Protein AF-0000000080282871 (afdb_homodimer)

Secondary structure (DSSP, 8-state):
-EEEEE---BSTT-SHHHHHHHHHHHHHTT-SEEEE---SS--HHHHHHSPSPB--HHHHHHHHHHH-SSSEEEEEEEEGGGS-HHHHHHHHHHHHHHTTS-EEEEEE----HHHHHHTT--GGGHHHHHHHHHHHHHHHHT-HHHH------EEEE-SSHHHHHHHHHH-SEEE-BS--HHHHHHHHHHHHHHHHHHT-PPPEE--EEE-EE-SS---STTPPTTEE-HHHHHHHHHHHHHTTBSEEEEE---S-GGGGG-HHHHHHHHHHHHHHHTTTHHHHHHHH-/-EEEEE---BSTT-SHHHHHHHHHHHHHTT-SEEEE---SS--HHHHHHSPSPB--HHHHHHHHHHH-SSSEEEEEEEEGGGS-HHHHHHHHHHHHHHTTS-EEEEEE----HHHHHHTT--GGGHHHHHHHHHHHHHHHHT-HHHH------EEEE-SSHHHHHHHHHH-SEEE-BS--HHHHHHHHHHHHHHHHHHT-PPPEE--EEE-EE-SS---STTPPTTEE-HHHHHHHHHHHHHTTBSEEEEE---S-GGGGG-HHHHHHHHHHHHHHHTTTHHHHHHHH-

Foldseek 3Di:
DAEAAEDEQAFDLHDPVLLLVVLCLCVVLQHAEYEYEADDDCDPVNCQQGNDPGDHQLVSLLVSLVVDQGHAYEYPAAQQQLDQLVVVLQSLLVSCVSSVNRYAHEYELDDDCVRCVVSVHHSVCSLVSNLVSLVVSVVVVVPCVPRVSPDHFYEQEDDDPSSLLSCQVRGLEHEYEFAAPVSVLVVQVVSVVSNVVVVGDRHAYEYEHEQAADPAADDDPRDTANHGHLVSNVVSVVVVVVSGHPYYYYYHDPRDSVCSSPCVVVSVSVSSNSVVVVRPVVVVVVVVD/DAEAAEDEQAFDLHDPVLLLVVLCLCVVLQHAEYEYEADDDCDPVNCQQGNDPGDHQLVSLLVSLVVDQGHAYEYPAAQQQLDQLVVVLQSLLVSCVSSVNRYEHEYELDDDCVRCVVSVHHSVCSLVSNLVSLVVSVVVVVPCVPRVSPDHFYEQEDDDPSSLLSCQVRGLEHEYEFAAPVSVLVVQVVSVVSNVVVVGDRHAYEYEHEQAADPAADDDPRDTANHGHLVSNVVSVVSVVVSGHPYYYYYHDPRDSVCSSPCVVVSVSVSSNSVVVVRPVVVVVVVVD

Radius of gyration: 25.3 Å; Cα contacts (8 Å, |Δi|>4): 1212; chains: 2; bounding box: 53×74×52 Å

Structure (mmCIF, N/CA/C/O backbone):
data_AF-0000000080282871-model_v1
#
loop_
_entity.id
_entity.type
_entity.pdbx_description
1 polymer 'LLM class F420-dependent oxidoreductase'
#
loop_
_atom_site.group_PDB
_atom_site.id
_atom_site.type_symbol
_atom_site.label_atom_id
_atom_site.label_alt_id
_atom_site.label_comp_id
_atom_site.label_asym_id
_atom_site.label_entity_id
_atom_site.label_seq_id
_atom_site.pdbx_PDB_ins_code
_atom_site.Cartn_x
_atom_site.Cartn_y
_atom_site.Cartn_z
_atom_site.occupancy
_atom_site.B_iso_or_equiv
_atom_site.auth_seq_id
_atom_site.auth_comp_id
_atom_site.auth_asym_id
_atom_site.auth_atom_id
_atom_site.pdbx_PDB_model_num
ATOM 1 N N . MET A 1 1 ? -7.574 -29.641 2.078 1 96.69 1 MET A N 1
ATOM 2 C CA . MET A 1 1 ? -6.777 -28.844 1.156 1 96.69 1 MET A CA 1
ATOM 3 C C . MET A 1 1 ? -7.543 -27.609 0.714 1 96.69 1 MET A C 1
ATOM 5 O O . MET A 1 1 ? -8.703 -27.688 0.318 1 96.69 1 MET A O 1
ATOM 9 N N . ARG A 1 2 ? -6.859 -26.438 0.874 1 97.69 2 ARG A N 1
ATOM 10 C CA . ARG A 1 2 ? -7.449 -25.172 0.455 1 97.69 2 ARG A CA 1
ATOM 11 C C . ARG A 1 2 ? -7.184 -24.906 -1.022 1 97.69 2 ARG A C 1
ATOM 13 O O . ARG A 1 2 ? -6.227 -25.438 -1.592 1 97.69 2 ARG A O 1
ATOM 20 N N . ILE A 1 3 ? -8.039 -24.125 -1.635 1 98.69 3 ILE A N 1
ATOM 21 C CA . ILE A 1 3 ? -7.855 -23.75 -3.033 1 98.69 3 ILE A CA 1
ATOM 22 C C . ILE A 1 3 ? -7.859 -22.234 -3.168 1 98.69 3 ILE A C 1
ATOM 24 O O . ILE A 1 3 ? -8.789 -21.562 -2.701 1 98.69 3 ILE A O 1
ATOM 28 N N . GLY A 1 4 ? -6.859 -21.688 -3.713 1 98.75 4 GLY A N 1
ATOM 29 C CA . GLY A 1 4 ? -6.742 -20.266 -3.973 1 98.75 4 GLY A CA 1
ATOM 30 C C . GLY A 1 4 ? -6.746 -19.922 -5.453 1 98.75 4 GLY A C 1
ATOM 31 O O . GLY A 1 4 ? -6.754 -20.812 -6.301 1 98.75 4 GLY A O 1
ATOM 32 N N . VAL A 1 5 ? -6.781 -18.672 -5.762 1 98.88 5 VAL A N 1
ATOM 33 C CA . VAL A 1 5 ? -6.844 -18.203 -7.145 1 98.88 5 VAL A CA 1
ATOM 34 C C . VAL A 1 5 ? -5.836 -17.078 -7.355 1 98.88 5 VAL A C 1
ATOM 36 O O . VAL A 1 5 ? -5.766 -16.141 -6.555 1 98.88 5 VAL A O 1
ATOM 39 N N . ASN A 1 6 ? -5.012 -17.203 -8.367 1 98.81 6 ASN A N 1
ATOM 40 C CA . ASN A 1 6 ? -4.246 -16.062 -8.875 1 98.81 6 ASN A CA 1
ATOM 41 C C . ASN A 1 6 ? -5.113 -15.148 -9.727 1 98.81 6 ASN A C 1
ATOM 43 O O . ASN A 1 6 ? -5.602 -15.547 -10.781 1 98.81 6 ASN A O 1
ATOM 47 N N . VAL A 1 7 ? -5.301 -13.977 -9.297 1 98.69 7 VAL A N 1
ATOM 48 C CA . VAL A 1 7 ? -6.109 -12.977 -9.992 1 98.69 7 VAL A CA 1
ATOM 49 C C . VAL A 1 7 ? -5.207 -12.07 -10.82 1 98.69 7 VAL A C 1
ATOM 51 O O . VAL A 1 7 ? -4.246 -11.492 -10.305 1 98.69 7 VAL A O 1
ATOM 54 N N . PRO A 1 8 ? -5.512 -11.984 -12.102 1 98.19 8 PRO A N 1
ATOM 55 C CA . PRO A 1 8 ? -4.715 -11.039 -12.898 1 98.19 8 PRO A CA 1
ATOM 56 C C . PRO A 1 8 ? -4.887 -9.594 -12.445 1 98.19 8 PRO A C 1
ATOM 58 O O . PRO A 1 8 ? -5.984 -9.039 -12.547 1 98.19 8 PRO A O 1
ATOM 61 N N . ASN A 1 9 ? -3.863 -9.016 -11.945 1 98.62 9 ASN A N 1
ATOM 62 C CA . ASN A 1 9 ? -3.861 -7.609 -11.562 1 98.62 9 ASN A CA 1
ATOM 63 C C . ASN A 1 9 ? -3.109 -6.758 -12.586 1 98.62 9 ASN A C 1
ATOM 65 O O . ASN A 1 9 ? -2.457 -5.777 -12.219 1 98.62 9 ASN A O 1
ATOM 69 N N . PHE A 1 10 ? -3.146 -7.176 -13.828 1 98.31 10 PHE A N 1
ATOM 70 C CA . PHE A 1 10 ? -2.469 -6.527 -14.945 1 98.31 10 PHE A CA 1
ATOM 71 C C . PHE A 1 10 ? -3.242 -6.742 -16.234 1 98.31 10 PHE A C 1
ATOM 73 O O . PHE A 1 10 ? -4.184 -7.531 -16.281 1 98.31 10 PHE A O 1
ATOM 80 N N . GLY A 1 11 ? -2.816 -5.98 -17.266 1 97.38 11 GLY A N 1
ATOM 81 C CA . GLY A 1 11 ? -3.338 -6.215 -18.609 1 97.38 11 GLY A CA 1
ATOM 82 C C . GLY A 1 11 ? -4.418 -5.227 -19 1 97.38 11 GLY A C 1
ATOM 83 O O . GLY A 1 11 ? -4.996 -4.551 -18.156 1 97.38 11 GLY A O 1
ATOM 84 N N . PRO A 1 12 ? -4.742 -5.164 -20.281 1 96.12 12 PRO A N 1
ATOM 85 C CA . PRO A 1 12 ? -5.594 -4.109 -20.828 1 96.12 12 PRO A CA 1
ATOM 86 C C . PRO A 1 12 ? -7.008 -4.137 -20.266 1 96.12 12 PRO A C 1
ATOM 88 O O . PRO A 1 12 ? -7.703 -3.115 -20.281 1 96.12 12 PRO A O 1
ATOM 91 N N . GLY A 1 13 ? -7.469 -5.266 -19.766 1 96.69 13 GLY A N 1
ATOM 92 C CA . GLY A 1 13 ? -8.82 -5.359 -19.234 1 96.69 13 GLY A CA 1
ATOM 93 C C . GLY A 1 13 ? -8.891 -5.098 -17.734 1 96.69 13 GLY A C 1
ATOM 94 O O . GLY A 1 13 ? -9.977 -5.141 -17.141 1 96.69 13 GLY A O 1
ATOM 95 N N . THR A 1 14 ? -7.777 -4.777 -17.141 1 97.94 14 THR A N 1
ATOM 96 C CA . THR A 1 14 ? -7.723 -4.672 -15.695 1 97.94 14 THR A CA 1
ATOM 97 C C . THR A 1 14 ? -8 -3.242 -15.242 1 97.94 14 THR A C 1
ATOM 99 O O . THR A 1 14 ? -7.398 -2.295 -15.758 1 97.94 14 THR A O 1
ATOM 102 N N . ASP A 1 15 ? -8.891 -3.016 -14.406 1 97.75 15 ASP A N 1
ATOM 103 C CA . ASP A 1 15 ? -9.258 -1.772 -13.727 1 97.75 15 ASP A CA 1
ATOM 104 C C . ASP A 1 15 ? -9.906 -2.051 -12.375 1 97.75 15 ASP A C 1
ATOM 106 O O . ASP A 1 15 ? -10.102 -3.209 -12 1 97.75 15 ASP A O 1
ATOM 110 N N . PRO A 1 16 ? -10.164 -1.094 -11.594 1 98.12 16 PRO A N 1
ATOM 111 C CA . PRO A 1 16 ? -10.742 -1.334 -10.273 1 98.12 16 PRO A CA 1
ATOM 112 C C . PRO A 1 16 ? -12.047 -2.131 -10.344 1 98.12 16 PRO A C 1
ATOM 114 O O . PRO A 1 16 ? -12.297 -2.98 -9.484 1 98.12 16 PRO A O 1
ATOM 117 N N . GLY A 1 17 ? -12.875 -1.846 -11.289 1 98.12 17 GLY A N 1
ATOM 118 C CA . GLY A 1 17 ? -14.109 -2.6 -11.445 1 98.12 17 GLY A CA 1
ATOM 119 C C . GLY A 1 17 ? -13.875 -4.082 -11.68 1 98.12 17 GLY A C 1
ATOM 120 O O . GLY A 1 17 ? -14.516 -4.922 -11.039 1 98.12 17 GLY A O 1
ATOM 121 N N . THR A 1 18 ? -12.992 -4.402 -12.602 1 98.31 18 THR A N 1
ATOM 122 C CA . THR A 1 18 ? -12.672 -5.793 -12.898 1 98.31 18 THR A CA 1
ATOM 123 C C . THR A 1 18 ? -12.047 -6.473 -11.68 1 98.31 18 THR A C 1
ATOM 125 O O . THR A 1 18 ? -12.359 -7.629 -11.375 1 98.31 18 THR A O 1
ATOM 128 N N . LEU A 1 19 ? -11.172 -5.797 -10.969 1 98.69 19 LEU A N 1
ATOM 129 C CA . LEU A 1 19 ? -10.547 -6.348 -9.773 1 98.69 19 LEU A CA 1
ATOM 130 C C . LEU A 1 19 ? -11.594 -6.637 -8.703 1 98.69 19 LEU A C 1
ATOM 132 O O . LEU A 1 19 ? -11.547 -7.68 -8.047 1 98.69 19 LEU A O 1
ATOM 136 N N . ARG A 1 20 ? -12.516 -5.734 -8.516 1 98.06 20 ARG A N 1
ATOM 137 C CA . ARG A 1 20 ? -13.617 -5.965 -7.582 1 98.06 20 ARG A CA 1
ATOM 138 C C . ARG A 1 20 ? -14.445 -7.168 -8.008 1 98.06 20 ARG A C 1
ATOM 140 O O . ARG A 1 20 ? -14.875 -7.969 -7.172 1 98.06 20 ARG A O 1
ATOM 147 N N . GLY A 1 21 ? -14.734 -7.234 -9.289 1 98.31 21 GLY A N 1
ATOM 148 C CA . GLY A 1 21 ? -15.453 -8.391 -9.812 1 98.31 21 GLY A CA 1
ATOM 149 C C . GLY A 1 21 ? -14.766 -9.703 -9.516 1 98.31 21 GLY A C 1
ATOM 150 O O . GLY A 1 21 ? -15.422 -10.68 -9.125 1 98.31 21 GLY A O 1
ATOM 151 N N . TRP A 1 22 ? -13.469 -9.719 -9.68 1 98.69 22 TRP A N 1
ATOM 152 C CA . TRP A 1 22 ? -12.688 -10.906 -9.336 1 98.69 22 TRP A CA 1
ATOM 153 C C . TRP A 1 22 ? -12.859 -11.258 -7.863 1 98.69 22 TRP A C 1
ATOM 155 O O . TRP A 1 22 ? -13.125 -12.414 -7.52 1 98.69 22 TRP A O 1
ATOM 165 N N . ALA A 1 23 ? -12.695 -10.266 -7.008 1 98.62 23 ALA A N 1
ATOM 166 C CA . ALA A 1 23 ? -12.789 -10.508 -5.57 1 98.62 23 ALA A CA 1
ATOM 167 C C . ALA A 1 23 ? -14.156 -11.062 -5.195 1 98.62 23 ALA A C 1
ATOM 169 O O . ALA A 1 23 ? -14.258 -12.039 -4.441 1 98.62 23 ALA A O 1
ATOM 170 N N . THR A 1 24 ? -15.211 -10.43 -5.707 1 97.75 24 THR A N 1
ATOM 171 C CA . THR A 1 24 ? -16.578 -10.867 -5.441 1 97.75 24 THR A CA 1
ATOM 172 C C . THR A 1 24 ? -16.797 -12.297 -5.922 1 97.75 24 THR A C 1
ATOM 174 O O . THR A 1 24 ? -17.359 -13.117 -5.203 1 97.75 24 THR A O 1
ATOM 177 N N . THR A 1 25 ? -16.297 -12.578 -7.109 1 98.19 25 THR A N 1
ATOM 178 C CA . THR A 1 25 ? -16.5 -13.891 -7.719 1 98.19 25 THR A CA 1
ATOM 179 C C . THR A 1 25 ? -15.734 -14.961 -6.945 1 98.19 25 THR A C 1
ATOM 181 O O . THR A 1 25 ? -16.312 -15.977 -6.555 1 98.19 25 THR A O 1
ATOM 184 N N . VAL A 1 26 ? -14.477 -14.719 -6.66 1 98.44 26 VAL A N 1
ATOM 185 C CA . VAL A 1 26 ? -13.609 -15.711 -6.027 1 98.44 26 VAL A CA 1
ATOM 186 C C . VAL A 1 26 ? -14.094 -15.984 -4.602 1 98.44 26 VAL A C 1
ATOM 188 O O . VAL A 1 26 ? -14.234 -17.141 -4.199 1 98.44 26 VAL A O 1
ATOM 191 N N . GLU A 1 27 ? -14.359 -14.953 -3.84 1 98 27 GLU A N 1
ATOM 192 C CA . GLU A 1 27 ? -14.883 -15.148 -2.49 1 98 27 GLU A CA 1
ATOM 193 C C . GLU A 1 27 ? -16.266 -15.789 -2.525 1 98 27 GLU A C 1
ATOM 195 O O . GLU A 1 27 ? -16.562 -16.688 -1.737 1 98 27 GLU A O 1
ATOM 200 N N . GLY A 1 28 ? -17.094 -15.328 -3.441 1 97.06 28 GLY A N 1
ATOM 201 C CA . GLY A 1 28 ? -18.469 -15.828 -3.543 1 97.06 28 GLY A CA 1
ATOM 202 C C . GLY A 1 28 ? -18.531 -17.297 -3.9 1 97.06 28 GLY A C 1
ATOM 203 O O . GLY A 1 28 ? -19.438 -18 -3.453 1 97.06 28 GLY A O 1
ATOM 204 N N . LEU A 1 29 ? -17.609 -17.766 -4.723 1 97.56 29 LEU A N 1
ATOM 205 C CA . LEU A 1 29 ? -17.578 -19.172 -5.148 1 97.56 29 LEU A CA 1
ATOM 206 C C . LEU A 1 29 ? -17.047 -20.062 -4.035 1 97.56 29 LEU A C 1
ATOM 208 O O . LEU A 1 29 ? -17.109 -21.297 -4.137 1 97.56 29 LEU A O 1
ATOM 212 N N . GLY A 1 30 ? -16.453 -19.438 -2.992 1 97.19 30 GLY A N 1
ATOM 213 C CA . GLY A 1 30 ? -16.031 -20.188 -1.826 1 97.19 30 GLY A CA 1
ATOM 214 C C . GLY A 1 30 ? -14.555 -20.516 -1.828 1 97.19 30 GLY A C 1
ATOM 215 O O . GLY A 1 30 ? -14.094 -21.328 -1.034 1 97.19 30 GLY A O 1
ATOM 216 N N . TYR A 1 31 ? -13.789 -19.938 -2.707 1 98.44 31 TYR A N 1
ATOM 217 C CA . TYR A 1 31 ? -12.344 -20.125 -2.697 1 98.44 31 TYR A CA 1
ATOM 218 C C . TYR A 1 31 ? -11.727 -19.578 -1.421 1 98.44 31 TYR A C 1
ATOM 220 O O . TYR A 1 31 ? -12.297 -18.688 -0.785 1 98.44 31 TYR A O 1
ATOM 228 N N . ASP A 1 32 ? -10.555 -20.047 -1.087 1 98.38 32 ASP A N 1
ATOM 229 C CA . ASP A 1 32 ? -9.969 -19.781 0.222 1 98.38 32 ASP A CA 1
ATOM 230 C C . ASP A 1 32 ? -9 -18.594 0.155 1 98.38 32 ASP A C 1
ATOM 232 O O . ASP A 1 32 ? -8.773 -17.922 1.156 1 98.38 32 ASP A O 1
ATOM 236 N N . LEU A 1 33 ? -8.375 -18.406 -1.035 1 98.75 33 LEU A N 1
ATOM 237 C CA . LEU A 1 33 ? -7.355 -17.375 -1.182 1 98.75 33 LEU A CA 1
ATOM 238 C C . LEU A 1 33 ? -7.516 -16.625 -2.506 1 98.75 33 LEU A C 1
ATOM 240 O O . LEU A 1 33 ? -7.832 -17.25 -3.529 1 98.75 33 LEU A O 1
ATOM 244 N N . LEU A 1 34 ? -7.344 -15.367 -2.51 1 98.94 34 LEU A N 1
ATOM 245 C CA . LEU A 1 34 ? -7.145 -14.5 -3.666 1 98.94 34 LEU A CA 1
ATOM 246 C C . LEU A 1 34 ? -5.746 -13.891 -3.658 1 98.94 34 LEU A C 1
ATOM 248 O O . LEU A 1 34 ? -5.379 -13.172 -2.725 1 98.94 34 LEU A O 1
ATOM 252 N N . MET A 1 35 ? -4.98 -14.18 -4.668 1 98.94 35 MET A N 1
ATOM 253 C CA . MET A 1 35 ? -3.578 -13.766 -4.676 1 98.94 35 MET A CA 1
ATOM 254 C C . MET A 1 35 ? -3.252 -12.984 -5.945 1 98.94 35 MET A C 1
ATOM 256 O O . MET A 1 35 ? -3.895 -13.18 -6.98 1 98.94 35 MET A O 1
ATOM 260 N N . VAL A 1 36 ? -2.279 -12.07 -5.852 1 98.88 36 VAL A N 1
ATOM 261 C CA . VAL A 1 36 ? -1.904 -11.242 -6.988 1 98.88 36 VAL A CA 1
ATOM 262 C C . VAL A 1 36 ? -0.386 -11.234 -7.152 1 98.88 36 VAL A C 1
ATOM 264 O O . VAL A 1 36 ? 0.339 -11.703 -6.27 1 98.88 36 VAL A O 1
ATOM 267 N N . SER A 1 37 ? 0.085 -10.734 -8.289 1 98.44 37 SER A N 1
ATOM 268 C CA . SER A 1 37 ? 1.496 -10.719 -8.664 1 98.44 37 SER A CA 1
ATOM 269 C C . SER A 1 37 ? 2.131 -9.367 -8.383 1 98.44 37 SER A C 1
ATOM 271 O O . SER A 1 37 ? 1.439 -8.414 -8.008 1 98.44 37 SER A O 1
ATOM 273 N N . ASP A 1 38 ? 3.48 -9.328 -8.578 1 98.75 38 ASP A N 1
ATOM 274 C CA . ASP A 1 38 ? 4.207 -8.102 -8.266 1 98.75 38 ASP A CA 1
ATOM 275 C C . ASP A 1 38 ? 5.113 -7.691 -9.43 1 98.75 38 ASP A C 1
ATOM 277 O O . ASP A 1 38 ? 5.98 -8.461 -9.844 1 98.75 38 ASP A O 1
ATOM 281 N N . HIS A 1 39 ? 4.914 -6.555 -9.906 1 98.62 39 HIS A N 1
ATOM 282 C CA . HIS A 1 39 ? 5.828 -5.754 -10.703 1 98.62 39 HIS A CA 1
ATOM 283 C C . HIS A 1 39 ? 5.68 -4.266 -10.398 1 98.62 39 HIS A C 1
ATOM 285 O O . HIS A 1 39 ? 4.566 -3.781 -10.188 1 98.62 39 HIS A O 1
ATOM 291 N N . VAL A 1 40 ? 6.809 -3.562 -10.398 1 98.62 40 VAL A N 1
ATOM 292 C CA . VAL A 1 40 ? 6.82 -2.139 -10.07 1 98.62 40 VAL A CA 1
ATOM 293 C C . VAL A 1 40 ? 7 -1.319 -11.352 1 98.62 40 VAL A C 1
ATOM 295 O O . VAL A 1 40 ? 6.242 -0.378 -11.602 1 98.62 40 VAL A O 1
ATOM 298 N N . ALA A 1 41 ? 7.996 -1.662 -12.117 1 98.5 41 ALA A N 1
ATOM 299 C CA . ALA A 1 41 ? 8.281 -1.025 -13.398 1 98.5 41 ALA A CA 1
ATOM 300 C C . ALA A 1 41 ? 8 -1.976 -14.555 1 98.5 41 ALA A C 1
ATOM 302 O O . ALA A 1 41 ? 8.594 -3.051 -14.648 1 98.5 41 ALA A O 1
ATOM 303 N N . ILE A 1 42 ? 7.125 -1.614 -15.43 1 98.25 42 ILE A N 1
ATOM 304 C CA . ILE A 1 42 ? 6.754 -2.475 -16.547 1 98.25 42 ILE A CA 1
ATOM 305 C C . ILE A 1 42 ? 7.699 -2.232 -17.719 1 98.25 42 ILE A C 1
ATOM 307 O O . ILE A 1 42 ? 7.312 -1.62 -18.719 1 98.25 42 ILE A O 1
ATOM 311 N N . THR A 1 43 ? 8.867 -2.723 -17.594 1 98.19 43 THR A N 1
ATOM 312 C CA . THR A 1 43 ? 9.891 -2.662 -18.625 1 98.19 43 THR A CA 1
ATOM 313 C C . THR A 1 43 ? 9.523 -3.553 -19.812 1 98.19 43 THR A C 1
ATOM 315 O O . THR A 1 43 ? 8.602 -4.363 -19.719 1 98.19 43 THR A O 1
ATOM 318 N N . PRO A 1 44 ? 10.219 -3.469 -20.906 1 97.12 44 PRO A N 1
ATOM 319 C CA . PRO A 1 44 ? 9.875 -4.242 -22.109 1 97.12 44 PRO A CA 1
ATOM 320 C C . PRO A 1 44 ? 9.836 -5.746 -21.844 1 97.12 44 PRO A C 1
ATOM 322 O O . PRO A 1 44 ? 8.938 -6.438 -22.328 1 97.12 44 PRO A O 1
ATOM 325 N N . ASP A 1 45 ? 10.75 -6.285 -21.094 1 96.88 45 ASP A N 1
ATOM 326 C CA . ASP A 1 45 ? 10.758 -7.711 -20.797 1 96.88 45 ASP A CA 1
ATOM 327 C C . ASP A 1 45 ? 9.547 -8.109 -19.953 1 96.88 45 ASP A C 1
ATOM 329 O O . ASP A 1 45 ? 8.961 -9.172 -20.156 1 96.88 45 ASP A O 1
ATOM 333 N N . VAL A 1 46 ? 9.148 -7.277 -19.016 1 97.38 46 VAL A N 1
ATOM 334 C CA . VAL A 1 46 ? 7.957 -7.523 -18.203 1 97.38 46 VAL A CA 1
ATOM 335 C C . VAL A 1 46 ? 6.707 -7.406 -19.078 1 97.38 46 VAL A C 1
ATOM 337 O O . VAL A 1 46 ? 5.824 -8.266 -19.016 1 97.38 46 VAL A O 1
ATOM 340 N N . ALA A 1 47 ? 6.637 -6.418 -19.922 1 96.5 47 ALA A N 1
ATOM 341 C CA . ALA A 1 47 ? 5.465 -6.098 -20.734 1 96.5 47 ALA A CA 1
ATOM 342 C C . ALA A 1 47 ? 5.137 -7.234 -21.688 1 96.5 47 ALA A C 1
ATOM 344 O O . ALA A 1 47 ? 3.979 -7.426 -22.062 1 96.5 47 ALA A O 1
ATOM 345 N N . GLU A 1 48 ? 6.16 -7.93 -22.062 1 94.88 48 GLU A N 1
ATOM 346 C CA . GLU A 1 48 ? 5.953 -9.047 -22.984 1 94.88 48 GLU A CA 1
ATOM 347 C C . GLU A 1 48 ? 5.031 -10.102 -22.359 1 94.88 48 GLU A C 1
ATOM 349 O O . GLU A 1 48 ? 4.234 -10.719 -23.078 1 94.88 48 GLU A O 1
ATOM 354 N N . GLN A 1 49 ? 5.07 -10.266 -21.094 1 91.44 49 GLN A N 1
ATOM 355 C CA . GLN A 1 49 ? 4.289 -11.297 -20.406 1 91.44 49 GLN A CA 1
ATOM 356 C C . GLN A 1 49 ? 3.141 -10.672 -19.625 1 91.44 49 GLN A C 1
ATOM 358 O O . GLN A 1 49 ? 2.041 -11.227 -19.578 1 91.44 49 GLN A O 1
ATOM 363 N N . TYR A 1 50 ? 3.412 -9.547 -19.031 1 94.75 50 TYR A N 1
ATOM 364 C CA . TYR A 1 50 ? 2.486 -8.867 -18.125 1 94.75 50 TYR A CA 1
ATOM 365 C C . TYR A 1 50 ? 2.365 -7.391 -18.484 1 94.75 50 TYR A C 1
ATOM 367 O O . TYR A 1 50 ? 2.914 -6.535 -17.781 1 94.75 50 TYR A O 1
ATOM 375 N N . PRO A 1 51 ? 1.631 -7.055 -19.469 1 95.44 51 PRO A N 1
ATOM 376 C CA . PRO A 1 51 ? 1.554 -5.66 -19.922 1 95.44 51 PRO A CA 1
ATOM 377 C C . PRO A 1 51 ? 0.767 -4.777 -18.953 1 95.44 51 PRO A C 1
ATOM 379 O O . PRO A 1 51 ? 0.004 -5.285 -18.125 1 95.44 51 PRO A O 1
ATOM 382 N N . ALA A 1 52 ? 0.903 -3.502 -19.094 1 96 52 ALA A N 1
ATOM 383 C CA . ALA A 1 52 ? 0.159 -2.484 -18.359 1 96 52 ALA A CA 1
ATOM 384 C C . ALA A 1 52 ? -1.309 -2.469 -18.781 1 96 52 ALA A C 1
ATOM 386 O O . ALA A 1 52 ? -1.651 -2.902 -19.875 1 96 52 ALA A O 1
ATOM 387 N N . PRO A 1 53 ? -2.09 -1.979 -17.953 1 97.19 53 PRO A N 1
ATOM 388 C CA . PRO A 1 53 ? -1.801 -1.471 -16.609 1 97.19 53 PRO A CA 1
ATOM 389 C C . PRO A 1 53 ? -1.469 -2.582 -15.625 1 97.19 53 PRO A C 1
ATOM 391 O O . PRO A 1 53 ? -1.906 -3.723 -15.797 1 97.19 53 PRO A O 1
ATOM 394 N N . PHE A 1 54 ? -0.647 -2.338 -14.672 1 98.56 54 PHE A N 1
ATOM 395 C CA . PHE A 1 54 ? -0.286 -3.256 -13.594 1 98.56 54 PHE A CA 1
ATOM 396 C C . PHE A 1 54 ? -0.592 -2.641 -12.234 1 98.56 54 PHE A C 1
ATOM 398 O O . PHE A 1 54 ? -0.226 -1.494 -11.969 1 98.56 54 PHE A O 1
ATOM 405 N N . TYR A 1 55 ? -1.3 -3.314 -11.383 1 98.75 55 TYR A N 1
ATOM 406 C CA . TYR A 1 55 ? -1.637 -2.844 -10.047 1 98.75 55 TYR A CA 1
ATOM 407 C C . TYR A 1 55 ? -0.734 -3.486 -9 1 98.75 55 TYR A C 1
ATOM 409 O O . TYR A 1 55 ? -0.695 -4.715 -8.875 1 98.75 55 TYR A O 1
ATOM 417 N N . GLU A 1 56 ? -0.037 -2.637 -8.25 1 98.69 56 GLU A N 1
ATOM 418 C CA . GLU A 1 56 ? 0.902 -3.047 -7.211 1 98.69 56 GLU A CA 1
ATOM 419 C C . GLU A 1 56 ? 0.193 -3.814 -6.098 1 98.69 56 GLU A C 1
ATOM 421 O O . GLU A 1 56 ? -0.922 -3.463 -5.707 1 98.69 56 GLU A O 1
ATOM 426 N N . PRO A 1 57 ? 0.823 -4.875 -5.562 1 98.88 57 PRO A N 1
ATOM 427 C CA . PRO A 1 57 ? 0.082 -5.844 -4.75 1 98.88 57 PRO A CA 1
ATOM 428 C C . PRO A 1 57 ? -0.334 -5.281 -3.393 1 98.88 57 PRO A C 1
ATOM 430 O O . PRO A 1 57 ? -1.423 -5.59 -2.9 1 98.88 57 PRO A O 1
ATOM 433 N N . PHE A 1 58 ? 0.45 -4.469 -2.68 1 98.88 58 PHE A N 1
ATOM 434 C CA . PHE A 1 58 ? 0.091 -4.035 -1.334 1 98.88 58 PHE A CA 1
ATOM 435 C C . PHE A 1 58 ? -1.08 -3.062 -1.372 1 98.88 58 PHE A C 1
ATOM 437 O O . PHE A 1 58 ? -1.996 -3.15 -0.552 1 98.88 58 PHE A O 1
ATOM 444 N N . THR A 1 59 ? -1.047 -2.111 -2.336 1 98.88 59 THR A N 1
ATOM 445 C CA . THR A 1 59 ? -2.188 -1.214 -2.475 1 98.88 59 THR A CA 1
ATOM 446 C C . THR A 1 59 ? -3.439 -1.987 -2.881 1 98.88 59 THR A C 1
ATOM 448 O O . THR A 1 59 ? -4.508 -1.804 -2.293 1 98.88 59 THR A O 1
ATOM 451 N N . THR A 1 60 ? -3.283 -2.918 -3.801 1 98.94 60 THR A N 1
ATOM 452 C CA . THR A 1 60 ? -4.406 -3.684 -4.328 1 98.94 60 THR A CA 1
ATOM 453 C C . THR A 1 60 ? -5.016 -4.566 -3.242 1 98.94 60 THR A C 1
ATOM 455 O O . THR A 1 60 ? -6.23 -4.539 -3.02 1 98.94 60 THR A O 1
ATOM 458 N N . LEU A 1 61 ? -4.164 -5.301 -2.562 1 98.94 61 LEU A N 1
ATOM 459 C CA . LEU A 1 61 ? -4.645 -6.238 -1.556 1 98.94 61 LEU A CA 1
ATOM 460 C C . LEU A 1 61 ? -5.238 -5.5 -0.363 1 98.94 61 LEU A C 1
ATOM 462 O O . LEU A 1 61 ? -6.203 -5.969 0.245 1 98.94 61 LEU A O 1
ATOM 466 N N . SER A 1 62 ? -4.652 -4.344 0.012 1 98.94 62 SER A N 1
ATOM 467 C CA . SER A 1 62 ? -5.23 -3.555 1.093 1 98.94 62 SER A CA 1
ATOM 468 C C . SER A 1 62 ? -6.621 -3.045 0.72 1 98.94 62 SER A C 1
ATOM 470 O O . SER A 1 62 ? -7.543 -3.082 1.538 1 98.94 62 SER A O 1
ATOM 472 N N . TRP A 1 63 ? -6.762 -2.559 -0.534 1 98.88 63 TRP A N 1
ATOM 473 C CA . TRP A 1 63 ? -8.062 -2.107 -1.031 1 98.88 63 TRP A CA 1
ATOM 474 C C . TRP A 1 63 ? -9.07 -3.246 -1.021 1 98.88 63 TRP A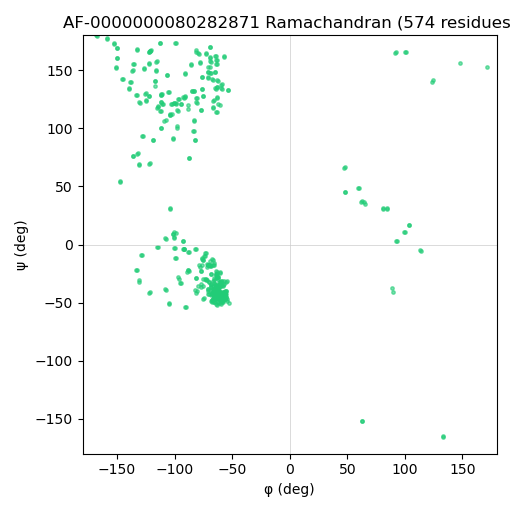 C 1
ATOM 476 O O . TRP A 1 63 ? -10.203 -3.078 -0.549 1 98.88 63 TRP A O 1
ATOM 486 N N . LEU A 1 64 ? -8.656 -4.426 -1.448 1 98.81 64 LEU A N 1
ATOM 487 C CA . LEU A 1 64 ? -9.531 -5.594 -1.477 1 98.81 64 LEU A CA 1
ATOM 488 C C . LEU A 1 64 ? -9.867 -6.051 -0.063 1 98.81 64 LEU A C 1
ATOM 490 O O . LEU A 1 64 ? -10.969 -6.555 0.184 1 98.81 64 LEU A O 1
ATOM 494 N N . ALA A 1 65 ? -8.898 -5.906 0.88 1 98.62 65 ALA A N 1
ATOM 495 C CA . ALA A 1 65 ? -9.164 -6.242 2.277 1 98.62 65 ALA A CA 1
ATOM 496 C C . ALA A 1 65 ? -10.344 -5.441 2.816 1 98.62 65 ALA A C 1
ATOM 498 O O . ALA A 1 65 ? -11.125 -5.945 3.629 1 98.62 65 ALA A O 1
ATOM 499 N N . GLY A 1 66 ? -10.484 -4.188 2.344 1 96.62 66 GLY A N 1
ATOM 500 C CA . GLY A 1 66 ? -11.594 -3.348 2.766 1 96.62 66 GLY A CA 1
ATOM 501 C C . GLY A 1 66 ? -12.93 -3.801 2.209 1 96.62 66 GLY A C 1
ATOM 502 O O . GLY A 1 66 ? -13.984 -3.475 2.764 1 96.62 66 GLY A O 1
ATOM 503 N N . GLY A 1 67 ? -12.914 -4.609 1.184 1 95.12 67 GLY A N 1
ATOM 504 C CA . GLY A 1 67 ? -14.133 -5.004 0.5 1 95.12 67 GLY A CA 1
ATOM 505 C C . GLY A 1 67 ? -14.438 -6.48 0.632 1 95.12 67 GLY A C 1
ATOM 506 O O . GLY A 1 67 ? -15.406 -6.977 0.041 1 95.12 67 GLY A O 1
ATOM 507 N N . THR A 1 68 ? -13.57 -7.238 1.301 1 96.75 68 THR A N 1
ATOM 508 C CA . THR A 1 68 ? -13.781 -8.664 1.524 1 96.75 68 THR A CA 1
ATOM 509 C C . THR A 1 68 ? -13.797 -8.984 3.016 1 96.75 68 THR A C 1
ATOM 511 O O . THR A 1 68 ? -13.414 -8.148 3.838 1 96.75 68 THR A O 1
ATOM 514 N N . THR A 1 69 ? -14.242 -10.148 3.398 1 94.19 69 THR A N 1
ATOM 515 C CA . THR A 1 69 ? -14.445 -10.414 4.82 1 94.19 69 THR A CA 1
ATOM 516 C C . THR A 1 69 ? -13.797 -11.734 5.219 1 94.19 69 THR A C 1
ATOM 518 O O . THR A 1 69 ? -13.312 -11.883 6.34 1 94.19 69 THR A O 1
ATOM 521 N N . ARG A 1 70 ? -13.727 -12.742 4.34 1 95.12 70 ARG A N 1
ATOM 522 C CA . ARG A 1 70 ? -13.359 -14.094 4.746 1 95.12 70 ARG A CA 1
ATOM 523 C C . ARG A 1 70 ? -12.125 -14.578 3.99 1 95.12 70 ARG A C 1
ATOM 525 O O . ARG A 1 70 ? -11.266 -15.25 4.562 1 95.12 70 ARG A O 1
ATOM 532 N N . ILE A 1 71 ? -12.094 -14.273 2.727 1 98.25 71 ILE A N 1
ATOM 533 C CA . ILE A 1 71 ? -11.086 -14.844 1.839 1 98.25 71 ILE A CA 1
ATOM 534 C C . ILE A 1 71 ? -9.703 -14.352 2.256 1 98.25 71 ILE A C 1
ATOM 536 O O . ILE A 1 71 ? -9.523 -13.188 2.611 1 98.25 71 ILE A O 1
ATOM 540 N N . ARG A 1 72 ? -8.773 -15.219 2.32 1 98.81 72 ARG A N 1
ATOM 541 C CA . ARG A 1 72 ? -7.391 -14.812 2.545 1 98.81 72 ARG A CA 1
ATOM 542 C C . ARG A 1 72 ? -6.836 -14.07 1.335 1 98.81 72 ARG A C 1
ATOM 544 O O . ARG A 1 72 ? -7.246 -14.32 0.201 1 98.81 72 ARG A O 1
ATOM 551 N N . LEU A 1 73 ? -5.973 -13.141 1.618 1 98.88 73 LEU A N 1
ATOM 552 C CA . LEU A 1 73 ? -5.352 -12.297 0.607 1 98.88 73 LEU A CA 1
ATOM 553 C C . LEU A 1 73 ? -3.844 -12.516 0.564 1 98.88 73 LEU A C 1
ATOM 555 O O . LEU A 1 73 ? -3.205 -12.672 1.607 1 98.88 73 LEU A O 1
ATOM 559 N N . GLY A 1 74 ? -3.262 -12.523 -0.67 1 98.88 74 GLY A N 1
ATOM 560 C CA . GLY A 1 74 ? -1.821 -12.719 -0.627 1 98.88 74 GLY A CA 1
ATOM 561 C C . GLY A 1 74 ? -1.141 -12.438 -1.953 1 98.88 74 GLY A C 1
ATOM 562 O O . GLY A 1 74 ? -1.773 -11.945 -2.891 1 98.88 74 GLY A O 1
ATOM 563 N N . THR A 1 75 ? 0.165 -12.602 -1.952 1 98.94 75 THR A N 1
ATOM 564 C CA . THR A 1 75 ? 0.99 -12.445 -3.145 1 98.94 75 THR A CA 1
ATOM 565 C C . THR A 1 75 ? 1.461 -13.805 -3.658 1 98.94 75 THR A C 1
ATOM 567 O O . THR A 1 75 ? 1.707 -14.719 -2.869 1 98.94 75 THR A O 1
ATOM 570 N N . THR A 1 76 ? 1.578 -13.953 -4.961 1 98.75 76 THR A N 1
ATOM 571 C CA . THR A 1 76 ? 2.064 -15.164 -5.617 1 98.75 76 THR A CA 1
ATOM 572 C C . THR A 1 76 ? 2.824 -14.812 -6.895 1 98.75 76 THR A C 1
ATOM 574 O O . THR A 1 76 ? 2.387 -15.156 -7.996 1 98.75 76 THR A O 1
ATOM 577 N N . VAL A 1 77 ? 3.799 -13.93 -6.66 1 98.5 77 VAL A N 1
ATOM 578 C CA . VAL A 1 77 ? 4.602 -13.68 -5.465 1 98.5 77 VAL A CA 1
ATOM 579 C C . VAL A 1 77 ? 5.02 -12.211 -5.414 1 98.5 77 VAL A C 1
ATOM 581 O O . VAL A 1 77 ? 4.961 -11.508 -6.426 1 98.5 77 VAL A O 1
ATOM 584 N N . LEU A 1 78 ? 5.391 -11.75 -4.246 1 98.88 78 LEU A N 1
ATOM 585 C CA . LEU A 1 78 ? 6.133 -10.508 -4.051 1 98.88 78 LEU A CA 1
ATOM 586 C C . LEU A 1 78 ? 7.598 -10.688 -4.441 1 98.88 78 LEU A C 1
ATOM 588 O O . LEU A 1 78 ? 8.258 -11.617 -3.979 1 98.88 78 LEU A O 1
ATOM 592 N N . ILE A 1 79 ? 8.125 -9.812 -5.293 1 98.88 79 ILE A N 1
ATOM 593 C CA . ILE A 1 79 ? 9.547 -9.836 -5.602 1 98.88 79 ILE A CA 1
ATOM 594 C C . ILE A 1 79 ? 10.32 -9.07 -4.531 1 98.88 79 ILE A C 1
ATOM 596 O O . ILE A 1 79 ? 10.328 -7.84 -4.523 1 98.88 79 ILE A O 1
ATOM 600 N N . VAL A 1 80 ? 11.008 -9.734 -3.707 1 98.88 80 VAL A N 1
ATOM 601 C CA . VAL A 1 80 ? 11.516 -9.266 -2.422 1 98.88 80 VAL A CA 1
ATOM 602 C C . VAL A 1 80 ? 12.523 -8.133 -2.641 1 98.88 80 VAL A C 1
ATOM 604 O O . VAL A 1 80 ? 12.438 -7.086 -1.998 1 98.88 80 VAL A O 1
ATOM 607 N N . PRO A 1 81 ? 13.422 -8.219 -3.678 1 98.75 81 PRO A N 1
ATOM 608 C CA . PRO A 1 81 ? 14.492 -7.223 -3.775 1 98.75 81 PRO A CA 1
ATOM 609 C C . PRO A 1 81 ? 13.984 -5.859 -4.242 1 98.75 81 PRO A C 1
ATOM 611 O O . PRO A 1 81 ? 14.727 -4.875 -4.203 1 98.75 81 PRO A O 1
ATOM 614 N N . TYR A 1 82 ? 12.703 -5.777 -4.641 1 98.81 82 TYR A N 1
ATOM 615 C CA . TYR A 1 82 ? 12.188 -4.539 -5.211 1 98.81 82 TYR A CA 1
ATOM 616 C C . TYR A 1 82 ? 11.93 -3.504 -4.125 1 98.81 82 TYR A C 1
ATOM 618 O O . TYR A 1 82 ? 11.719 -2.324 -4.418 1 98.81 82 TYR A O 1
ATOM 626 N N . ARG A 1 83 ? 11.969 -3.898 -2.889 1 98.75 83 ARG A N 1
ATOM 627 C CA . ARG A 1 83 ? 11.641 -3.027 -1.762 1 98.75 83 ARG A CA 1
ATOM 628 C C . ARG A 1 83 ? 12.641 -3.215 -0.623 1 98.75 83 ARG A C 1
ATOM 630 O O . ARG A 1 83 ? 13.195 -4.301 -0.449 1 98.75 83 ARG A O 1
ATOM 637 N N . HIS A 1 84 ? 12.867 -2.131 0.122 1 98.75 84 HIS A N 1
ATOM 638 C CA . HIS A 1 84 ? 13.617 -2.266 1.367 1 98.75 84 HIS A CA 1
ATOM 639 C C . HIS A 1 84 ? 12.93 -3.244 2.316 1 98.75 84 HIS A C 1
ATOM 641 O O . HIS A 1 84 ? 11.703 -3.234 2.445 1 98.75 84 HIS A O 1
ATOM 647 N N . PRO A 1 85 ? 13.703 -4.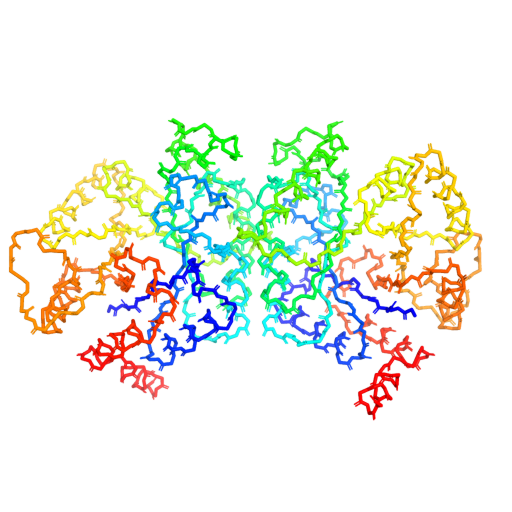133 2.996 1 98.81 85 PRO A N 1
ATOM 648 C CA . PRO A 1 85 ? 13.078 -5.168 3.82 1 98.81 85 PRO A CA 1
ATOM 649 C C . PRO A 1 85 ? 12.219 -4.59 4.945 1 98.81 85 PRO A C 1
ATOM 651 O O . PRO A 1 85 ? 11.188 -5.172 5.301 1 98.81 85 PRO A O 1
ATOM 654 N N . LEU A 1 86 ? 12.594 -3.436 5.535 1 98.88 86 LEU A N 1
ATOM 655 C CA . LEU A 1 86 ? 11.797 -2.85 6.609 1 98.88 86 LEU A CA 1
ATOM 656 C C . LEU A 1 86 ? 10.477 -2.309 6.07 1 98.88 86 LEU A C 1
ATOM 658 O O . LEU A 1 86 ? 9.469 -2.297 6.781 1 98.88 86 LEU A O 1
ATOM 662 N N . LEU A 1 87 ? 10.492 -1.837 4.82 1 98.94 87 LEU A N 1
ATOM 663 C CA . LEU A 1 87 ? 9.234 -1.445 4.188 1 98.94 87 LEU A CA 1
ATOM 664 C C . LEU A 1 87 ? 8.328 -2.656 3.98 1 98.94 87 LEU A C 1
ATOM 666 O O . LEU A 1 87 ? 7.129 -2.596 4.262 1 98.94 87 LEU A O 1
ATOM 670 N N . ILE A 1 88 ? 8.898 -3.756 3.512 1 98.94 88 ILE A N 1
ATOM 671 C CA . ILE A 1 88 ? 8.133 -4.988 3.357 1 98.94 88 ILE A CA 1
ATOM 672 C C . ILE A 1 88 ? 7.531 -5.395 4.699 1 98.94 88 ILE A C 1
ATOM 674 O O . ILE A 1 88 ? 6.336 -5.688 4.789 1 98.94 88 ILE A O 1
ATOM 678 N N . ALA A 1 89 ? 8.391 -5.371 5.73 1 98.94 89 ALA A N 1
ATOM 679 C CA . ALA A 1 89 ? 7.957 -5.793 7.059 1 98.94 89 ALA A CA 1
ATOM 680 C C . ALA A 1 89 ? 6.777 -4.957 7.547 1 98.94 89 ALA A C 1
ATOM 682 O O . ALA A 1 89 ? 5.793 -5.496 8.055 1 98.94 89 ALA A O 1
ATOM 683 N N . ARG A 1 90 ? 6.875 -3.654 7.375 1 98.88 90 ARG A N 1
ATOM 684 C CA . ARG A 1 90 ? 5.852 -2.732 7.855 1 98.88 90 ARG A CA 1
ATOM 685 C C . ARG A 1 90 ? 4.551 -2.906 7.07 1 98.88 90 ARG A C 1
ATOM 687 O O . ARG A 1 90 ? 3.484 -3.078 7.66 1 98.88 90 ARG A O 1
ATOM 694 N N . MET A 1 91 ? 4.645 -2.943 5.766 1 98.88 91 MET A N 1
ATOM 695 C CA . MET A 1 91 ? 3.465 -3.033 4.91 1 98.88 91 MET A CA 1
ATOM 696 C C . MET A 1 91 ? 2.758 -4.371 5.102 1 98.88 91 MET A C 1
ATOM 698 O O . MET A 1 91 ? 1.529 -4.422 5.184 1 98.88 91 MET A O 1
ATOM 702 N N . ALA A 1 92 ? 3.523 -5.434 5.164 1 98.94 92 ALA A N 1
ATOM 703 C CA . ALA A 1 92 ? 2.928 -6.758 5.34 1 98.94 92 ALA A CA 1
ATOM 704 C C . ALA A 1 92 ? 2.248 -6.875 6.699 1 98.94 92 ALA A C 1
ATOM 706 O O . ALA A 1 92 ? 1.131 -7.387 6.801 1 98.94 92 ALA A O 1
ATOM 707 N N . ALA A 1 93 ? 2.938 -6.426 7.746 1 98.88 93 ALA A N 1
ATOM 708 C CA . ALA A 1 93 ? 2.352 -6.465 9.086 1 98.88 93 ALA A CA 1
ATOM 709 C C . ALA A 1 93 ? 1.054 -5.66 9.141 1 98.88 93 ALA A C 1
ATOM 711 O O . ALA A 1 93 ? 0.049 -6.133 9.68 1 98.88 93 ALA A O 1
ATOM 712 N N . ASN A 1 94 ? 1.098 -4.465 8.578 1 98.88 94 ASN A N 1
ATOM 713 C CA . ASN A 1 94 ? -0.086 -3.611 8.578 1 98.88 94 ASN A CA 1
ATOM 714 C C . ASN A 1 94 ? -1.223 -4.234 7.77 1 98.88 94 ASN A C 1
ATOM 716 O O . ASN A 1 94 ? -2.363 -4.281 8.234 1 98.88 94 ASN A O 1
ATOM 720 N N . LEU A 1 95 ? -0.908 -4.727 6.586 1 98.88 95 LEU A N 1
ATOM 721 C CA . LEU A 1 95 ? -1.936 -5.355 5.762 1 98.88 95 LEU A CA 1
ATOM 722 C C . LEU A 1 95 ? -2.535 -6.566 6.473 1 98.88 95 LEU A C 1
ATOM 724 O O . LEU A 1 95 ? -3.744 -6.797 6.398 1 98.88 95 LEU A O 1
ATOM 728 N N . ASN A 1 96 ? -1.681 -7.367 7.129 1 98.88 96 ASN A N 1
ATOM 729 C CA . ASN A 1 96 ? -2.203 -8.492 7.895 1 98.88 96 ASN A CA 1
ATOM 730 C C . ASN A 1 96 ? -3.197 -8.039 8.961 1 98.88 96 ASN A C 1
ATOM 732 O O . ASN A 1 96 ? -4.27 -8.625 9.109 1 98.88 96 ASN A O 1
ATOM 736 N N . GLN A 1 97 ? -2.91 -7.004 9.672 1 98.62 97 GLN A N 1
ATOM 737 C CA . GLN A 1 97 ? -3.816 -6.477 10.688 1 98.62 97 GLN A CA 1
ATOM 738 C C . GLN A 1 97 ? -5.086 -5.914 10.055 1 98.62 97 GLN A C 1
ATOM 740 O O . GLN A 1 97 ? -6.195 -6.219 10.5 1 98.62 97 GLN A O 1
ATOM 745 N N . LEU A 1 98 ? -4.91 -5.121 9 1 98.56 98 LEU A N 1
ATOM 746 C CA . LEU A 1 98 ? -6.035 -4.453 8.359 1 98.56 98 LEU A CA 1
ATOM 747 C C . LEU A 1 98 ? -7.004 -5.473 7.762 1 98.56 98 LEU A C 1
ATOM 749 O O . LEU A 1 98 ? -8.211 -5.223 7.688 1 98.56 98 LEU A O 1
ATOM 753 N N . SER A 1 99 ? -6.504 -6.637 7.379 1 98.38 99 SER A N 1
ATOM 754 C CA . SER A 1 99 ? -7.328 -7.668 6.758 1 98.38 99 SER A CA 1
ATOM 755 C C . SER A 1 99 ? -7.879 -8.633 7.801 1 98.38 99 SER A C 1
ATOM 757 O O . SER A 1 99 ? -8.656 -9.531 7.469 1 98.38 99 SER A O 1
ATOM 759 N N . GLY A 1 100 ? -7.488 -8.469 9.078 1 97.88 100 GLY A N 1
ATOM 760 C CA . GLY A 1 100 ? -7.941 -9.367 10.133 1 97.88 100 GLY A CA 1
ATOM 761 C C . GLY A 1 100 ? -7.156 -10.664 10.188 1 97.88 100 GLY A C 1
ATOM 762 O O . GLY A 1 100 ? -7.715 -11.719 10.492 1 97.88 100 GLY A O 1
ATOM 763 N N . GLY A 1 101 ? -5.867 -10.57 9.805 1 98.31 101 GLY A N 1
ATOM 764 C CA . GLY A 1 101 ? -5 -11.734 9.898 1 98.31 101 GLY A CA 1
ATOM 765 C C . GLY A 1 101 ? -5.109 -12.656 8.703 1 98.31 101 GLY A C 1
ATOM 766 O O . GLY A 1 101 ? -4.875 -13.859 8.82 1 98.31 101 GLY A O 1
ATOM 767 N N . ARG A 1 102 ? -5.395 -12.141 7.543 1 98.56 102 ARG A N 1
ATOM 768 C CA . ARG A 1 102 ? -5.742 -12.992 6.41 1 98.56 102 ARG A CA 1
ATOM 769 C C . ARG A 1 102 ? -4.617 -13.023 5.383 1 98.56 102 ARG A C 1
ATOM 771 O O . ARG A 1 102 ? -4.762 -13.609 4.309 1 98.56 102 ARG A O 1
ATOM 778 N N . LEU A 1 103 ? -3.443 -12.398 5.645 1 98.88 103 LEU A N 1
ATOM 779 C CA . LEU A 1 103 ? -2.41 -12.227 4.633 1 98.88 103 LEU A CA 1
ATOM 780 C C . LEU A 1 103 ? -1.547 -13.477 4.516 1 98.88 103 LEU A C 1
ATOM 782 O O . LEU A 1 103 ? -1.154 -14.062 5.527 1 98.88 103 LEU A O 1
ATOM 786 N N . VAL A 1 104 ? -1.315 -13.945 3.328 1 98.94 104 VAL A N 1
ATOM 787 C CA . VAL A 1 104 ? -0.263 -14.891 2.975 1 98.94 104 VAL A CA 1
ATOM 788 C C . VAL A 1 104 ? 0.784 -14.195 2.104 1 98.94 104 VAL A C 1
ATOM 790 O O . VAL A 1 104 ? 0.453 -13.617 1.067 1 98.94 104 VAL A O 1
ATOM 793 N N . LEU A 1 105 ? 1.985 -14.219 2.551 1 98.94 105 LEU A N 1
ATOM 794 C CA . LEU A 1 105 ? 3.035 -13.516 1.823 1 98.94 105 LEU A CA 1
ATOM 795 C C . LEU A 1 105 ? 3.867 -14.484 0.991 1 98.94 105 LEU A C 1
ATOM 797 O O . LEU A 1 105 ? 4.848 -15.047 1.482 1 98.94 105 LEU A O 1
ATOM 801 N N . GLY A 1 106 ? 3.477 -14.703 -0.272 1 98.94 106 GLY A N 1
ATOM 802 C CA . GLY A 1 106 ? 4.336 -15.391 -1.217 1 98.94 106 GLY A CA 1
ATOM 803 C C . GLY A 1 106 ? 5.461 -14.523 -1.748 1 98.94 106 GLY A C 1
ATOM 804 O O . GLY A 1 106 ? 5.234 -13.383 -2.15 1 98.94 106 GLY A O 1
ATOM 805 N N . VAL A 1 107 ? 6.652 -15.062 -1.77 1 98.94 107 VAL A N 1
ATOM 806 C CA . VAL A 1 107 ? 7.812 -14.242 -2.102 1 98.94 107 VAL A CA 1
ATOM 807 C C . VAL A 1 107 ? 8.719 -15 -3.072 1 98.94 107 VAL A C 1
ATOM 809 O O . VAL A 1 107 ? 8.68 -16.234 -3.135 1 98.94 107 VAL A O 1
ATOM 812 N N . ALA A 1 108 ? 9.492 -14.273 -3.828 1 98.69 108 ALA A N 1
ATOM 813 C CA . ALA A 1 108 ? 10.523 -14.844 -4.688 1 98.69 108 ALA A CA 1
ATOM 814 C C . ALA A 1 108 ? 11.578 -13.805 -5.043 1 98.69 108 ALA A C 1
ATOM 816 O O . ALA A 1 108 ? 11.477 -12.641 -4.652 1 98.69 108 ALA A O 1
ATOM 817 N N . SER A 1 109 ? 12.617 -14.188 -5.773 1 98.19 109 SER A N 1
ATOM 818 C CA . SER A 1 109 ? 13.766 -13.344 -6.078 1 98.19 109 SER A CA 1
ATOM 819 C C . SER A 1 109 ? 13.531 -12.516 -7.336 1 98.19 109 SER A C 1
ATOM 821 O O . SER A 1 109 ? 14.141 -11.461 -7.516 1 98.19 109 SER A O 1
ATOM 823 N N . GLY A 1 110 ? 12.656 -12.984 -8.148 1 97.31 110 GLY A N 1
ATOM 824 C CA . GLY A 1 110 ? 12.375 -12.242 -9.367 1 97.31 110 GLY A CA 1
ATOM 825 C C . GLY A 1 110 ? 13.227 -12.695 -10.539 1 97.31 110 GLY A C 1
ATOM 826 O O . GLY A 1 110 ? 14.242 -13.375 -10.359 1 97.31 110 GLY A O 1
ATOM 827 N N . TRP A 1 111 ? 12.844 -12.289 -11.828 1 96.5 111 TRP A N 1
ATOM 828 C CA . TRP A 1 111 ? 13.5 -12.789 -13.031 1 96.5 111 TRP A CA 1
ATOM 829 C C . TRP A 1 111 ? 13.82 -11.641 -13.984 1 96.5 111 TRP A C 1
ATOM 831 O O . TRP A 1 111 ? 14.641 -11.789 -14.898 1 96.5 111 TRP A O 1
ATOM 841 N N . ALA A 1 112 ? 13.117 -10.477 -13.867 1 98.19 112 ALA A N 1
ATOM 842 C CA . ALA A 1 112 ? 13.094 -9.445 -14.906 1 98.19 112 ALA A CA 1
ATOM 843 C C . ALA A 1 112 ? 14.312 -8.531 -14.789 1 98.19 112 ALA A C 1
ATOM 845 O O . ALA A 1 112 ? 14.281 -7.539 -14.062 1 98.19 112 ALA A O 1
ATOM 846 N N . ARG A 1 113 ? 15.32 -8.797 -15.57 1 98.44 113 ARG A N 1
ATOM 847 C CA . ARG A 1 113 ? 16.609 -8.102 -15.492 1 98.44 113 ARG A CA 1
ATOM 848 C C . ARG A 1 113 ? 16.438 -6.605 -15.719 1 98.44 113 ARG A C 1
ATOM 850 O O . ARG A 1 113 ? 17.016 -5.793 -15 1 98.44 113 ARG A O 1
ATOM 857 N N . GLN A 1 114 ? 15.695 -6.258 -16.734 1 98.75 114 GLN A N 1
ATOM 858 C CA . GLN A 1 114 ? 15.508 -4.844 -17.047 1 98.75 114 GLN A CA 1
ATOM 859 C C . GLN A 1 114 ? 14.773 -4.129 -15.922 1 98.75 114 GLN A C 1
ATOM 861 O O . GLN A 1 114 ? 15.031 -2.955 -15.648 1 98.75 114 GLN A O 1
ATOM 866 N N . GLU A 1 115 ? 13.844 -4.801 -15.281 1 98.75 115 GLU A N 1
ATOM 867 C CA . GLU A 1 115 ? 13.125 -4.211 -14.156 1 98.75 115 GLU A CA 1
ATOM 868 C C . GLU A 1 115 ? 14.055 -3.973 -12.969 1 98.75 115 GLU A C 1
ATOM 870 O O . GLU A 1 115 ? 13.969 -2.936 -12.312 1 98.75 115 GLU A O 1
ATOM 875 N N . PHE A 1 116 ? 14.938 -4.926 -12.703 1 98.81 116 PHE A N 1
ATOM 876 C CA . PHE A 1 116 ? 15.945 -4.742 -11.664 1 98.81 116 PHE A CA 1
ATOM 877 C C . PHE A 1 116 ? 16.781 -3.5 -11.945 1 98.81 116 PHE A C 1
ATOM 879 O O . PHE A 1 116 ? 17.047 -2.705 -11.039 1 98.81 116 PHE A O 1
ATOM 886 N N . ALA A 1 117 ? 17.172 -3.348 -13.148 1 98.81 117 ALA A N 1
ATOM 887 C CA . ALA A 1 117 ? 17.969 -2.176 -13.531 1 98.81 117 ALA A CA 1
ATOM 888 C C . ALA A 1 117 ? 17.172 -0.89 -13.312 1 98.81 117 ALA A C 1
ATOM 890 O O . ALA A 1 117 ? 17.703 0.089 -12.781 1 98.81 117 ALA A O 1
ATOM 891 N N . ALA A 1 118 ? 15.914 -0.926 -13.68 1 98.69 118 ALA A N 1
ATOM 892 C CA . ALA A 1 118 ? 15.055 0.243 -13.531 1 98.69 118 ALA A CA 1
ATOM 893 C C . ALA A 1 118 ? 14.914 0.634 -12.062 1 98.69 118 ALA A C 1
ATOM 895 O O . ALA A 1 118 ? 14.742 1.812 -11.734 1 98.69 118 ALA A O 1
ATOM 896 N N . LEU A 1 119 ? 15.031 -0.32 -11.164 1 98.69 119 LEU A N 1
ATOM 897 C CA . LEU A 1 119 ? 14.844 -0.086 -9.742 1 98.69 119 LEU A CA 1
ATOM 898 C C . LEU A 1 119 ? 16.188 0.037 -9.031 1 98.69 119 LEU A C 1
ATOM 900 O O . LEU A 1 119 ? 16.25 0.097 -7.801 1 98.69 119 LEU A O 1
ATOM 904 N N . ASP A 1 120 ? 17.203 0.045 -9.758 1 98.12 120 ASP A N 1
ATOM 905 C CA . ASP A 1 120 ? 18.562 0.229 -9.266 1 98.12 120 ASP A CA 1
ATOM 906 C C . ASP A 1 120 ? 18.969 -0.893 -8.312 1 98.12 120 ASP A C 1
ATOM 908 O O . ASP A 1 120 ? 19.578 -0.641 -7.273 1 98.12 120 ASP A O 1
ATOM 912 N N . VAL A 1 121 ? 18.531 -2.094 -8.578 1 98.44 121 VAL A N 1
ATOM 913 C CA . VAL A 1 121 ? 18.891 -3.279 -7.805 1 98.44 121 VAL A CA 1
ATOM 914 C C . VAL A 1 121 ? 19.766 -4.199 -8.648 1 98.44 121 VAL A C 1
ATOM 916 O O . VAL A 1 121 ? 19.438 -4.496 -9.805 1 98.44 121 VAL A O 1
ATOM 919 N N . PRO A 1 122 ? 20.922 -4.645 -8.148 1 98.5 122 PRO A N 1
ATOM 920 C CA . PRO A 1 122 ? 21.781 -5.551 -8.922 1 98.5 122 PRO A CA 1
ATOM 921 C C . PRO A 1 122 ? 21.141 -6.918 -9.141 1 98.5 122 PRO A C 1
ATOM 923 O O . PRO A 1 122 ? 20.969 -7.68 -8.18 1 98.5 122 PRO A O 1
ATOM 926 N N . PHE A 1 123 ? 20.906 -7.25 -10.375 1 98.5 123 PHE A N 1
ATOM 927 C CA . PHE A 1 123 ? 20.203 -8.469 -10.742 1 98.5 123 PHE A CA 1
ATOM 928 C C . PHE A 1 123 ? 20.969 -9.703 -10.297 1 98.5 123 PHE A C 1
ATOM 930 O O . PHE A 1 123 ? 20.375 -10.68 -9.828 1 98.5 123 PHE A O 1
ATOM 937 N N . GLU A 1 124 ? 22.219 -9.68 -10.352 1 98.12 124 GLU A N 1
ATOM 938 C CA . GLU A 1 124 ? 23.062 -10.836 -10.07 1 98.12 124 GLU A CA 1
ATOM 939 C C . GLU A 1 124 ? 23.078 -11.164 -8.578 1 98.12 124 GLU A C 1
ATOM 941 O O . GLU A 1 124 ? 23.484 -12.25 -8.18 1 98.12 124 GLU A O 1
ATOM 946 N N . LYS A 1 125 ? 22.656 -10.211 -7.789 1 98.25 125 LYS A N 1
ATOM 947 C CA . LYS A 1 125 ? 22.656 -10.406 -6.344 1 98.25 125 LYS A CA 1
ATOM 948 C C . LYS A 1 125 ? 21.25 -10.727 -5.832 1 98.25 125 LYS A C 1
ATOM 950 O O . LYS A 1 125 ? 21.016 -10.781 -4.625 1 98.25 125 LYS A O 1
ATOM 955 N N . ARG A 1 126 ? 20.281 -10.961 -6.695 1 97.81 126 ARG A N 1
ATOM 956 C CA . ARG A 1 126 ? 18.875 -11.023 -6.332 1 97.81 126 ARG A CA 1
ATOM 957 C C . ARG A 1 126 ? 18.625 -12.156 -5.344 1 97.81 126 ARG A C 1
ATOM 959 O O . ARG A 1 126 ? 17.812 -12.016 -4.426 1 97.81 126 ARG A O 1
ATOM 966 N N . GLY A 1 127 ? 19.297 -13.297 -5.496 1 97.69 127 GLY A N 1
ATOM 967 C CA . GLY A 1 127 ? 19.125 -14.383 -4.547 1 97.69 127 GLY A CA 1
ATOM 968 C C . GLY A 1 127 ? 19.594 -14.031 -3.146 1 97.69 127 GLY A C 1
ATOM 969 O O . GLY A 1 127 ? 18.844 -14.18 -2.184 1 97.69 127 GLY A O 1
ATOM 970 N N . ARG A 1 128 ? 20.812 -13.531 -3.01 1 97.75 128 ARG A N 1
ATOM 971 C CA . ARG A 1 128 ? 21.391 -13.148 -1.72 1 97.75 128 ARG A CA 1
ATOM 972 C C . ARG A 1 128 ? 20.562 -12.039 -1.071 1 97.75 128 ARG A C 1
ATOM 974 O O . ARG A 1 128 ? 20.312 -12.07 0.135 1 97.75 128 ARG A O 1
ATOM 981 N N . LEU A 1 129 ? 20.188 -11.078 -1.904 1 98.56 129 LEU A N 1
ATOM 982 C CA . LEU A 1 129 ? 19.344 -10 -1.401 1 98.56 129 LEU A CA 1
ATOM 983 C C . LEU A 1 129 ? 18.047 -10.547 -0.834 1 98.56 129 LEU A C 1
ATOM 985 O O . LEU A 1 129 ? 17.578 -10.086 0.213 1 98.56 129 LEU A O 1
ATOM 989 N N . THR A 1 130 ? 17.469 -11.492 -1.549 1 98.69 130 THR A N 1
ATOM 990 C CA . THR A 1 130 ? 16.219 -12.102 -1.08 1 98.69 130 THR A CA 1
ATOM 991 C C . THR A 1 130 ? 16.422 -12.758 0.281 1 98.69 130 THR A C 1
ATOM 993 O O . THR A 1 130 ? 15.625 -12.555 1.199 1 98.69 130 THR A O 1
ATOM 996 N N . ASP A 1 131 ? 17.484 -13.508 0.427 1 98.31 131 ASP A N 1
ATOM 997 C CA . ASP A 1 131 ? 17.781 -14.164 1.696 1 98.31 131 ASP A CA 1
ATOM 998 C C . ASP A 1 131 ? 17.953 -13.141 2.816 1 98.31 131 ASP A C 1
ATOM 1000 O O . ASP A 1 131 ? 17.312 -13.25 3.865 1 98.31 131 ASP A O 1
ATOM 1004 N N . ASP A 1 132 ? 18.797 -12.133 2.582 1 98.56 132 ASP A N 1
ATOM 1005 C CA . ASP A 1 132 ? 19.078 -11.102 3.576 1 98.56 132 ASP A CA 1
ATOM 1006 C C . ASP A 1 132 ? 17.812 -10.336 3.959 1 98.56 132 ASP A C 1
ATOM 1008 O O . ASP A 1 132 ? 17.594 -10.062 5.137 1 98.56 132 ASP A O 1
ATOM 1012 N N . HIS A 1 133 ? 17.047 -10.008 2.934 1 98.75 133 HIS A N 1
ATOM 1013 C CA . HIS A 1 133 ? 15.844 -9.227 3.17 1 98.75 133 HIS A CA 1
ATOM 1014 C C . HIS A 1 133 ? 14.812 -10.023 3.967 1 98.75 133 HIS A C 1
ATOM 1016 O O . HIS A 1 133 ? 14.156 -9.484 4.859 1 98.75 133 HIS A O 1
ATOM 1022 N N . LEU A 1 134 ? 14.641 -11.289 3.654 1 98.75 134 LEU A N 1
ATOM 1023 C CA . LEU A 1 134 ? 13.68 -12.109 4.387 1 98.75 134 LEU A CA 1
ATOM 1024 C C . LEU A 1 134 ? 14.117 -12.281 5.84 1 98.75 134 LEU A C 1
ATOM 1026 O O . LEU A 1 134 ? 13.281 -12.273 6.746 1 98.75 134 LEU A O 1
ATOM 1030 N N . ASP A 1 135 ? 15.43 -12.43 6.09 1 98.56 135 ASP A N 1
ATOM 1031 C CA . ASP A 1 135 ? 15.938 -12.469 7.461 1 98.56 135 ASP A CA 1
ATOM 1032 C C . ASP A 1 135 ? 15.609 -11.172 8.203 1 98.56 135 ASP A C 1
ATOM 1034 O O . ASP A 1 135 ? 15.156 -11.211 9.352 1 98.56 135 ASP A O 1
ATOM 1038 N N . ALA A 1 136 ? 15.812 -10.07 7.539 1 98.75 136 ALA A N 1
ATOM 1039 C CA . ALA A 1 136 ? 15.539 -8.766 8.133 1 98.75 136 ALA A CA 1
ATOM 1040 C C . ALA A 1 136 ? 14.055 -8.602 8.445 1 98.75 136 ALA A C 1
ATOM 1042 O O . ALA A 1 136 ? 13.688 -8.039 9.477 1 98.75 136 ALA A O 1
ATOM 1043 N N . VAL A 1 137 ? 13.203 -9.07 7.566 1 98.81 137 VAL A N 1
ATOM 1044 C CA . VAL A 1 137 ? 11.758 -9 7.762 1 98.81 137 VAL A CA 1
ATOM 1045 C C . VAL A 1 137 ? 11.359 -9.805 9 1 98.81 137 VAL A C 1
ATOM 1047 O O . VAL A 1 137 ? 10.641 -9.312 9.867 1 98.81 137 VAL A O 1
ATOM 1050 N N . ARG A 1 138 ? 11.805 -11.008 9.102 1 98.06 138 ARG A N 1
ATOM 1051 C CA . ARG A 1 138 ? 11.484 -11.859 10.242 1 98.06 138 ARG A CA 1
ATOM 1052 C C . ARG A 1 138 ? 12.016 -11.266 11.539 1 98.06 138 ARG A C 1
ATOM 1054 O O . ARG A 1 138 ? 11.352 -11.312 12.578 1 98.06 138 ARG A O 1
ATOM 1061 N N . ASP A 1 139 ? 13.266 -10.727 11.469 1 98.12 139 ASP A N 1
ATOM 1062 C CA . ASP A 1 139 ? 13.836 -10.062 12.633 1 98.12 139 ASP A CA 1
ATOM 1063 C C . ASP A 1 139 ? 12.961 -8.891 13.086 1 98.12 139 ASP A C 1
ATOM 1065 O O . ASP A 1 139 ? 12.734 -8.711 14.281 1 98.12 139 ASP A O 1
ATOM 1069 N N . ALA A 1 140 ? 12.523 -8.125 12.148 1 98.56 140 ALA A N 1
ATOM 1070 C CA . ALA A 1 140 ? 11.648 -7 12.461 1 98.56 140 ALA A CA 1
ATOM 1071 C C . ALA A 1 140 ? 10.375 -7.477 13.148 1 98.56 140 ALA A C 1
ATOM 1073 O O . ALA A 1 140 ? 9.945 -6.902 14.156 1 98.56 140 ALA A O 1
ATOM 1074 N N . TRP A 1 141 ? 9.75 -8.531 12.641 1 98.5 141 TRP A N 1
ATOM 1075 C CA . TRP A 1 141 ? 8.469 -9.031 13.125 1 98.5 141 TRP A CA 1
ATOM 1076 C C . TRP A 1 141 ? 8.609 -9.625 14.523 1 98.5 141 TRP A C 1
ATOM 1078 O O . TRP A 1 141 ? 7.609 -9.836 15.219 1 98.5 141 TRP A O 1
ATOM 1088 N N . ALA A 1 142 ? 9.789 -9.945 14.93 1 97.56 142 ALA A N 1
ATOM 1089 C CA . ALA A 1 142 ? 10.023 -10.445 16.281 1 97.56 142 ALA A CA 1
ATOM 1090 C C . ALA A 1 142 ? 9.688 -9.375 17.328 1 97.56 142 ALA A C 1
ATOM 1092 O O . ALA A 1 142 ? 9.398 -9.703 18.484 1 97.56 142 ALA A O 1
ATOM 1093 N N . ASN A 1 143 ? 9.781 -8.109 16.906 1 97 143 ASN A N 1
ATOM 1094 C CA . ASN A 1 143 ? 9.344 -7.023 17.781 1 97 143 ASN A CA 1
ATOM 1095 C C . ASN A 1 143 ? 7.836 -6.812 17.703 1 97 143 ASN A C 1
ATOM 1097 O O . ASN A 1 143 ? 7.363 -5.926 17 1 97 143 ASN A O 1
ATOM 1101 N N . ASP A 1 144 ? 7.16 -7.465 18.516 1 94.81 144 ASP A N 1
ATOM 1102 C CA . ASP A 1 144 ? 5.699 -7.488 18.469 1 94.81 144 ASP A CA 1
ATOM 1103 C C . ASP A 1 144 ? 5.117 -6.152 18.922 1 94.81 144 ASP A C 1
ATOM 1105 O O . ASP A 1 144 ? 4.035 -5.758 18.484 1 94.81 144 ASP A O 1
ATOM 1109 N N . THR A 1 145 ? 5.797 -5.5 19.781 1 93.75 145 THR A N 1
ATOM 1110 C CA . THR A 1 145 ? 5.301 -4.219 20.266 1 93.75 145 THR A CA 1
ATOM 1111 C C . THR A 1 145 ? 5.277 -3.186 19.141 1 93.75 145 THR A C 1
ATOM 1113 O O . THR A 1 145 ? 4.402 -2.32 19.109 1 93.75 145 THR A O 1
ATOM 1116 N N . ASP A 1 146 ? 6.18 -3.357 18.25 1 96.38 146 ASP A N 1
ATOM 1117 C CA . ASP A 1 146 ? 6.301 -2.402 17.141 1 96.38 146 ASP A CA 1
ATOM 1118 C C . ASP A 1 146 ? 5.441 -2.822 15.953 1 96.38 146 ASP A C 1
ATOM 1120 O O . ASP A 1 146 ? 4.543 -2.088 15.539 1 96.38 146 ASP A O 1
ATOM 1124 N N . TYR A 1 147 ? 5.621 -4.031 15.508 1 97.44 147 TYR A N 1
ATOM 1125 C CA . TYR A 1 147 ? 5.078 -4.422 14.219 1 97.44 147 TYR A CA 1
ATOM 1126 C C . TYR A 1 147 ? 3.719 -5.098 14.375 1 97.44 147 TYR A C 1
ATOM 1128 O O . TYR A 1 147 ? 2.844 -4.957 13.523 1 97.44 147 TYR A O 1
ATOM 1136 N N . ARG A 1 148 ? 3.527 -5.812 15.445 1 97.31 148 ARG A N 1
ATOM 1137 C CA . ARG A 1 148 ? 2.297 -6.566 15.664 1 97.31 148 ARG A CA 1
ATOM 1138 C C . ARG A 1 148 ? 1.928 -7.379 14.422 1 97.31 148 ARG A C 1
ATOM 1140 O O . ARG A 1 148 ? 0.777 -7.355 13.984 1 97.31 148 ARG A O 1
ATOM 1147 N N . ALA A 1 149 ? 2.889 -8.031 13.859 1 97.5 149 ALA A N 1
ATOM 1148 C CA . ALA A 1 149 ? 2.723 -8.695 12.57 1 97.5 149 ALA A CA 1
ATOM 1149 C C . ALA A 1 149 ? 1.771 -9.883 12.68 1 97.5 149 ALA A C 1
ATOM 1151 O O . ALA A 1 149 ? 1.104 -10.242 11.703 1 97.5 149 ALA A O 1
ATOM 1152 N N . GLY A 1 150 ? 1.665 -10.469 13.914 1 97.06 150 GLY A N 1
ATOM 1153 C CA . GLY A 1 150 ? 0.938 -11.727 14.016 1 97.06 150 GLY A CA 1
ATOM 1154 C C . GLY A 1 150 ? 1.576 -12.852 13.219 1 97.06 150 GLY A C 1
ATOM 1155 O O . GLY A 1 150 ? 2.801 -12.914 13.102 1 97.06 150 GLY A O 1
ATOM 1156 N N . ASP A 1 151 ? 0.737 -13.797 12.781 1 96.94 151 ASP A N 1
ATOM 1157 C CA . ASP A 1 151 ? 1.222 -14.938 12.008 1 96.94 151 ASP A CA 1
ATOM 1158 C C . ASP A 1 151 ? 1.03 -14.703 10.508 1 96.94 151 ASP A C 1
ATOM 1160 O O . ASP A 1 151 ? -0.082 -14.828 9.992 1 96.94 151 ASP A O 1
ATOM 1164 N N . ILE A 1 152 ? 2.051 -14.359 9.852 1 98.75 152 ILE A N 1
ATOM 1165 C CA . ILE A 1 152 ? 2.023 -14.188 8.406 1 98.75 152 ILE A CA 1
ATOM 1166 C C . ILE A 1 152 ? 2.803 -15.32 7.738 1 98.75 152 ILE A C 1
ATOM 1168 O O . ILE A 1 152 ? 4.035 -15.359 7.812 1 98.75 152 ILE A O 1
ATOM 1172 N N . PRO A 1 153 ? 2.105 -16.25 7.125 1 98.81 153 PRO A N 1
ATOM 1173 C CA . PRO A 1 153 ? 2.848 -17.297 6.422 1 98.81 153 PRO A CA 1
ATOM 1174 C C . PRO A 1 153 ? 3.689 -16.75 5.27 1 98.81 153 PRO A C 1
ATOM 1176 O O . PRO A 1 153 ? 3.217 -15.906 4.5 1 98.81 153 PRO A O 1
ATOM 1179 N N . ILE A 1 154 ? 4.879 -17.219 5.195 1 98.88 154 ILE A N 1
ATOM 1180 C CA . ILE A 1 154 ? 5.754 -16.922 4.066 1 98.88 154 ILE A CA 1
ATOM 1181 C C . ILE A 1 154 ? 5.84 -18.125 3.139 1 98.88 154 ILE A C 1
ATOM 1183 O O . ILE A 1 154 ? 6.344 -19.188 3.527 1 98.88 154 ILE A O 1
ATOM 1187 N N . TRP A 1 155 ? 5.285 -18 1.945 1 98.94 155 TRP A N 1
ATOM 1188 C CA . TRP A 1 155 ? 5.438 -19 0.888 1 98.94 155 TRP A CA 1
ATOM 1189 C C . TRP A 1 155 ? 6.59 -18.625 -0.042 1 98.94 155 TRP A C 1
ATOM 1191 O O . TRP A 1 155 ? 6.586 -17.562 -0.65 1 98.94 155 TRP A O 1
ATOM 1201 N N . VAL A 1 156 ? 7.547 -19.469 -0.146 1 98.88 156 VAL A N 1
ATOM 1202 C CA . VAL A 1 156 ? 8.695 -19.156 -0.991 1 98.88 156 VAL A CA 1
ATOM 1203 C C . VAL A 1 156 ? 8.531 -19.828 -2.354 1 98.88 156 VAL A C 1
ATOM 1205 O O . VAL A 1 156 ? 8.43 -21.047 -2.445 1 98.88 156 VAL A O 1
ATOM 1208 N N . GLY A 1 157 ? 8.414 -18.984 -3.336 1 98.19 157 GLY A N 1
ATOM 1209 C CA . GLY A 1 157 ? 8.305 -19.484 -4.699 1 98.19 157 GLY A CA 1
ATOM 1210 C C . GLY A 1 157 ? 9.648 -19.844 -5.312 1 98.19 157 GLY A C 1
ATOM 1211 O O . GLY A 1 157 ? 10.695 -19.453 -4.797 1 98.19 157 GLY A O 1
ATOM 1212 N N . GLY A 1 158 ? 9.5 -20.562 -6.477 1 94.69 158 GLY A N 1
ATOM 1213 C CA . GLY A 1 158 ? 10.656 -20.938 -7.27 1 94.69 158 GLY A CA 1
ATOM 1214 C C . GLY A 1 158 ? 10.766 -22.438 -7.5 1 94.69 158 GLY A C 1
ATOM 1215 O O . GLY A 1 158 ? 10.562 -23.219 -6.578 1 94.69 158 GLY A O 1
ATOM 1216 N N . ASN A 1 159 ? 11.156 -22.844 -8.695 1 96.44 159 ASN A N 1
ATOM 1217 C CA . ASN A 1 159 ? 11.273 -24.234 -9.086 1 96.44 159 ASN A CA 1
ATOM 1218 C C . ASN A 1 159 ? 12.719 -24.734 -9 1 96.44 159 ASN A C 1
ATOM 1220 O O . ASN A 1 159 ? 12.977 -25.938 -9.086 1 96.44 159 ASN A O 1
ATOM 1224 N N . SER A 1 160 ? 13.672 -23.797 -8.828 1 95.69 160 SER A N 1
ATOM 1225 C CA . SER A 1 160 ? 15.086 -24.141 -8.797 1 95.69 160 SER A CA 1
ATOM 1226 C C . SER A 1 160 ? 15.477 -24.719 -7.438 1 95.69 160 SER A C 1
ATOM 1228 O O . SER A 1 160 ? 14.773 -24.531 -6.449 1 95.69 160 SER A O 1
ATOM 1230 N N . ASP A 1 161 ? 16.609 -25.344 -7.398 1 95.25 161 ASP A N 1
ATOM 1231 C CA . ASP A 1 161 ? 17.125 -25.859 -6.133 1 95.25 161 ASP A CA 1
ATOM 1232 C C . ASP A 1 161 ? 17.406 -24.719 -5.152 1 95.25 161 ASP A C 1
ATOM 1234 O O . ASP A 1 161 ? 17.234 -24.875 -3.943 1 95.25 161 ASP A O 1
ATOM 1238 N N . ALA A 1 162 ? 17.875 -23.641 -5.695 1 95.75 162 ALA A N 1
ATOM 1239 C CA . ALA A 1 162 ? 18.094 -22.484 -4.84 1 95.75 162 ALA A CA 1
ATOM 1240 C C . ALA A 1 162 ? 16.797 -22.016 -4.195 1 95.75 162 ALA A C 1
ATOM 1242 O O . ALA A 1 162 ? 16.766 -21.672 -3.01 1 95.75 162 ALA A O 1
ATOM 1243 N N . GLY A 1 163 ? 15.711 -22.016 -4.977 1 97 163 GLY A N 1
ATOM 1244 C CA . GLY A 1 163 ? 14.406 -21.672 -4.434 1 97 163 GLY A CA 1
ATOM 1245 C C . GLY A 1 163 ? 13.93 -22.656 -3.383 1 97 163 GLY A C 1
ATOM 1246 O O . GLY A 1 163 ? 13.398 -22.266 -2.346 1 97 163 GLY A O 1
ATOM 1247 N N . ILE A 1 164 ? 14.148 -23.922 -3.637 1 98.19 164 ILE A N 1
ATOM 1248 C CA . ILE A 1 164 ? 13.75 -24.953 -2.688 1 98.19 164 ILE A CA 1
ATOM 1249 C C . ILE A 1 164 ? 14.562 -24.812 -1.401 1 98.19 164 ILE A C 1
ATOM 1251 O O . ILE A 1 164 ? 14.008 -24.891 -0.301 1 98.19 164 ILE A O 1
ATOM 1255 N N . ARG A 1 165 ? 15.883 -24.641 -1.486 1 98.19 165 ARG A N 1
ATOM 1256 C CA . ARG A 1 165 ? 16.734 -24.453 -0.312 1 98.19 165 ARG A CA 1
ATOM 1257 C C . ARG A 1 165 ? 16.266 -23.281 0.522 1 98.19 165 ARG A C 1
ATOM 1259 O O . ARG A 1 165 ? 16.234 -23.344 1.753 1 98.19 165 ARG A O 1
ATOM 1266 N N . ARG A 1 166 ? 15.891 -22.219 -0.166 1 98.25 166 ARG A N 1
ATOM 1267 C CA . ARG A 1 166 ? 15.375 -21.047 0.527 1 98.25 166 ARG A CA 1
ATOM 1268 C C . ARG A 1 166 ? 14.07 -21.359 1.25 1 98.25 166 ARG A C 1
ATOM 1270 O O . ARG A 1 166 ? 13.875 -20.938 2.395 1 98.25 166 ARG A O 1
ATOM 1277 N N . ALA A 1 167 ? 13.148 -22.031 0.554 1 98.62 167 ALA A N 1
ATOM 1278 C CA . ALA A 1 167 ? 11.875 -22.422 1.16 1 98.62 167 ALA A CA 1
ATOM 1279 C C . ALA A 1 167 ? 12.094 -23.234 2.43 1 98.62 167 ALA A C 1
ATOM 1281 O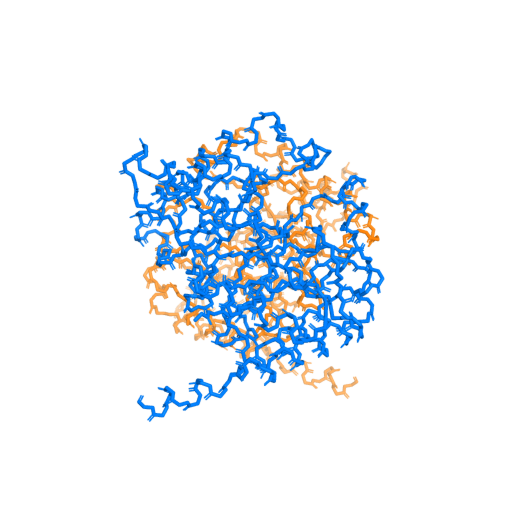 O . ALA A 1 167 ? 11.414 -23.031 3.438 1 98.62 167 ALA A O 1
ATOM 1282 N N . VAL A 1 168 ? 13.031 -24.125 2.371 1 98.5 168 VAL A N 1
ATOM 1283 C CA . VAL A 1 168 ? 13.336 -24.969 3.521 1 98.5 168 VAL A CA 1
ATOM 1284 C C . VAL A 1 168 ? 13.914 -24.109 4.648 1 98.5 168 VAL A C 1
ATOM 1286 O O . VAL A 1 168 ? 13.562 -24.297 5.816 1 98.5 168 VAL A O 1
ATOM 1289 N N . ARG A 1 169 ? 14.695 -23.172 4.301 1 97.62 169 ARG A N 1
ATOM 1290 C CA . ARG A 1 169 ? 15.422 -22.391 5.293 1 97.62 169 ARG A CA 1
ATOM 1291 C C . ARG A 1 169 ? 14.5 -21.406 5.996 1 97.62 169 ARG A C 1
ATOM 1293 O O . ARG A 1 169 ? 14.539 -21.266 7.219 1 97.62 169 ARG A O 1
ATOM 1300 N N . VAL A 1 170 ? 13.672 -20.672 5.191 1 96.06 170 VAL A N 1
ATOM 1301 C CA . VAL A 1 170 ? 13.016 -19.531 5.793 1 96.06 170 VAL A CA 1
ATOM 1302 C C . VAL A 1 170 ? 11.516 -19.594 5.523 1 96.06 170 VAL A C 1
ATOM 1304 O O . VAL A 1 170 ? 10.734 -18.828 6.113 1 96.06 170 VAL A O 1
ATOM 1307 N N . GLY A 1 171 ? 11.031 -20.469 4.703 1 97.75 171 GLY A N 1
ATOM 1308 C CA . GLY A 1 171 ? 9.633 -20.469 4.293 1 97.75 171 GLY A CA 1
ATOM 1309 C C . GLY A 1 171 ? 8.758 -21.328 5.184 1 97.75 171 GLY A C 1
ATOM 1310 O O . GLY A 1 171 ? 9.219 -22.328 5.746 1 97.75 171 GLY A O 1
ATOM 1311 N N . ASP A 1 172 ? 7.547 -20.922 5.344 1 98.5 172 ASP A N 1
ATOM 1312 C CA . ASP A 1 172 ? 6.52 -21.797 5.898 1 98.5 172 ASP A CA 1
ATOM 1313 C C . ASP A 1 172 ? 6.031 -22.797 4.855 1 98.5 172 ASP A C 1
ATOM 1315 O O . ASP A 1 172 ? 5.539 -23.875 5.203 1 98.5 172 ASP A O 1
ATOM 1319 N N . ALA A 1 173 ? 6.188 -22.484 3.623 1 98.88 173 ALA A N 1
ATOM 1320 C CA . ALA A 1 173 ? 5.781 -23.375 2.535 1 98.88 173 ALA A CA 1
ATOM 1321 C C . ALA A 1 173 ? 6.656 -23.156 1.302 1 98.88 173 ALA A C 1
ATOM 1323 O O . ALA A 1 173 ? 7.238 -22.078 1.123 1 98.88 173 ALA A O 1
ATOM 1324 N N . TRP A 1 174 ? 6.793 -24.188 0.518 1 98.88 174 TRP A N 1
ATOM 1325 C CA . TRP A 1 174 ? 7.32 -24.141 -0.842 1 98.88 174 TRP A CA 1
ATOM 1326 C C . TRP A 1 174 ? 6.195 -23.938 -1.854 1 98.88 174 TRP A C 1
ATOM 1328 O O . TRP A 1 174 ? 5.164 -24.609 -1.787 1 98.88 174 TRP A O 1
ATOM 1338 N N . HIS A 1 175 ? 6.324 -22.953 -2.721 1 98.88 175 HIS A N 1
ATOM 1339 C CA . HIS A 1 175 ? 5.27 -22.484 -3.611 1 98.88 175 HIS A CA 1
ATOM 1340 C C . HIS A 1 175 ? 5.699 -22.578 -5.07 1 98.88 175 HIS A C 1
ATOM 1342 O O . HIS A 1 175 ? 5.844 -21.547 -5.746 1 98.88 175 HIS A O 1
ATOM 1348 N N . PRO A 1 176 ? 5.836 -23.812 -5.613 1 98.62 176 PRO A N 1
ATOM 1349 C CA . PRO A 1 176 ? 6.27 -23.984 -7.004 1 98.62 176 PRO A CA 1
ATOM 1350 C C . PRO A 1 176 ? 5.219 -23.531 -8.008 1 98.62 176 PRO A C 1
ATOM 1352 O O . PRO A 1 176 ? 4.043 -23.391 -7.664 1 98.62 176 PRO A O 1
ATOM 1355 N N . LEU A 1 177 ? 5.719 -23.312 -9.219 1 97.19 177 LEU A N 1
ATOM 1356 C CA . LEU A 1 177 ? 4.875 -22.672 -10.227 1 97.19 177 LEU A CA 1
ATOM 1357 C C . LEU A 1 177 ? 4.801 -23.516 -11.492 1 97.19 177 LEU A C 1
ATOM 1359 O O . LEU A 1 177 ? 5.832 -23.906 -12.047 1 97.19 177 LEU A O 1
ATOM 1363 N N . ARG A 1 178 ? 3.59 -23.781 -12 1 95.62 178 ARG A N 1
ATOM 1364 C CA . ARG A 1 178 ? 3.244 -24.266 -13.328 1 95.62 178 ARG A CA 1
ATOM 1365 C C . ARG A 1 178 ? 4.117 -25.453 -13.711 1 95.62 178 ARG A C 1
ATOM 1367 O O . ARG A 1 178 ? 4.797 -25.422 -14.742 1 95.62 178 ARG A O 1
ATOM 1374 N N . ALA A 1 179 ? 3.973 -26.516 -13.047 1 97.31 179 ALA A N 1
ATOM 1375 C CA . ALA A 1 179 ? 4.75 -27.719 -13.297 1 97.31 179 ALA A CA 1
ATOM 1376 C C . ALA A 1 179 ? 3.838 -28.906 -13.602 1 97.31 179 ALA A C 1
ATOM 1378 O O . ALA A 1 179 ? 2.621 -28.828 -13.414 1 97.31 179 ALA A O 1
ATOM 1379 N N . THR A 1 180 ? 4.465 -29.969 -14.141 1 98.19 180 THR A N 1
ATOM 1380 C CA . THR A 1 180 ? 3.75 -31.219 -14.328 1 98.19 180 THR A CA 1
ATOM 1381 C C . THR A 1 180 ? 3.633 -31.969 -13.008 1 98.19 180 THR A C 1
ATOM 1383 O O . THR A 1 180 ? 4.418 -31.75 -12.086 1 98.19 180 THR A O 1
ATOM 1386 N N . LEU A 1 181 ? 2.631 -32.875 -12.906 1 97.81 181 LEU A N 1
ATOM 1387 C CA . LEU A 1 181 ? 2.445 -33.625 -11.68 1 97.81 181 LEU A CA 1
ATOM 1388 C C . LEU A 1 181 ? 3.646 -34.531 -11.422 1 97.81 181 LEU A C 1
ATOM 1390 O O . LEU A 1 181 ? 4.129 -34.625 -10.289 1 97.81 181 LEU A O 1
ATOM 1394 N N . PRO A 1 182 ? 4.195 -35.188 -12.477 1 97.56 182 PRO A N 1
ATOM 1395 C CA . PRO A 1 182 ? 5.391 -36 -12.227 1 97.56 182 PRO A CA 1
ATOM 1396 C C . PRO A 1 182 ? 6.57 -35.188 -11.719 1 97.56 182 PRO A C 1
ATOM 1398 O O . PRO A 1 182 ? 7.27 -35.594 -10.797 1 97.56 182 PRO A O 1
ATOM 1401 N N . TRP A 1 183 ? 6.777 -34.062 -12.273 1 97.94 183 TRP A N 1
ATOM 1402 C CA . TRP A 1 183 ? 7.863 -33.219 -11.805 1 97.94 183 TRP A CA 1
ATOM 1403 C C . TRP A 1 183 ? 7.656 -32.812 -10.352 1 97.94 183 TRP A C 1
ATOM 1405 O O . TRP A 1 183 ? 8.602 -32.812 -9.555 1 97.94 183 TRP A O 1
ATOM 1415 N N . LEU A 1 184 ? 6.426 -32.438 -10.008 1 98.44 184 LEU A N 1
ATOM 1416 C CA . LEU A 1 184 ? 6.117 -32.031 -8.633 1 98.44 184 LEU A CA 1
ATOM 1417 C C . LEU A 1 184 ? 6.391 -33.188 -7.668 1 98.44 184 LEU A C 1
ATOM 1419 O O . LEU A 1 184 ? 6.922 -32.969 -6.574 1 98.44 184 LEU A O 1
ATOM 1423 N N . THR A 1 185 ? 6.016 -34.375 -8.047 1 97.62 185 THR A N 1
ATOM 1424 C CA . THR A 1 185 ? 6.25 -35.531 -7.219 1 97.62 185 THR A CA 1
ATOM 1425 C C . THR A 1 185 ? 7.742 -35.719 -6.953 1 97.62 185 THR A C 1
ATOM 1427 O O . THR A 1 185 ? 8.156 -35.938 -5.809 1 97.62 185 THR A O 1
ATOM 1430 N N . GLU A 1 186 ? 8.469 -35.625 -7.98 1 97.69 186 GLU A N 1
ATOM 1431 C CA . GLU A 1 186 ? 9.922 -35.75 -7.855 1 97.69 186 GLU A CA 1
ATOM 1432 C C . GLU A 1 186 ? 10.5 -34.625 -7.02 1 97.69 186 GLU A C 1
ATOM 1434 O O . GLU A 1 186 ? 11.398 -34.812 -6.207 1 97.69 186 GLU A O 1
ATOM 1439 N N . ALA A 1 187 ? 10.039 -33.438 -7.281 1 98.31 187 ALA A N 1
ATOM 1440 C CA . ALA A 1 187 ? 10.539 -32.25 -6.574 1 98.31 187 ALA A CA 1
ATOM 1441 C C . ALA A 1 187 ? 10.305 -32.375 -5.07 1 98.31 187 ALA A C 1
ATOM 1443 O O . ALA A 1 187 ? 11.125 -31.922 -4.273 1 98.31 187 ALA A O 1
ATOM 1444 N N . LEU A 1 188 ? 9.219 -32.969 -4.656 1 98.38 188 LEU A N 1
ATOM 1445 C CA . LEU A 1 188 ? 8.914 -33.125 -3.238 1 98.38 188 LEU A CA 1
ATOM 1446 C C . LEU A 1 188 ? 9.938 -34.031 -2.564 1 98.38 188 LEU A C 1
ATOM 1448 O O . LEU A 1 188 ? 10.266 -33.844 -1.392 1 98.38 188 LEU A O 1
ATOM 1452 N N . THR A 1 189 ? 10.406 -35 -3.336 1 97.69 189 THR A N 1
ATOM 1453 C CA . THR A 1 189 ? 11.484 -35.844 -2.822 1 97.69 189 THR A CA 1
ATOM 1454 C C . THR A 1 189 ? 12.75 -35.031 -2.592 1 97.69 189 THR A C 1
ATOM 1456 O O . THR A 1 189 ? 13.43 -35.188 -1.576 1 97.69 189 THR A O 1
ATOM 1459 N N . ARG A 1 190 ? 13.023 -34.156 -3.52 1 97.62 190 ARG A N 1
ATOM 1460 C CA . ARG A 1 190 ? 14.18 -33.281 -3.389 1 97.62 190 ARG A CA 1
ATOM 1461 C C . ARG A 1 190 ? 14.016 -32.344 -2.201 1 97.62 190 ARG A C 1
ATOM 1463 O O . ARG A 1 190 ? 14.969 -32.062 -1.466 1 97.62 190 ARG A O 1
ATOM 1470 N N . VAL A 1 191 ? 12.828 -31.781 -2.039 1 98.62 191 VAL A N 1
ATOM 1471 C CA . VAL A 1 191 ? 12.547 -30.891 -0.907 1 98.62 191 VAL A CA 1
ATOM 1472 C C . VAL A 1 191 ? 12.852 -31.625 0.4 1 98.62 191 VAL A C 1
ATOM 1474 O O . VAL A 1 191 ? 13.508 -31.078 1.288 1 98.62 191 VAL A O 1
ATOM 1477 N N . LYS A 1 192 ? 12.383 -32.844 0.528 1 98.38 192 LYS A N 1
ATOM 1478 C CA . LYS A 1 192 ? 12.625 -33.656 1.729 1 98.38 192 LYS A CA 1
ATOM 1479 C C . LYS A 1 192 ? 14.117 -33.875 1.951 1 98.38 192 LYS A C 1
ATOM 1481 O O . LYS A 1 192 ? 14.609 -33.75 3.076 1 98.38 192 LYS A O 1
ATOM 1486 N N . ALA A 1 193 ? 14.781 -34.219 0.903 1 98.31 193 ALA A N 1
ATOM 1487 C CA . ALA A 1 193 ? 16.219 -34.438 0.997 1 98.31 193 ALA A CA 1
ATOM 1488 C C . ALA A 1 193 ? 16.953 -33.188 1.453 1 98.31 193 ALA A C 1
ATOM 1490 O O . ALA A 1 193 ? 17.844 -33.281 2.299 1 98.31 193 ALA A O 1
ATOM 1491 N N . ILE A 1 194 ? 16.609 -32.094 0.865 1 98.19 194 ILE A N 1
ATOM 1492 C CA . ILE A 1 194 ? 17.25 -30.828 1.201 1 98.19 194 ILE A CA 1
ATOM 1493 C C . ILE A 1 194 ? 16.938 -30.469 2.65 1 98.19 194 ILE A C 1
ATOM 1495 O O . ILE A 1 194 ? 17.812 -30.031 3.391 1 98.19 194 ILE A O 1
ATOM 1499 N N . ALA A 1 195 ? 15.68 -30.609 3.057 1 98.62 195 ALA A N 1
ATOM 1500 C CA . ALA A 1 195 ? 15.289 -30.344 4.438 1 98.62 195 ALA A CA 1
ATOM 1501 C C . ALA A 1 195 ? 16.094 -31.219 5.41 1 98.62 195 ALA A C 1
ATOM 1503 O O . ALA A 1 195 ? 16.609 -30.719 6.414 1 98.62 195 ALA A O 1
ATOM 1504 N N . ASP A 1 196 ? 16.219 -32.5 5.105 1 98.19 196 ASP A N 1
ATOM 1505 C CA . ASP A 1 196 ? 17 -33.406 5.926 1 98.19 196 ASP A CA 1
ATOM 1506 C C . ASP A 1 196 ? 18.453 -32.969 6.016 1 98.19 196 ASP A C 1
ATOM 1508 O O . ASP A 1 196 ? 19.047 -32.969 7.098 1 98.19 196 ASP A O 1
ATOM 1512 N N . GLY A 1 197 ? 18.969 -32.656 4.914 1 98 197 GLY A N 1
ATOM 1513 C CA . GLY A 1 197 ? 20.344 -32.188 4.863 1 98 197 GLY A CA 1
ATOM 1514 C C . GLY A 1 197 ? 20.578 -30.938 5.688 1 98 197 GLY A C 1
ATOM 1515 O O . GLY A 1 197 ? 21.672 -30.75 6.234 1 98 197 GLY A O 1
ATOM 1516 N N . GLN A 1 198 ? 19.625 -30.062 5.762 1 97.19 198 GLN A N 1
ATOM 1517 C CA . GLN A 1 198 ? 19.734 -28.812 6.512 1 97.19 198 GLN A CA 1
ATOM 1518 C C . GLN A 1 198 ? 19.297 -29.016 7.965 1 97.19 198 GLN A C 1
ATOM 1520 O O . GLN A 1 198 ? 19.406 -28.094 8.773 1 97.19 198 GLN A O 1
ATOM 1525 N N . GLY A 1 199 ? 18.812 -30.141 8.266 1 98.25 199 GLY A N 1
ATOM 1526 C CA . GLY A 1 199 ? 18.297 -30.391 9.609 1 98.25 199 GLY A CA 1
ATOM 1527 C C . GLY A 1 199 ? 17.094 -29.531 9.945 1 98.25 199 GLY A C 1
ATOM 1528 O O . GLY A 1 199 ? 16.969 -29.047 11.07 1 98.25 199 GLY A O 1
ATOM 1529 N N . ARG A 1 200 ? 16.25 -29.297 8.961 1 98.12 200 ARG A N 1
ATOM 1530 C CA . ARG A 1 200 ? 15.07 -28.469 9.117 1 98.12 200 ARG A CA 1
ATOM 1531 C C . ARG A 1 200 ? 13.805 -29.234 8.758 1 98.12 200 ARG A C 1
ATOM 1533 O O . ARG A 1 200 ? 13.867 -30.234 8.047 1 98.12 200 ARG A O 1
ATOM 1540 N N . PRO A 1 201 ? 12.68 -28.797 9.305 1 98.06 201 PRO A N 1
ATOM 1541 C CA . PRO A 1 201 ? 11.422 -29.422 8.867 1 98.06 201 PRO A CA 1
ATOM 1542 C C . PRO A 1 201 ? 11.109 -29.156 7.398 1 98.06 201 PRO A C 1
ATOM 1544 O O . PRO A 1 201 ? 11.492 -28.109 6.859 1 98.06 201 PRO A O 1
ATOM 1547 N N . VAL A 1 202 ? 10.445 -30.078 6.73 1 98.44 202 VAL A N 1
ATOM 1548 C CA . VAL A 1 202 ? 9.977 -29.891 5.363 1 98.44 202 VAL A CA 1
ATOM 1549 C C . VAL A 1 202 ? 8.891 -28.812 5.332 1 98.44 202 VAL A C 1
ATOM 1551 O O . VAL A 1 202 ? 7.93 -28.859 6.102 1 98.44 202 VAL A O 1
ATOM 1554 N N . PRO A 1 203 ? 9.062 -27.781 4.559 1 98.69 203 PRO A N 1
ATOM 1555 C CA . PRO A 1 203 ? 8 -26.781 4.457 1 98.69 203 PRO A CA 1
ATOM 1556 C C . PRO A 1 203 ? 6.711 -27.328 3.869 1 98.69 203 PRO A C 1
ATOM 1558 O O . PRO A 1 203 ? 6.723 -28.391 3.225 1 98.69 203 PRO A O 1
ATOM 1561 N N . ALA A 1 204 ? 5.641 -26.656 4.219 1 98.81 204 ALA A N 1
ATOM 1562 C CA . ALA A 1 204 ? 4.375 -27.031 3.604 1 98.81 204 ALA A CA 1
ATOM 1563 C C . ALA A 1 204 ? 4.457 -26.953 2.082 1 98.81 204 ALA A C 1
ATOM 1565 O O . ALA A 1 204 ? 5.422 -26.406 1.535 1 98.81 204 ALA A O 1
ATOM 1566 N N . PHE A 1 205 ? 3.553 -27.594 1.487 1 98.81 205 PHE A N 1
ATOM 1567 C CA . PHE A 1 205 ? 3.5 -27.688 0.034 1 98.81 205 PHE A CA 1
ATOM 1568 C C . PHE A 1 205 ? 2.289 -26.938 -0.515 1 98.81 205 PHE A C 1
ATOM 1570 O O . PHE A 1 205 ? 1.146 -27.312 -0.24 1 98.81 205 PHE A O 1
ATOM 1577 N N . THR A 1 206 ? 2.535 -25.797 -1.336 1 98.94 206 THR A N 1
ATOM 1578 C CA . THR A 1 206 ? 1.45 -24.953 -1.833 1 98.94 206 THR A CA 1
ATOM 1579 C C . THR A 1 206 ? 1.665 -24.609 -3.303 1 98.94 206 THR A C 1
ATOM 1581 O O . THR A 1 206 ? 1.995 -23.469 -3.635 1 98.94 206 THR A O 1
ATOM 1584 N N . PRO A 1 207 ? 1.414 -25.516 -4.238 1 98.88 207 PRO A N 1
ATOM 1585 C CA . PRO A 1 207 ? 1.717 -25.281 -5.652 1 98.88 207 PRO A CA 1
ATOM 1586 C C . PRO A 1 207 ? 0.71 -24.359 -6.332 1 98.88 207 PRO A C 1
ATOM 1588 O O . PRO A 1 207 ? -0.47 -24.359 -5.973 1 98.88 207 PRO A O 1
ATOM 1591 N N . ARG A 1 208 ? 1.201 -23.578 -7.215 1 98.88 208 ARG A N 1
ATOM 1592 C CA . ARG A 1 208 ? 0.371 -22.844 -8.172 1 98.88 208 ARG A CA 1
ATOM 1593 C C . ARG A 1 208 ? 0.338 -23.562 -9.516 1 98.88 208 ARG A C 1
ATOM 1595 O O . ARG A 1 208 ? 1.381 -23.766 -10.148 1 98.88 208 ARG A O 1
ATOM 1602 N N . ILE A 1 209 ? -0.818 -23.938 -9.961 1 98.75 209 ILE A N 1
ATOM 1603 C CA . ILE A 1 209 ? -0.959 -24.688 -11.203 1 98.75 209 ILE A CA 1
ATOM 1604 C C . ILE A 1 209 ? -1.84 -23.906 -12.18 1 98.75 209 ILE A C 1
ATOM 1606 O O . ILE A 1 209 ? -2.529 -22.969 -11.789 1 98.75 209 ILE A O 1
ATOM 1610 N N . LEU A 1 210 ? -1.843 -24.328 -13.43 1 98.12 210 LEU A N 1
ATOM 1611 C CA . LEU A 1 210 ? -2.701 -23.703 -14.43 1 98.12 210 LEU A CA 1
ATOM 1612 C C . LEU A 1 210 ? -4.168 -24.047 -14.172 1 98.12 210 LEU A C 1
ATOM 1614 O O . LEU A 1 210 ? -4.477 -25.031 -13.516 1 98.12 210 LEU A O 1
ATOM 1618 N N . LEU A 1 211 ? -5.016 -23.25 -14.562 1 98.69 211 LEU A N 1
ATOM 1619 C CA . LEU A 1 211 ? -6.418 -23.562 -14.797 1 98.69 211 LEU A CA 1
ATOM 1620 C C . LEU A 1 211 ? -6.789 -23.328 -16.266 1 98.69 211 LEU A C 1
ATOM 1622 O O . LEU A 1 211 ? -7.117 -22.203 -16.641 1 98.69 211 LEU A O 1
ATOM 1626 N N . ASN A 1 212 ? -6.645 -24.281 -17.031 1 97.62 212 ASN A N 1
ATOM 1627 C CA . ASN A 1 212 ? -6.965 -24.281 -18.453 1 97.62 212 ASN A CA 1
ATOM 1628 C C . ASN A 1 212 ? -7.867 -25.469 -18.812 1 97.62 212 ASN A C 1
ATOM 1630 O O . ASN A 1 212 ? -7.379 -26.547 -19.125 1 97.62 212 ASN A O 1
ATOM 1634 N N . ILE A 1 213 ? -9.148 -25.25 -18.797 1 97.94 213 ILE A N 1
ATOM 1635 C CA . ILE A 1 213 ? -10.102 -26.312 -19.094 1 97.94 213 ILE A CA 1
ATOM 1636 C C . ILE A 1 213 ? -10.234 -26.5 -20.609 1 97.94 213 ILE A C 1
ATOM 1638 O O . ILE A 1 213 ? -10.477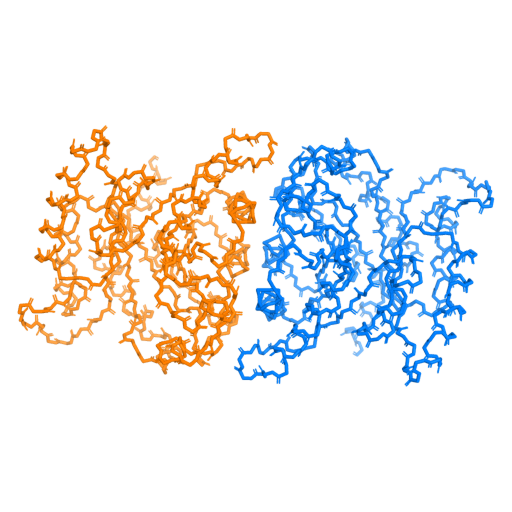 -25.531 -21.328 1 97.94 213 ILE A O 1
ATOM 1642 N N . THR A 1 214 ? -10.047 -27.688 -21.016 1 97.38 214 THR A N 1
ATOM 1643 C CA . THR A 1 214 ? -10.203 -28.016 -22.438 1 97.38 214 THR A CA 1
ATOM 1644 C C . THR A 1 214 ? -11.359 -28.984 -22.641 1 97.38 214 THR A C 1
ATOM 1646 O O . THR A 1 214 ? -11.758 -29.688 -21.703 1 97.38 214 THR A O 1
ATOM 1649 N N . ASP A 1 215 ? -11.906 -29.016 -23.844 1 97.06 215 ASP A N 1
ATOM 1650 C CA . ASP A 1 215 ? -13.023 -29.906 -24.172 1 97.06 215 ASP A CA 1
ATOM 1651 C C . ASP A 1 215 ? -12.555 -31.344 -24.297 1 97.06 215 ASP A C 1
ATOM 1653 O O . ASP A 1 215 ? -13.32 -32.281 -24.016 1 97.06 215 ASP A O 1
ATOM 1657 N N . ARG A 1 216 ? -11.359 -31.531 -24.688 1 97.75 216 ARG A N 1
ATOM 1658 C CA . ARG A 1 216 ? -10.781 -32.844 -24.875 1 97.75 216 ARG A CA 1
ATOM 1659 C C . ARG A 1 216 ? -9.617 -33.094 -23.922 1 97.75 216 ARG A C 1
ATOM 1661 O O . ARG A 1 216 ? -8.945 -32.125 -23.516 1 97.75 216 ARG A O 1
ATOM 1668 N N . PRO A 1 217 ? -9.438 -34.344 -23.578 1 97.88 217 PRO A N 1
ATOM 1669 C CA . PRO A 1 217 ? -8.312 -34.625 -22.703 1 97.88 217 PRO A CA 1
ATOM 1670 C C . PRO A 1 217 ? -6.969 -34.219 -23.297 1 97.88 217 PRO A C 1
ATOM 1672 O O . PRO A 1 217 ? -6.766 -34.344 -24.5 1 97.88 217 PRO A O 1
ATOM 1675 N N . VAL A 1 218 ? -6.184 -33.625 -22.609 1 97.5 218 VAL A N 1
ATOM 1676 C CA . VAL A 1 218 ? -4.797 -33.344 -22.969 1 97.5 218 VAL A CA 1
ATOM 1677 C C . VAL A 1 218 ? -3.902 -34.5 -22.531 1 97.5 218 VAL A C 1
ATOM 1679 O O . VAL A 1 218 ? -3.895 -34.875 -21.344 1 97.5 218 VAL A O 1
ATOM 1682 N N . THR A 1 219 ? -3.352 -35.062 -23.656 1 88.94 219 THR A N 1
ATOM 1683 C CA . THR A 1 219 ? -2.559 -36.25 -23.391 1 88.94 219 THR A CA 1
ATOM 1684 C C . THR A 1 219 ? -1.093 -36 -23.75 1 88.94 219 THR A C 1
ATOM 1686 O O . THR A 1 219 ? -0.77 -35.094 -24.5 1 88.94 219 THR A O 1
ATOM 1689 N N . GLY A 1 220 ? -0.045 -36 -23.016 1 91.69 220 GLY A N 1
ATOM 1690 C CA . GLY A 1 220 ? 1.386 -35.844 -23.219 1 91.69 220 GLY A CA 1
ATOM 1691 C C . GLY A 1 220 ? 2.166 -35.719 -21.938 1 91.69 220 GLY A C 1
ATOM 1692 O O . GLY A 1 220 ? 1.606 -35.344 -20.891 1 91.69 220 GLY A O 1
ATOM 1693 N N . PRO A 1 221 ? 3.326 -36.125 -22.109 1 92.44 221 PRO A N 1
ATOM 1694 C CA . PRO A 1 221 ? 4.152 -36.094 -20.906 1 92.44 221 PRO A CA 1
ATOM 1695 C C . PRO A 1 221 ? 4.418 -34.688 -20.391 1 92.44 221 PRO A C 1
ATOM 1697 O O . PRO A 1 221 ? 4.809 -34.531 -19.234 1 92.44 221 PRO A O 1
ATOM 1700 N N . ASP A 1 222 ? 4.16 -33.719 -21.234 1 95.62 222 ASP A N 1
ATOM 1701 C CA . ASP A 1 222 ? 4.461 -32.344 -20.844 1 95.62 222 ASP A CA 1
ATOM 1702 C C . ASP A 1 222 ? 3.207 -31.609 -20.344 1 95.62 222 ASP A C 1
ATOM 1704 O O . ASP A 1 222 ? 3.225 -30.391 -20.141 1 95.62 222 ASP A O 1
ATOM 1708 N N . ARG A 1 223 ? 2.121 -32.312 -20.141 1 97.69 223 ARG A N 1
ATOM 1709 C CA . ARG A 1 223 ? 0.895 -31.703 -19.641 1 97.69 223 ARG A CA 1
ATOM 1710 C C . ARG A 1 223 ? 1.108 -31.078 -18.266 1 97.69 223 ARG A C 1
ATOM 1712 O O . ARG A 1 223 ? 1.451 -31.766 -17.312 1 97.69 223 ARG A O 1
ATOM 1719 N N . ALA A 1 224 ? 0.875 -29.812 -18.25 1 97.75 224 ALA A N 1
ATOM 1720 C CA . ALA A 1 224 ? 0.965 -29.125 -16.953 1 97.75 224 ALA A CA 1
ATOM 1721 C C . ALA A 1 224 ? -0.199 -29.5 -16.047 1 97.75 224 ALA A C 1
ATOM 1723 O O . ALA A 1 224 ? -1.317 -29.719 -16.516 1 97.75 224 ALA A O 1
ATOM 1724 N N . ALA A 1 225 ? 0.067 -29.609 -14.75 1 98.38 225 ALA A N 1
ATOM 1725 C CA . ALA A 1 225 ? -1.038 -29.766 -13.805 1 98.38 225 ALA A CA 1
ATOM 1726 C C . ALA A 1 225 ? -2.066 -28.656 -13.984 1 98.38 225 ALA A C 1
ATOM 1728 O O . ALA A 1 225 ? -1.706 -27.484 -14.109 1 98.38 225 ALA A O 1
ATOM 1729 N N . GLY A 1 226 ? -3.361 -28.984 -14.039 1 98.5 226 GLY A N 1
ATOM 1730 C CA . GLY A 1 226 ? -4.438 -28.016 -14.156 1 98.5 226 GLY A CA 1
ATOM 1731 C C . GLY A 1 226 ? -4.836 -27.75 -15.602 1 98.5 226 GLY A C 1
ATOM 1732 O O . GLY A 1 226 ? -5.676 -26.891 -15.867 1 98.5 226 GLY A O 1
ATOM 1733 N N . GLU A 1 227 ? -4.211 -28.469 -16.578 1 98.25 227 GLU A N 1
ATOM 1734 C CA . GLU A 1 227 ? -4.59 -28.391 -17.984 1 98.25 227 GLU A CA 1
ATOM 1735 C C . GLU A 1 227 ? -5.355 -29.625 -18.422 1 98.25 227 GLU A C 1
ATOM 1737 O O . GLU A 1 227 ? -4.918 -30.75 -18.172 1 98.25 227 GLU A O 1
ATOM 1742 N N . GLY A 1 228 ? -6.469 -29.469 -19.078 1 98.31 228 GLY A N 1
ATOM 1743 C CA . GLY A 1 228 ? -7.234 -30.594 -19.594 1 98.31 228 GLY A CA 1
ATOM 1744 C C . GLY A 1 228 ? -8.719 -30.5 -19.281 1 98.31 228 GLY A C 1
ATOM 1745 O O . GLY A 1 228 ? -9.219 -29.422 -18.984 1 98.31 228 GLY A O 1
ATOM 1746 N N . THR A 1 229 ? -9.414 -31.625 -19.453 1 98.38 229 THR A N 1
ATOM 1747 C CA . THR A 1 229 ? -10.836 -31.672 -19.125 1 98.38 229 THR A CA 1
ATOM 1748 C C . THR A 1 229 ? -11.055 -31.453 -17.625 1 98.38 229 THR A C 1
ATOM 1750 O O . THR A 1 229 ? -10.109 -31.578 -16.828 1 98.38 229 THR A O 1
ATOM 1753 N N . ILE A 1 230 ? -12.266 -31.109 -17.25 1 98.38 230 ILE A N 1
ATOM 1754 C CA . ILE A 1 230 ? -12.57 -30.875 -15.844 1 98.38 230 ILE A CA 1
ATOM 1755 C C . ILE A 1 230 ? -12.281 -32.156 -15.039 1 98.38 230 ILE A C 1
ATOM 1757 O O . ILE A 1 230 ? -11.836 -32.062 -13.891 1 98.38 230 ILE A O 1
ATOM 1761 N N . GLU A 1 231 ? -12.461 -33.344 -15.609 1 98.12 231 GLU A N 1
ATOM 1762 C CA . GLU A 1 231 ? -12.148 -34.594 -14.93 1 98.12 231 GLU A CA 1
ATOM 1763 C C . GLU A 1 231 ? -10.656 -34.719 -14.648 1 98.12 231 GLU A C 1
ATOM 1765 O O . GLU A 1 231 ? -10.25 -35.125 -13.562 1 98.12 231 GLU A O 1
ATOM 1770 N N . GLN A 1 232 ? -9.906 -34.312 -15.602 1 98.44 232 GLN A N 1
ATOM 1771 C CA . GLN A 1 232 ? -8.461 -34.344 -15.43 1 98.44 232 GLN A CA 1
ATOM 1772 C C . GLN A 1 232 ? -8.008 -33.344 -14.359 1 98.44 232 GLN A C 1
ATOM 1774 O O . GLN A 1 232 ? -7.121 -33.656 -13.562 1 98.44 232 GLN A O 1
ATOM 1779 N N . ILE A 1 233 ? -8.57 -32.188 -14.383 1 98.62 233 ILE A N 1
ATOM 1780 C CA . ILE A 1 233 ? -8.18 -31.141 -13.43 1 98.62 233 ILE A CA 1
ATOM 1781 C C . ILE A 1 233 ? -8.562 -31.578 -12.016 1 98.62 233 ILE A C 1
ATOM 1783 O O . ILE A 1 233 ? -7.773 -31.438 -11.078 1 98.62 233 ILE A O 1
ATOM 1787 N N . VAL A 1 234 ? -9.727 -32.156 -11.812 1 98.12 234 VAL A N 1
ATOM 1788 C CA . VAL A 1 234 ? -10.156 -32.656 -10.516 1 98.12 234 VAL A CA 1
ATOM 1789 C C . VAL A 1 234 ? -9.227 -33.812 -10.07 1 98.12 234 VAL A C 1
ATOM 1791 O O . VAL A 1 234 ? -8.867 -33.875 -8.891 1 98.12 234 VAL A O 1
ATOM 1794 N N . ASP A 1 235 ? -8.898 -34.625 -11.008 1 98.12 235 ASP A N 1
ATOM 1795 C CA . ASP A 1 235 ? -7.941 -35.688 -10.703 1 98.12 235 ASP A CA 1
ATOM 1796 C C . ASP A 1 235 ? -6.605 -35.094 -10.25 1 98.12 235 ASP A C 1
ATOM 1798 O O . ASP A 1 235 ? -5.984 -35.625 -9.32 1 98.12 235 ASP A O 1
ATOM 1802 N N . ASP A 1 236 ? -6.098 -34.125 -10.969 1 98.56 236 ASP A N 1
ATOM 1803 C CA . ASP A 1 236 ? -4.871 -33.438 -10.562 1 98.56 236 ASP A CA 1
ATOM 1804 C C . ASP A 1 236 ? -4.973 -32.938 -9.133 1 98.56 236 ASP A C 1
ATOM 1806 O O . ASP A 1 236 ? -4.047 -33.094 -8.336 1 98.56 236 ASP A O 1
ATOM 1810 N N . LEU A 1 237 ? -6.074 -32.219 -8.797 1 98.56 237 LEU A N 1
ATOM 1811 C CA . LEU A 1 237 ? -6.285 -31.703 -7.457 1 98.56 237 LEU A CA 1
ATOM 1812 C C . LEU A 1 237 ? -6.258 -32.812 -6.418 1 98.56 237 LEU A C 1
ATOM 1814 O O . LEU A 1 237 ? -5.664 -32.656 -5.352 1 98.56 237 LEU A O 1
ATOM 1818 N N . ASP A 1 238 ? -6.887 -33.906 -6.727 1 98.31 238 ASP A N 1
ATOM 1819 C CA . ASP A 1 238 ? -6.895 -35.062 -5.82 1 98.31 238 ASP A CA 1
ATOM 1820 C C . ASP A 1 238 ? -5.48 -35.594 -5.609 1 98.31 238 ASP A C 1
ATOM 1822 O O . ASP A 1 238 ? -5.102 -35.938 -4.484 1 98.31 238 ASP A O 1
ATOM 1826 N N . ARG A 1 239 ? -4.785 -35.719 -6.648 1 98.44 239 ARG A N 1
ATOM 1827 C CA . ARG A 1 239 ? -3.41 -36.219 -6.555 1 98.44 239 ARG A CA 1
ATOM 1828 C C . ARG A 1 239 ? -2.553 -35.25 -5.73 1 98.44 239 ARG A C 1
ATOM 1830 O O . ARG A 1 239 ? -1.734 -35.688 -4.918 1 98.44 239 ARG A O 1
ATOM 1837 N N . LEU A 1 240 ? -2.695 -33.969 -5.977 1 98.75 240 LEU A N 1
ATOM 1838 C CA . LEU A 1 240 ? -1.95 -33 -5.207 1 98.75 240 LEU A CA 1
ATOM 1839 C C . LEU A 1 240 ? -2.301 -33.062 -3.725 1 98.75 240 LEU A C 1
ATOM 1841 O O . LEU A 1 240 ? -1.428 -32.938 -2.865 1 98.75 240 LEU A O 1
ATOM 1845 N N . ARG A 1 241 ? -3.559 -33.25 -3.426 1 98.31 241 ARG A N 1
ATOM 1846 C CA . ARG A 1 241 ? -3.98 -33.438 -2.045 1 98.31 241 ARG A CA 1
ATOM 1847 C C . ARG A 1 241 ? -3.258 -34.656 -1.434 1 98.31 241 ARG A C 1
ATOM 1849 O O . ARG A 1 241 ? -2.775 -34.562 -0.302 1 98.31 241 ARG A O 1
ATOM 1856 N N . HIS A 1 242 ? -3.17 -35.719 -2.162 1 97.88 242 HIS A N 1
ATOM 1857 C CA . HIS A 1 242 ? -2.514 -36.938 -1.687 1 97.88 242 HIS A CA 1
ATOM 1858 C C . HIS A 1 242 ? -1.018 -36.719 -1.494 1 97.88 242 HIS A C 1
ATOM 1860 O O . HIS A 1 242 ? -0.399 -37.344 -0.627 1 97.88 242 HIS A O 1
ATOM 1866 N N . LEU A 1 243 ? -0.494 -35.844 -2.338 1 98.31 243 LEU A N 1
ATOM 1867 C CA . LEU A 1 243 ? 0.92 -35.5 -2.221 1 98.31 243 LEU A CA 1
ATOM 1868 C C . LEU A 1 243 ? 1.164 -34.594 -1.025 1 98.31 243 LEU A C 1
ATOM 1870 O O . LEU A 1 243 ? 2.312 -34.281 -0.698 1 98.31 243 LEU A O 1
ATOM 1874 N N . GLY A 1 244 ? 0.096 -34.094 -0.413 1 98.31 244 GLY A N 1
ATOM 1875 C CA . GLY A 1 244 ? 0.237 -33.312 0.82 1 98.31 244 GLY A CA 1
ATOM 1876 C C . GLY A 1 244 ? 0.089 -31.828 0.621 1 98.31 244 GLY A C 1
ATOM 1877 O O . GLY A 1 244 ? 0.483 -31.047 1.482 1 98.31 244 GLY A O 1
ATOM 1878 N N . ALA A 1 245 ? -0.465 -31.422 -0.491 1 98.75 245 ALA A N 1
ATOM 1879 C CA . ALA A 1 245 ? -0.672 -30 -0.7 1 98.75 245 ALA A CA 1
ATOM 1880 C C . ALA A 1 245 ? -1.638 -29.422 0.335 1 98.75 245 ALA A C 1
ATOM 1882 O O . ALA A 1 245 ? -2.727 -29.969 0.541 1 98.75 245 ALA A O 1
ATOM 1883 N N . GLU A 1 246 ? -1.169 -28.391 0.997 1 98.56 246 GLU A N 1
ATOM 1884 C CA . GLU A 1 246 ? -2.043 -27.688 1.935 1 98.56 246 GLU A CA 1
ATOM 1885 C C . GLU A 1 246 ? -2.967 -26.719 1.208 1 98.56 246 GLU A C 1
ATOM 1887 O O . GLU A 1 246 ? -4.117 -26.531 1.605 1 98.56 246 GLU A O 1
ATOM 1892 N N . THR A 1 247 ? -2.41 -26.094 0.25 1 98.69 247 THR A N 1
ATOM 1893 C CA . THR A 1 247 ? -3.141 -25.156 -0.605 1 98.69 247 THR A CA 1
ATOM 1894 C C . THR A 1 247 ? -2.713 -25.312 -2.062 1 98.69 247 THR A C 1
ATOM 1896 O O . THR A 1 247 ? -1.522 -25.453 -2.354 1 98.69 247 THR A O 1
ATOM 1899 N N . VAL A 1 248 ? -3.658 -25.359 -2.939 1 98.88 248 VAL A N 1
ATOM 1900 C CA . VAL A 1 248 ? -3.385 -25.25 -4.371 1 98.88 248 VAL A CA 1
ATOM 1901 C C . VAL A 1 248 ? -3.92 -23.938 -4.914 1 98.88 248 VAL A C 1
ATOM 1903 O O . VAL A 1 248 ? -5.066 -23.562 -4.652 1 98.88 248 VAL A O 1
ATOM 1906 N N . VAL A 1 249 ? -3.082 -23.203 -5.621 1 98.94 249 VAL A N 1
ATOM 1907 C CA . VAL A 1 249 ? -3.492 -21.938 -6.23 1 98.94 249 VAL A CA 1
ATOM 1908 C C . VAL A 1 249 ? -3.73 -22.141 -7.727 1 98.94 249 VAL A C 1
ATOM 1910 O O . VAL A 1 249 ? -2.832 -22.578 -8.453 1 98.94 249 VAL A O 1
ATOM 1913 N N . LEU A 1 250 ? -4.949 -21.859 -8.156 1 98.88 250 LEU A N 1
ATOM 1914 C CA . LEU A 1 250 ? -5.305 -21.953 -9.57 1 98.88 250 LEU A CA 1
ATOM 1915 C C . LEU A 1 250 ? -4.949 -20.672 -10.312 1 98.88 250 LEU A C 1
ATOM 1917 O O . LEU A 1 250 ? -5.246 -19.578 -9.844 1 98.88 250 LEU A O 1
ATOM 1921 N N . ASP A 1 251 ? -4.309 -20.812 -11.438 1 98.62 251 ASP A N 1
ATOM 1922 C CA . ASP A 1 251 ? -3.92 -19.703 -12.297 1 98.62 251 ASP A CA 1
ATOM 1923 C C . ASP A 1 251 ? -4.707 -19.719 -13.602 1 98.62 251 ASP A C 1
ATOM 1925 O O . ASP A 1 251 ? -4.363 -20.453 -14.531 1 98.62 251 ASP A O 1
ATOM 1929 N N . PRO A 1 252 ? -5.715 -18.906 -13.703 1 97.56 252 PRO A N 1
ATOM 1930 C CA . PRO A 1 252 ? -6.562 -18.938 -14.898 1 97.56 252 PRO A CA 1
ATOM 1931 C C . PRO A 1 252 ? -5.969 -18.156 -16.062 1 97.56 252 PRO A C 1
ATOM 1933 O O . PRO A 1 252 ? -6.559 -18.109 -17.141 1 97.56 252 PRO A O 1
ATOM 1936 N N . PHE A 1 253 ? -4.844 -17.484 -15.859 1 95.56 253 PHE A N 1
ATOM 1937 C CA . PHE A 1 253 ? -4.203 -16.719 -16.922 1 95.56 253 PHE A CA 1
ATOM 1938 C C . PHE A 1 253 ? -3.373 -17.625 -17.812 1 95.56 253 PHE A C 1
ATOM 1940 O O . PHE A 1 253 ? -2.434 -18.281 -17.359 1 95.56 253 PHE A O 1
ATOM 1947 N N . SER A 1 254 ? -3.633 -17.656 -19.109 1 90.81 254 SER A N 1
ATOM 1948 C CA . SER A 1 254 ? -3.008 -18.609 -20.031 1 90.81 254 SER A CA 1
ATOM 1949 C C . SER A 1 254 ? -1.87 -17.953 -20.797 1 90.81 254 SER A C 1
ATOM 1951 O O . SER A 1 254 ? -1.242 -18.594 -21.641 1 90.81 254 SER A O 1
ATOM 1953 N N . GLY A 1 255 ? -1.664 -16.656 -20.578 1 91.81 255 GLY A N 1
ATOM 1954 C CA . GLY A 1 255 ? -0.534 -16.016 -21.234 1 91.81 255 GLY A CA 1
ATOM 1955 C C . GLY A 1 255 ? -0.947 -14.984 -22.266 1 91.81 255 GLY A C 1
ATOM 1956 O O . GLY A 1 255 ? -0.102 -14.266 -22.797 1 91.81 255 GLY A O 1
ATOM 1957 N N . ASP A 1 256 ? -2.221 -14.859 -22.516 1 93.25 256 ASP A N 1
ATOM 1958 C CA . ASP A 1 256 ? -2.725 -13.844 -23.453 1 93.25 256 ASP A CA 1
ATOM 1959 C C . ASP A 1 256 ? -3.346 -12.672 -22.688 1 93.25 256 ASP A C 1
ATOM 1961 O O . ASP A 1 256 ? -4.441 -12.797 -22.141 1 93.25 256 ASP A O 1
ATOM 1965 N N . PRO A 1 257 ? -2.709 -11.57 -22.781 1 93.12 257 PRO A N 1
ATOM 1966 C CA . PRO A 1 257 ? -3.211 -10.414 -22.031 1 93.12 257 PRO A CA 1
ATOM 1967 C C . PRO A 1 257 ? -4.629 -10.023 -22.438 1 93.12 257 PRO A C 1
ATOM 1969 O O . PRO A 1 257 ? -5.359 -9.422 -21.641 1 93.12 257 PRO A O 1
ATOM 1972 N N . GLU A 1 258 ? -5.031 -10.352 -23.609 1 94.06 258 GLU A N 1
ATOM 1973 C CA . GLU A 1 258 ? -6.367 -10 -24.078 1 94.06 258 GLU A CA 1
ATOM 1974 C C . GLU A 1 258 ? -7.445 -10.727 -23.281 1 94.06 258 GLU A C 1
ATOM 1976 O O . GLU A 1 258 ? -8.594 -10.281 -23.234 1 94.06 258 GLU A O 1
ATOM 1981 N N . GLU A 1 259 ? -7.078 -11.773 -22.578 1 94.5 259 GLU A N 1
ATOM 1982 C CA . GLU A 1 259 ? -8.008 -12.508 -21.719 1 94.5 259 GLU A CA 1
ATOM 1983 C C . GLU A 1 259 ? -8.516 -11.633 -20.578 1 94.5 259 GLU A C 1
ATOM 1985 O O . GLU A 1 259 ? -9.609 -11.867 -20.062 1 94.5 259 GLU A O 1
ATOM 1990 N N . THR A 1 260 ? -7.723 -10.633 -20.219 1 95.81 260 THR A N 1
ATOM 1991 C CA . THR A 1 260 ? -8.109 -9.773 -19.109 1 95.81 260 THR A CA 1
ATOM 1992 C C . THR A 1 260 ? -9.312 -8.914 -19.484 1 95.81 260 THR A C 1
ATOM 1994 O O . THR A 1 260 ? -9.992 -8.383 -18.594 1 95.81 260 THR A O 1
ATOM 1997 N N . ARG A 1 261 ? -9.602 -8.773 -20.781 1 96.31 261 ARG A N 1
ATOM 1998 C CA . ARG A 1 261 ? -10.758 -8.016 -21.25 1 96.31 261 ARG A CA 1
ATOM 1999 C C . ARG A 1 261 ? -12.039 -8.836 -21.094 1 96.31 261 ARG A C 1
ATOM 2001 O O . ARG A 1 261 ? -13.141 -8.281 -21.172 1 96.31 261 ARG 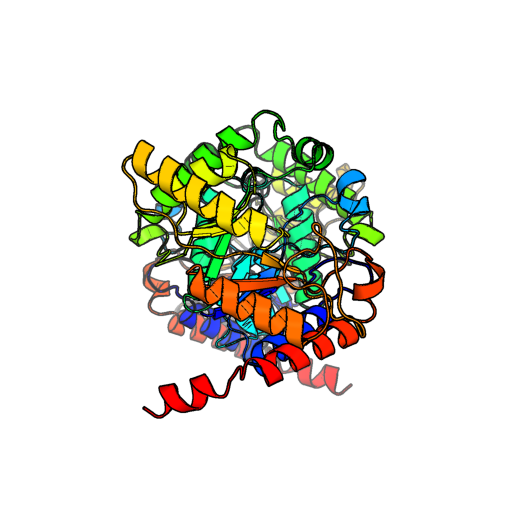A O 1
ATOM 2008 N N . ARG A 1 262 ? -11.82 -10.133 -20.969 1 95.69 262 ARG A N 1
ATOM 2009 C CA . ARG A 1 262 ? -12.953 -11.047 -20.859 1 95.69 262 ARG A CA 1
ATOM 2010 C C . ARG A 1 262 ? -12.766 -12 -19.672 1 95.69 262 ARG A C 1
ATOM 2012 O O . ARG A 1 262 ? -12.656 -13.219 -19.859 1 95.69 262 ARG A O 1
ATOM 2019 N N . PRO A 1 263 ? -12.852 -11.406 -18.469 1 97.31 263 PRO A N 1
ATOM 2020 C CA . PRO A 1 263 ? -12.586 -12.227 -17.281 1 97.31 263 PRO A CA 1
ATOM 2021 C C . PRO A 1 263 ? -13.641 -13.305 -17.047 1 97.31 263 PRO A C 1
ATOM 2023 O O . PRO A 1 263 ? -13.43 -14.234 -16.266 1 97.31 263 PRO A O 1
ATOM 2026 N N . GLU A 1 264 ? -14.766 -13.234 -17.734 1 97.19 264 GLU A N 1
ATOM 2027 C CA . GLU A 1 264 ? -15.891 -14.148 -17.531 1 97.19 264 GLU A CA 1
ATOM 2028 C C . GLU A 1 264 ? -15.484 -15.586 -17.859 1 97.19 264 GLU A C 1
ATOM 2030 O O . GLU A 1 264 ? -15.992 -16.531 -17.234 1 97.19 264 GLU A O 1
ATOM 2035 N N . ALA A 1 265 ? -14.664 -15.742 -18.844 1 96.56 265 ALA A N 1
ATOM 2036 C CA . ALA A 1 265 ? -14.203 -17.094 -19.188 1 96.56 265 ALA A CA 1
ATOM 2037 C C . ALA A 1 265 ? -13.477 -17.734 -18.016 1 96.56 265 ALA A C 1
ATOM 2039 O O . ALA A 1 265 ? -13.727 -18.891 -17.672 1 96.56 265 ALA A O 1
ATOM 2040 N N . ALA A 1 266 ? -12.594 -17 -17.406 1 98.19 266 ALA A N 1
ATOM 2041 C CA . ALA A 1 266 ? -11.883 -17.484 -16.234 1 98.19 266 ALA A CA 1
ATOM 2042 C C . ALA A 1 266 ? -12.844 -17.719 -15.07 1 98.19 266 ALA A C 1
ATOM 2044 O O . ALA A 1 266 ? -12.719 -18.719 -14.344 1 98.19 266 ALA A O 1
ATOM 2045 N N . TRP A 1 267 ? -13.805 -16.828 -14.883 1 98.44 267 TRP A N 1
ATOM 2046 C CA . TRP A 1 267 ? -14.789 -16.953 -13.82 1 98.44 267 TRP A CA 1
ATOM 2047 C C . TRP A 1 267 ? -15.625 -18.219 -14.008 1 98.44 267 TRP A C 1
ATOM 2049 O O . TRP A 1 267 ? -15.906 -18.938 -13.047 1 98.44 267 TRP A O 1
ATOM 2059 N N . GLN A 1 268 ? -15.945 -18.5 -15.234 1 98.06 268 GLN A N 1
ATOM 2060 C CA . GLN A 1 268 ? -16.688 -19.719 -15.531 1 98.06 268 GLN A CA 1
ATOM 2061 C C . GLN A 1 268 ? -15.852 -20.953 -15.234 1 98.06 268 GLN A C 1
ATOM 2063 O O . GLN A 1 268 ? -16.375 -21.953 -14.719 1 98.06 268 GLN A O 1
ATOM 2068 N N . ALA A 1 269 ? -14.625 -20.891 -15.594 1 98.44 269 ALA A N 1
ATOM 2069 C CA . ALA A 1 269 ? -13.727 -22 -15.281 1 98.44 269 ALA A CA 1
ATOM 2070 C C . ALA A 1 269 ? -13.633 -22.219 -13.773 1 98.44 269 ALA A C 1
ATOM 2072 O O . ALA A 1 269 ? -13.703 -23.359 -13.305 1 98.44 269 ALA A O 1
ATOM 2073 N N . LEU A 1 270 ? -13.523 -21.188 -13.047 1 98.62 270 LEU A N 1
ATOM 2074 C CA . LEU A 1 270 ? -13.453 -21.266 -11.594 1 98.62 270 LEU A CA 1
ATOM 2075 C C . LEU A 1 270 ? -14.75 -21.812 -11.016 1 98.62 270 LEU A C 1
ATOM 2077 O O . LEU A 1 270 ? -14.719 -22.625 -10.078 1 98.62 270 LEU A O 1
ATOM 2081 N N . ALA A 1 271 ? -15.852 -21.344 -11.547 1 98.44 271 ALA A N 1
ATOM 2082 C CA . ALA A 1 271 ? -17.141 -21.875 -11.102 1 98.44 271 ALA A CA 1
ATOM 2083 C C . ALA A 1 271 ? -17.234 -23.375 -11.352 1 98.44 271 ALA A C 1
ATOM 2085 O O . ALA A 1 271 ? -17.781 -24.109 -10.523 1 98.44 271 ALA A O 1
ATOM 2086 N N . THR A 1 272 ? -16.734 -23.781 -12.5 1 98.25 272 THR A N 1
ATOM 2087 C CA . THR A 1 272 ? -16.75 -25.203 -12.852 1 98.25 272 THR A CA 1
ATOM 2088 C C . THR A 1 272 ? -15.93 -26.016 -11.844 1 98.25 272 THR A C 1
ATOM 2090 O O . THR A 1 272 ? -16.391 -27.047 -11.367 1 98.25 272 THR A O 1
ATOM 2093 N N . VAL A 1 273 ? -14.758 -25.516 -11.516 1 98.5 273 VAL A N 1
ATOM 2094 C CA . VAL A 1 273 ? -13.922 -26.203 -10.539 1 98.5 273 VAL A CA 1
ATOM 2095 C C . VAL A 1 273 ? -14.625 -26.219 -9.18 1 98.5 273 VAL A C 1
ATOM 2097 O O . VAL A 1 273 ? -14.656 -27.25 -8.5 1 98.5 273 VAL A O 1
ATOM 2100 N N . ALA A 1 274 ? -15.156 -25.062 -8.781 1 97.81 274 ALA A N 1
ATOM 2101 C CA . ALA A 1 274 ? -15.836 -24.953 -7.492 1 97.81 274 ALA A CA 1
ATOM 2102 C C . ALA A 1 274 ? -16.969 -25.984 -7.383 1 97.81 274 ALA A C 1
ATOM 2104 O O . ALA A 1 274 ? -17.156 -26.594 -6.336 1 97.81 274 ALA A O 1
ATOM 2105 N N . ALA A 1 275 ? -17.688 -26.156 -8.422 1 96.56 275 ALA A N 1
ATOM 2106 C CA . ALA A 1 275 ? -18.797 -27.109 -8.453 1 96.56 275 ALA A CA 1
ATOM 2107 C C . ALA A 1 275 ? -18.312 -28.547 -8.328 1 96.56 275 ALA A C 1
ATOM 2109 O O . ALA A 1 275 ? -18.875 -29.344 -7.574 1 96.56 275 ALA A O 1
ATOM 2110 N N . HIS A 1 276 ? -17.25 -28.875 -8.984 1 95.88 276 HIS A N 1
ATOM 2111 C CA . HIS A 1 276 ? -16.766 -30.25 -9.039 1 95.88 276 HIS A CA 1
ATOM 2112 C C . HIS A 1 276 ? -15.969 -30.594 -7.789 1 95.88 276 HIS A C 1
ATOM 2114 O O . HIS A 1 276 ? -15.883 -31.766 -7.418 1 95.88 276 HIS A O 1
ATOM 2120 N N . TRP A 1 277 ? -15.352 -29.594 -7.219 1 93.12 277 TRP A N 1
ATOM 2121 C CA . TRP A 1 277 ? -14.57 -29.812 -6.012 1 93.12 277 TRP A CA 1
ATOM 2122 C C . TRP A 1 277 ? -15.406 -29.562 -4.762 1 93.12 277 TRP A C 1
ATOM 2124 O O . TRP A 1 277 ? -14.922 -29.734 -3.639 1 93.12 277 TRP A O 1
ATOM 2134 N N . GLU A 1 278 ? -16.641 -29.125 -4.902 1 87.81 278 GLU A N 1
ATOM 2135 C CA . GLU A 1 278 ? -17.641 -28.875 -3.861 1 87.81 278 GLU A CA 1
ATOM 2136 C C . GLU A 1 278 ? -17.141 -27.828 -2.871 1 87.81 278 GLU A C 1
ATOM 2138 O O . GLU A 1 278 ? -17.188 -28.047 -1.658 1 87.81 278 GLU A O 1
ATOM 2143 N N . LEU A 1 279 ? -16.656 -26.734 -3.545 1 81.19 279 LEU A N 1
ATOM 2144 C CA . LEU A 1 279 ? -16.234 -25.625 -2.699 1 81.19 279 LEU A CA 1
ATOM 2145 C C . LEU A 1 279 ? -17.438 -25 -1.99 1 81.19 279 LEU A C 1
ATOM 2147 O O . LEU A 1 279 ? -18.531 -24.953 -2.547 1 81.19 279 LEU A O 1
ATOM 2151 N N . GLY A 1 280 ? -17.422 -24.531 -0.723 1 64 280 GLY A N 1
ATOM 2152 C CA . GLY A 1 280 ? -18.5 -23.906 0.019 1 64 280 GLY A CA 1
ATOM 2153 C C . GLY A 1 280 ? -19.359 -24.891 0.775 1 64 280 GLY A C 1
ATOM 2154 O O . GLY A 1 280 ? -20 -24.531 1.765 1 64 280 GLY A O 1
ATOM 2155 N N . HIS A 1 281 ? -19.562 -26.078 0.077 1 56.03 281 HIS A N 1
ATOM 2156 C CA . HIS A 1 281 ? -20.359 -27.078 0.788 1 56.03 281 HIS A CA 1
ATOM 2157 C C . HIS A 1 281 ? -19.688 -27.469 2.104 1 56.03 281 HIS A C 1
ATOM 2159 O O . HIS A 1 281 ? -20.375 -27.766 3.088 1 56.03 281 HIS A O 1
ATOM 2165 N N . TYR A 1 282 ? -18.5 -27.422 2.102 1 45.94 282 TYR A N 1
ATOM 2166 C CA . TYR A 1 282 ? -17.797 -27.859 3.303 1 45.94 282 TYR A CA 1
ATOM 2167 C C . TYR A 1 282 ? -17.859 -26.797 4.391 1 45.94 282 TYR A C 1
ATOM 2169 O O . TYR A 1 282 ? -17.844 -27.109 5.582 1 45.94 282 TYR A O 1
ATOM 2177 N N . ARG A 1 283 ? -17.812 -25.5 4.129 1 50.34 283 ARG A N 1
ATOM 2178 C CA . ARG A 1 283 ? -17.828 -24.438 5.141 1 50.34 283 ARG A CA 1
ATOM 2179 C C . ARG A 1 283 ? -19.203 -24.359 5.812 1 50.34 283 ARG A C 1
ATOM 2181 O O . ARG A 1 283 ? -19.297 -24 6.988 1 50.34 283 ARG A O 1
ATOM 2188 N N . SER A 1 284 ? -20.266 -24.531 5.059 1 46.84 284 SER A N 1
ATOM 2189 C CA . SER A 1 284 ? -21.562 -24.578 5.707 1 46.84 284 SER A CA 1
ATOM 2190 C C . SER A 1 284 ? -21.609 -25.641 6.797 1 46.84 284 SER A C 1
ATOM 2192 O O . SER A 1 284 ? -22.234 -25.453 7.84 1 46.84 284 SER A O 1
ATOM 2194 N N . GLU A 1 285 ? -20.922 -26.641 6.621 1 43.91 285 GLU A N 1
ATOM 2195 C CA . GLU A 1 285 ? -21 -27.688 7.645 1 43.91 285 GLU A CA 1
ATOM 2196 C C . GLU A 1 285 ? -20.141 -27.328 8.859 1 43.91 285 GLU A C 1
ATOM 2198 O O . GLU A 1 285 ? -20.531 -27.594 10 1 43.91 285 GLU A O 1
ATOM 2203 N N . LYS A 1 286 ? -19.094 -26.75 8.75 1 46.81 286 LYS A N 1
ATOM 2204 C CA . LYS A 1 286 ? -18.219 -26.406 9.859 1 46.81 286 LYS A CA 1
ATOM 2205 C C . LYS A 1 286 ? -18.719 -25.203 10.633 1 46.81 286 LYS A C 1
ATOM 2207 O O . LYS A 1 286 ? -18.391 -25.016 11.805 1 46.81 286 LYS A O 1
ATOM 2212 N N . GLU A 1 287 ? -19.344 -24.203 10.039 1 42.56 287 GLU A N 1
ATOM 2213 C CA . GLU A 1 287 ? -19.938 -23.078 10.766 1 42.56 287 GLU A CA 1
ATOM 2214 C C . GLU A 1 287 ? -21.203 -23.516 11.508 1 42.56 287 GLU A C 1
ATOM 2216 O O . GLU A 1 287 ? -21.672 -22.797 12.398 1 42.56 287 GLU A O 1
ATOM 2221 N N . ARG A 1 288 ? -21.719 -24.578 11.102 1 44.62 288 ARG A N 1
ATOM 2222 C CA . ARG A 1 288 ? -22.859 -25.141 11.812 1 44.62 288 ARG A CA 1
ATOM 2223 C C . ARG A 1 288 ? -22.406 -26.078 12.93 1 44.62 288 ARG A C 1
ATOM 2225 O O . ARG A 1 288 ? -23.203 -26.453 13.781 1 44.62 288 ARG A O 1
ATOM 2232 N N . SER A 1 289 ? -21.188 -26.547 12.75 1 33.84 289 SER A N 1
ATOM 2233 C CA . SER A 1 289 ? -20.797 -27.422 13.836 1 33.84 289 SER A CA 1
ATOM 2234 C C . SER A 1 289 ? -20 -26.672 14.906 1 33.84 289 SER A C 1
ATOM 2236 O O . SER A 1 289 ? -19.234 -25.766 14.594 1 33.84 289 SER A O 1
ATOM 2238 N N . MET B 1 1 ? -13.453 26.859 0.364 1 96.69 1 MET B N 1
ATOM 2239 C CA . MET B 1 1 ? -12.312 26.25 1.043 1 96.69 1 MET B CA 1
ATOM 2240 C C . MET B 1 1 ? -12.688 24.906 1.635 1 96.69 1 MET B C 1
ATOM 2242 O O . MET B 1 1 ? -13.711 24.781 2.309 1 96.69 1 MET B O 1
ATOM 2246 N N . ARG B 1 2 ? -11.859 23.906 1.287 1 97.75 2 ARG B N 1
ATOM 2247 C CA . ARG B 1 2 ? -12.07 22.547 1.81 1 97.75 2 ARG B CA 1
ATOM 2248 C C . ARG B 1 2 ? -11.398 22.391 3.17 1 97.75 2 ARG B C 1
ATOM 2250 O O . ARG B 1 2 ? -10.453 23.109 3.5 1 97.75 2 ARG B O 1
ATOM 2257 N N . ILE B 1 3 ? -11.906 21.469 3.955 1 98.69 3 ILE B N 1
ATOM 2258 C CA . ILE B 1 3 ? -11.32 21.172 5.258 1 98.69 3 ILE B CA 1
ATOM 2259 C C . ILE B 1 3 ? -10.992 19.672 5.352 1 98.69 3 ILE B C 1
ATOM 2261 O O . ILE B 1 3 ? -11.852 18.828 5.113 1 98.69 3 ILE B O 1
ATOM 2265 N N . GLY B 1 4 ? -9.797 19.359 5.613 1 98.81 4 GLY B N 1
ATOM 2266 C CA . GLY B 1 4 ? -9.352 17.984 5.801 1 98.81 4 GLY B CA 1
ATOM 2267 C C . GLY B 1 4 ? -8.922 17.688 7.23 1 98.81 4 GLY B C 1
ATOM 2268 O O . GLY B 1 4 ? -8.898 18.578 8.07 1 98.81 4 GLY B O 1
ATOM 2269 N N . VAL B 1 5 ? -8.641 16.469 7.508 1 98.94 5 VAL B N 1
ATOM 2270 C CA . VAL B 1 5 ? -8.266 16.031 8.852 1 98.94 5 VAL B CA 1
ATOM 2271 C C . VAL B 1 5 ? -7.031 15.141 8.773 1 98.94 5 VAL B C 1
ATOM 2273 O O . VAL B 1 5 ? -6.977 14.211 7.961 1 98.94 5 VAL B O 1
ATOM 2276 N N . ASN B 1 6 ? -6.023 15.445 9.547 1 98.81 6 ASN B N 1
ATOM 2277 C CA . ASN B 1 6 ? -4.949 14.492 9.82 1 98.81 6 ASN B CA 1
ATOM 2278 C C . ASN B 1 6 ? -5.379 13.438 10.836 1 98.81 6 ASN B C 1
ATOM 2280 O O . ASN B 1 6 ? -5.66 13.758 11.992 1 98.81 6 ASN B O 1
ATOM 2284 N N . VAL B 1 7 ? -5.43 12.25 10.438 1 98.69 7 VAL B N 1
ATOM 2285 C CA . VAL B 1 7 ? -5.828 11.125 11.289 1 98.69 7 VAL B CA 1
ATOM 2286 C C . VAL B 1 7 ? -4.59 10.438 11.852 1 98.69 7 VAL B C 1
ATOM 2288 O O . VAL B 1 7 ? -3.693 10.047 11.094 1 98.69 7 VAL B O 1
ATOM 2291 N N . PRO B 1 8 ? -4.559 10.32 13.172 1 98.19 8 PRO B N 1
ATOM 2292 C CA . PRO B 1 8 ? -3.426 9.57 13.719 1 98.19 8 PRO B CA 1
ATOM 2293 C C . PRO B 1 8 ? -3.42 8.102 13.289 1 98.19 8 PRO B C 1
ATOM 2295 O O . PRO B 1 8 ? -4.328 7.348 13.641 1 98.19 8 PRO B O 1
ATOM 2298 N N . ASN B 1 9 ? -2.453 7.727 12.539 1 98.62 9 ASN B N 1
ATOM 2299 C CA . ASN B 1 9 ? -2.273 6.336 12.133 1 98.62 9 ASN B CA 1
ATOM 2300 C C . ASN B 1 9 ? -1.144 5.668 12.906 1 98.62 9 ASN B C 1
ATOM 2302 O O . ASN B 1 9 ? -0.427 4.824 12.367 1 98.62 9 ASN B O 1
ATOM 2306 N N . PHE B 1 10 ? -0.951 6.098 14.133 1 98.31 10 PHE B N 1
ATOM 2307 C CA . PHE B 1 10 ? 0.094 5.621 15.031 1 98.31 10 PHE B CA 1
ATOM 2308 C C . PHE B 1 10 ? -0.357 5.711 16.484 1 98.31 10 PHE B C 1
ATOM 2310 O O . PHE B 1 10 ? -1.398 6.301 16.781 1 98.31 10 PHE B O 1
ATOM 2317 N N . GLY B 1 11 ? 0.45 5.078 17.344 1 97.31 11 GLY B N 1
ATOM 2318 C CA . GLY B 1 11 ? 0.242 5.238 18.781 1 97.31 11 GLY B CA 1
ATOM 2319 C C . GLY B 1 11 ? -0.49 4.07 19.406 1 97.31 11 GLY B C 1
ATOM 2320 O O . GLY B 1 11 ? -1.119 3.273 18.703 1 97.31 11 GLY B O 1
ATOM 2321 N N . PRO B 1 12 ? -0.466 3.979 20.719 1 96.06 12 PRO B N 1
ATOM 2322 C CA . PRO B 1 12 ? -0.934 2.795 21.438 1 96.06 12 PRO B CA 1
ATOM 2323 C C . PRO B 1 12 ? -2.424 2.531 21.234 1 96.06 12 PRO B C 1
ATOM 2325 O O . PRO B 1 12 ? -2.881 1.396 21.391 1 96.06 12 PRO B O 1
ATOM 2328 N N . GLY B 1 13 ? -3.203 3.533 20.891 1 96.69 13 GLY B N 1
ATOM 2329 C CA . GLY B 1 13 ? -4.637 3.352 20.719 1 96.69 13 GLY B CA 1
ATOM 2330 C C . GLY B 1 13 ? -5.023 3.047 19.281 1 96.69 13 GLY B C 1
ATOM 2331 O O . GLY B 1 13 ? -6.203 2.865 18.969 1 96.69 13 GLY B O 1
ATOM 2332 N N . THR B 1 14 ? -4.047 2.926 18.422 1 97.94 14 THR B N 1
ATOM 2333 C CA . THR B 1 14 ? -4.336 2.795 17 1 97.94 14 THR B CA 1
ATOM 2334 C C . THR B 1 14 ? -4.43 1.326 16.609 1 97.94 14 THR B C 1
ATOM 2336 O O . THR B 1 14 ? -3.543 0.532 16.922 1 97.94 14 THR B O 1
ATOM 2339 N N . ASP B 1 15 ? -5.441 0.916 16.016 1 97.81 15 ASP B N 1
ATOM 2340 C CA . ASP B 1 15 ? -5.711 -0.39 15.414 1 97.81 15 ASP B CA 1
ATOM 2341 C C . ASP B 1 15 ? -6.715 -0.276 14.266 1 97.81 15 ASP B C 1
ATOM 2343 O O . ASP B 1 15 ? -7.223 0.812 13.984 1 97.81 15 ASP B O 1
ATOM 2347 N N . PRO B 1 16 ? -6.965 -1.297 13.555 1 98.19 16 PRO B N 1
ATOM 2348 C CA . PRO B 1 16 ? -7.891 -1.206 12.422 1 98.19 16 PRO B CA 1
ATOM 2349 C C . PRO B 1 16 ? -9.266 -0.682 12.828 1 98.19 16 PRO B C 1
ATOM 2351 O O . PRO B 1 16 ? -9.883 0.079 12.078 1 98.19 16 PRO B O 1
ATOM 2354 N N . GLY B 1 17 ? -9.766 -1.088 13.945 1 98.12 17 GLY B N 1
ATOM 2355 C CA . GLY B 1 17 ? -11.047 -0.586 14.422 1 98.12 17 GLY B CA 1
ATOM 2356 C C . GLY B 1 17 ? -11.062 0.917 14.625 1 98.12 17 GLY B C 1
ATOM 2357 O O . GLY B 1 17 ? -11.984 1.601 14.18 1 98.12 17 GLY B O 1
ATOM 2358 N N . THR B 1 18 ? -10.055 1.431 15.305 1 98.31 18 THR B N 1
ATOM 2359 C CA . THR B 1 18 ? -9.953 2.867 15.539 1 98.31 18 THR B CA 1
ATOM 2360 C C . THR B 1 18 ? -9.789 3.623 14.227 1 98.31 18 THR B C 1
ATOM 2362 O O . THR B 1 18 ? -10.383 4.688 14.039 1 98.31 18 THR B O 1
ATOM 2365 N N . LEU B 1 19 ? -8.992 3.107 13.312 1 98.69 19 LEU B N 1
ATOM 2366 C CA . LEU B 1 19 ? -8.805 3.74 12.016 1 98.69 19 LEU B CA 1
ATOM 2367 C C . LEU B 1 19 ? -10.117 3.791 11.242 1 98.69 19 LEU B C 1
ATOM 2369 O O . LEU B 1 19 ? -10.438 4.809 10.617 1 98.69 19 LEU B O 1
ATOM 2373 N N . ARG B 1 20 ? -10.867 2.723 11.266 1 98.06 20 ARG B N 1
ATOM 2374 C CA . ARG B 1 20 ? -12.188 2.711 10.641 1 98.06 20 ARG B CA 1
ATOM 2375 C C . ARG B 1 20 ? -13.109 3.74 11.281 1 98.06 20 ARG B C 1
ATOM 2377 O O . ARG B 1 20 ? -13.875 4.414 10.594 1 98.06 20 ARG B O 1
ATOM 2384 N N . GLY B 1 21 ? -13.07 3.785 12.594 1 98.31 21 GLY B N 1
ATOM 2385 C CA . GLY B 1 21 ? -13.852 4.789 13.305 1 98.31 21 GLY B CA 1
ATOM 2386 C C . GLY B 1 21 ? -13.531 6.207 12.875 1 98.31 21 GLY B C 1
ATOM 2387 O O . GLY B 1 21 ? -14.43 7.023 12.688 1 98.31 21 GLY B O 1
ATOM 2388 N N . TRP B 1 22 ? -12.258 6.488 12.719 1 98.69 22 TRP B N 1
ATOM 2389 C CA . TRP B 1 22 ? -11.836 7.793 12.219 1 98.69 22 TRP B CA 1
ATOM 2390 C C . TRP B 1 22 ? -12.43 8.07 10.844 1 98.69 22 TRP B C 1
ATOM 2392 O O . TRP B 1 22 ? -12.992 9.141 10.609 1 98.69 22 TRP B O 1
ATOM 2402 N N . ALA B 1 23 ? -12.289 7.09 9.961 1 98.62 23 ALA B N 1
ATOM 2403 C CA . ALA B 1 23 ? -12.781 7.273 8.602 1 98.62 23 ALA B CA 1
ATOM 2404 C C . ALA B 1 23 ? -14.289 7.539 8.594 1 98.62 23 ALA B C 1
ATOM 2406 O O . ALA B 1 23 ? -14.758 8.453 7.914 1 98.62 23 ALA B O 1
ATOM 2407 N N . THR B 1 24 ? -15.039 6.734 9.32 1 97.75 24 THR B N 1
ATOM 2408 C CA . THR B 1 24 ? -16.484 6.887 9.414 1 97.75 24 THR B CA 1
ATOM 2409 C C . THR B 1 24 ? -16.859 8.258 9.969 1 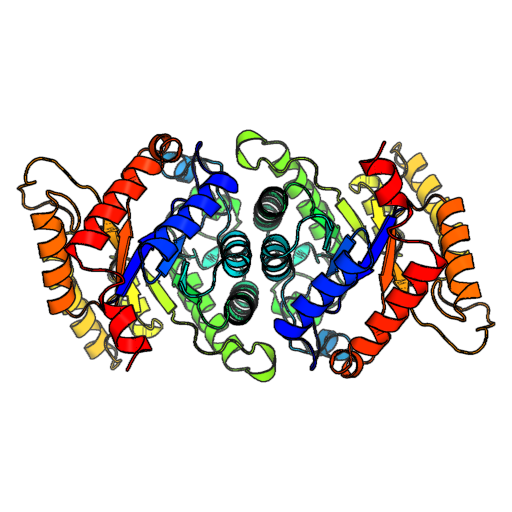97.75 24 THR B C 1
ATOM 2411 O O . THR B 1 24 ? -17.734 8.938 9.438 1 97.75 24 THR B O 1
ATOM 2414 N N . THR B 1 25 ? -16.156 8.656 11 1 98.19 25 THR B N 1
ATOM 2415 C CA . THR B 1 25 ? -16.438 9.922 11.672 1 98.19 25 THR B CA 1
ATOM 2416 C C . THR B 1 25 ? -16.109 11.102 10.758 1 98.19 25 THR B C 1
ATOM 2418 O O . THR B 1 25 ? -16.953 11.977 10.547 1 98.19 25 THR B O 1
ATOM 2421 N N . VAL B 1 26 ? -14.945 11.109 10.172 1 98.44 26 VAL B N 1
ATOM 2422 C CA . VAL B 1 26 ? -14.477 12.227 9.367 1 98.44 26 VAL B CA 1
ATOM 2423 C C . VAL B 1 26 ? -15.336 12.367 8.109 1 98.44 26 VAL B C 1
ATOM 2425 O O . VAL B 1 26 ? -15.797 13.461 7.781 1 98.44 26 VAL B O 1
ATOM 2428 N N . GLU B 1 27 ? -15.57 11.281 7.418 1 98 27 GLU B N 1
ATOM 2429 C CA . GLU B 1 27 ? -16.438 11.336 6.246 1 98 27 GLU B CA 1
ATOM 2430 C C . GLU B 1 27 ? -17.875 11.688 6.637 1 98 27 GLU B C 1
ATOM 2432 O O . GLU B 1 27 ? -18.516 12.492 5.969 1 98 27 GLU B O 1
ATOM 2437 N N . GLY B 1 28 ? -18.344 11.109 7.707 1 97 28 GLY B N 1
ATOM 2438 C CA . GLY B 1 28 ? -19.703 11.328 8.148 1 97 28 GLY B CA 1
ATOM 2439 C C . GLY B 1 28 ? -19.984 12.766 8.547 1 97 28 GLY B C 1
ATOM 2440 O O . GLY B 1 28 ? -21.094 13.273 8.359 1 97 28 GLY B O 1
ATOM 2441 N N . LEU B 1 29 ? -19 13.43 9.141 1 97.5 29 LEU B N 1
ATOM 2442 C CA . LEU B 1 29 ? -19.141 14.82 9.57 1 97.5 29 LEU B CA 1
ATOM 2443 C C . LEU B 1 29 ? -19.078 15.773 8.383 1 97.5 29 LEU B C 1
ATOM 2445 O O . LEU B 1 29 ? -19.359 16.969 8.523 1 97.5 29 LEU B O 1
ATOM 2449 N N . GLY B 1 30 ? -18.641 15.234 7.223 1 97.19 30 GLY B N 1
ATOM 2450 C CA . GLY B 1 30 ? -18.688 16.031 6.008 1 97.19 30 GLY B CA 1
ATOM 2451 C C . GLY B 1 30 ? -17.344 16.641 5.652 1 97.19 30 GLY B C 1
ATOM 2452 O O . GLY B 1 30 ? -17.25 17.516 4.793 1 97.19 30 GLY B O 1
ATOM 2453 N N . TYR B 1 31 ? -16.297 16.234 6.312 1 98.44 31 TYR B N 1
ATOM 2454 C CA . TYR B 1 31 ? -14.961 16.719 5.949 1 98.44 31 TYR B CA 1
ATOM 2455 C C . TYR B 1 31 ? -14.578 16.266 4.547 1 98.44 31 TYR B C 1
ATOM 2457 O O . TYR B 1 31 ? -15.094 15.258 4.051 1 98.44 31 TYR B O 1
ATOM 2465 N N . ASP B 1 32 ? -13.641 16.953 3.941 1 98.31 32 ASP B N 1
ATOM 2466 C CA . ASP B 1 32 ? -13.359 16.766 2.521 1 98.31 32 ASP B CA 1
ATOM 2467 C C . ASP B 1 32 ? -12.188 15.812 2.318 1 98.31 32 ASP B C 1
ATOM 2469 O O . ASP B 1 32 ? -12.094 15.156 1.278 1 98.31 32 ASP B O 1
ATOM 2473 N N . LEU B 1 33 ? -11.266 15.758 3.307 1 98.75 33 LEU B N 1
ATOM 2474 C CA . LEU B 1 33 ? -10.055 14.953 3.172 1 98.75 33 LEU B CA 1
ATOM 2475 C C . LEU B 1 33 ? -9.742 14.227 4.477 1 98.75 33 LEU B C 1
ATOM 2477 O O . LEU B 1 33 ? -9.906 14.797 5.559 1 98.75 33 LEU B O 1
ATOM 2481 N N . LEU B 1 34 ? -9.328 13.031 4.406 1 98.94 34 LEU B N 1
ATOM 2482 C CA . LEU B 1 34 ? -8.688 12.25 5.457 1 98.94 34 LEU B CA 1
ATOM 2483 C C . LEU B 1 34 ? -7.242 11.93 5.09 1 98.94 34 LEU B C 1
ATOM 2485 O O . LEU B 1 34 ? -6.984 11.273 4.078 1 98.94 34 LEU B O 1
ATOM 2489 N N . MET B 1 35 ? -6.312 12.391 5.883 1 98.94 35 MET B N 1
ATOM 2490 C CA . MET B 1 35 ? -4.902 12.258 5.535 1 98.94 35 MET B CA 1
ATOM 2491 C C . MET B 1 35 ? -4.125 11.586 6.668 1 98.94 35 MET B C 1
ATOM 2493 O O . MET B 1 35 ? -4.523 11.672 7.832 1 98.94 35 MET B O 1
ATOM 2497 N N . VAL B 1 36 ? -3.037 10.883 6.312 1 98.88 36 VAL B N 1
ATOM 2498 C CA . VAL B 1 36 ? -2.24 10.164 7.305 1 98.88 36 VAL B CA 1
ATOM 2499 C C . VAL B 1 36 ? -0.759 10.469 7.094 1 98.88 36 VAL B C 1
ATOM 2501 O O . VAL B 1 36 ? -0.376 11.047 6.074 1 98.88 36 VAL B O 1
ATOM 2504 N N . SER B 1 37 ? 0.063 10.086 8.07 1 98.44 37 SER B N 1
ATOM 2505 C CA . SER B 1 37 ? 1.497 10.359 8.086 1 98.44 37 SER B CA 1
ATOM 2506 C C . SER B 1 37 ? 2.295 9.141 7.621 1 98.44 37 SER B C 1
ATOM 2508 O O . SER B 1 37 ? 1.729 8.07 7.398 1 98.44 37 SER B O 1
ATOM 2510 N N . ASP B 1 38 ? 3.635 9.375 7.48 1 98.75 38 ASP B N 1
ATOM 2511 C CA . ASP B 1 38 ? 4.484 8.305 6.973 1 98.75 38 ASP B CA 1
ATOM 2512 C C . ASP B 1 38 ? 5.711 8.109 7.859 1 98.75 38 ASP B C 1
ATOM 2514 O O . ASP B 1 38 ? 6.48 9.047 8.078 1 98.75 38 ASP B O 1
ATOM 2518 N N . HIS B 1 39 ? 5.867 6.965 8.336 1 98.62 39 HIS B N 1
ATOM 2519 C CA . HIS B 1 39 ? 7.094 6.379 8.867 1 98.62 39 HIS B CA 1
ATOM 2520 C C . HIS B 1 39 ? 7.168 4.887 8.57 1 98.62 39 HIS B C 1
ATOM 2522 O O . HIS B 1 39 ? 6.152 4.188 8.625 1 98.62 39 HIS B O 1
ATOM 2528 N N . VAL B 1 40 ? 8.375 4.41 8.273 1 98.62 40 VAL B N 1
ATOM 2529 C CA . VAL B 1 40 ? 8.578 3.01 7.926 1 98.62 40 VAL B CA 1
ATOM 2530 C C . VAL B 1 40 ? 9.219 2.273 9.102 1 98.62 40 VAL B C 1
ATOM 2532 O O . VAL B 1 40 ? 8.742 1.211 9.508 1 98.62 40 VAL B O 1
ATOM 2535 N N . ALA B 1 41 ? 10.281 2.828 9.609 1 98.5 41 ALA B N 1
ATOM 2536 C CA . ALA B 1 41 ? 10.992 2.293 10.766 1 98.5 41 ALA B CA 1
ATOM 2537 C C . ALA B 1 41 ? 10.82 3.199 11.977 1 98.5 41 ALA B C 1
ATOM 2539 O O . ALA B 1 41 ? 11.195 4.375 11.945 1 98.5 41 ALA B O 1
ATOM 2540 N N . ILE B 1 42 ? 10.281 2.699 13.039 1 98.25 42 ILE B N 1
ATOM 2541 C CA . ILE B 1 42 ? 10.039 3.5 14.234 1 98.25 42 ILE B CA 1
ATOM 2542 C C . ILE B 1 42 ? 11.273 3.477 15.125 1 98.25 42 ILE B C 1
ATOM 2544 O O . ILE B 1 42 ? 11.273 2.828 16.172 1 98.25 42 ILE B O 1
ATOM 2548 N N . THR B 1 43 ? 12.258 4.184 14.727 1 98.19 43 THR B N 1
ATOM 2549 C CA . THR B 1 43 ? 13.5 4.352 15.469 1 98.19 43 THR B CA 1
ATOM 2550 C C . THR B 1 43 ? 13.266 5.184 16.734 1 98.19 43 THR B C 1
ATOM 2552 O O . THR B 1 43 ? 12.211 5.793 16.891 1 98.19 43 THR B O 1
ATOM 2555 N N . PRO B 1 44 ? 14.219 5.258 17.609 1 97.12 44 PRO B N 1
ATOM 2556 C CA . PRO B 1 44 ? 14.031 5.977 18.875 1 97.12 44 PRO B CA 1
ATOM 2557 C C . PRO B 1 44 ? 13.641 7.438 18.672 1 97.12 44 PRO B C 1
ATOM 2559 O O . PRO B 1 44 ? 12.766 7.949 19.375 1 97.12 44 PRO B O 1
ATOM 2562 N N . ASP B 1 45 ? 14.211 8.125 17.75 1 96.88 45 ASP B N 1
ATOM 2563 C CA . ASP B 1 45 ? 13.867 9.523 17.484 1 96.88 45 ASP B CA 1
ATOM 2564 C C . ASP B 1 45 ? 12.43 9.648 16.984 1 96.88 45 ASP B C 1
ATOM 2566 O O . ASP B 1 45 ? 11.719 10.578 17.359 1 96.88 45 ASP B O 1
ATOM 2570 N N . VAL B 1 46 ? 11.977 8.734 16.125 1 97.44 46 VAL B N 1
ATOM 2571 C CA . VAL B 1 46 ? 10.602 8.727 15.641 1 97.44 46 VAL B CA 1
ATOM 2572 C C . VAL B 1 46 ? 9.648 8.383 16.781 1 97.44 46 VAL B C 1
ATOM 2574 O O . VAL B 1 46 ? 8.625 9.047 16.969 1 97.44 46 VAL B O 1
ATOM 2577 N N . ALA B 1 47 ? 9.984 7.426 17.609 1 96.56 47 ALA B N 1
ATOM 2578 C CA . ALA B 1 47 ? 9.133 6.906 18.672 1 96.56 47 ALA B CA 1
ATOM 2579 C C . ALA B 1 47 ? 8.844 7.98 19.719 1 96.56 47 ALA B C 1
ATOM 2581 O O . ALA B 1 47 ? 7.793 7.953 20.359 1 96.56 47 ALA B O 1
ATOM 2582 N N . GLU B 1 48 ? 9.773 8.875 19.844 1 94.88 48 GLU B N 1
ATOM 2583 C CA . GLU B 1 48 ? 9.578 9.953 20.797 1 94.88 48 GLU B CA 1
ATOM 2584 C C . GLU B 1 48 ? 8.344 10.789 20.453 1 94.88 48 GLU B C 1
ATOM 2586 O O . GLU B 1 48 ? 7.645 11.266 21.344 1 94.88 48 GLU B O 1
ATOM 2591 N N . GLN B 1 49 ? 8.039 10.922 19.219 1 91.5 49 GLN B N 1
ATOM 2592 C CA . GLN B 1 49 ? 6.93 11.758 18.766 1 91.5 49 GLN B CA 1
ATOM 2593 C C . GLN B 1 49 ? 5.766 10.906 18.266 1 91.5 49 GLN B C 1
ATOM 2595 O O . GLN B 1 49 ? 4.602 11.242 18.5 1 91.5 49 GLN B O 1
ATOM 2600 N N . TYR B 1 50 ? 6.102 9.836 17.609 1 94.81 50 TYR B N 1
ATOM 2601 C CA . TYR B 1 50 ? 5.133 8.969 16.938 1 94.81 50 TYR B CA 1
ATOM 2602 C C . TYR B 1 50 ? 5.391 7.508 17.281 1 94.81 50 TYR B C 1
ATOM 2604 O O . TYR B 1 50 ? 5.906 6.754 16.453 1 94.81 50 TYR B O 1
ATOM 2612 N N . PRO B 1 51 ? 5.004 7.062 18.406 1 95.56 51 PRO B N 1
ATOM 2613 C CA . PRO B 1 51 ? 5.312 5.695 18.828 1 95.56 51 PRO B CA 1
ATOM 2614 C C . PRO B 1 51 ? 4.5 4.645 18.078 1 95.56 51 PRO B C 1
ATOM 2616 O O . PRO B 1 51 ? 3.469 4.969 17.484 1 95.56 51 PRO B O 1
ATOM 2619 N N . ALA B 1 52 ? 4.918 3.434 18.141 1 96.06 52 ALA B N 1
ATOM 2620 C CA . ALA B 1 52 ? 4.234 2.266 17.594 1 96.06 52 ALA B CA 1
ATOM 2621 C C . ALA B 1 52 ? 2.945 1.974 18.359 1 96.06 52 ALA B C 1
ATOM 2623 O O . ALA B 1 52 ? 2.801 2.365 19.516 1 96.06 52 ALA B O 1
ATOM 2624 N N . PRO B 1 53 ? 2.096 1.319 17.75 1 97.25 53 PRO B N 1
ATOM 2625 C CA . PRO B 1 53 ? 2.145 0.843 16.359 1 97.25 53 PRO B CA 1
ATOM 2626 C C . PRO B 1 53 ? 1.997 1.972 15.344 1 97.25 53 PRO B C 1
ATOM 2628 O O . PRO B 1 53 ? 1.409 3.012 15.648 1 97.25 53 PRO B O 1
ATOM 2631 N N . PHE B 1 54 ? 2.586 1.861 14.219 1 98.56 54 PHE B N 1
ATOM 2632 C CA . PHE B 1 54 ? 2.484 2.805 13.117 1 98.56 54 PHE B CA 1
ATOM 2633 C C . PHE B 1 54 ? 1.975 2.111 11.859 1 98.56 54 PHE B C 1
ATOM 2635 O O . PHE B 1 54 ? 2.484 1.056 11.477 1 98.56 54 PHE B O 1
ATOM 2642 N N . TYR B 1 55 ? 0.955 2.615 11.234 1 98.75 55 TYR B N 1
ATOM 2643 C CA . TYR B 1 55 ? 0.396 2.061 10.008 1 98.75 55 TYR B CA 1
ATOM 2644 C C . TYR B 1 55 ? 0.87 2.846 8.789 1 98.75 55 TYR B C 1
ATOM 2646 O O . TYR B 1 55 ? 0.634 4.051 8.688 1 98.75 55 TYR B O 1
ATOM 2654 N N . GLU B 1 56 ? 1.515 2.129 7.863 1 98.62 56 GLU B N 1
ATOM 2655 C CA . GLU B 1 56 ? 2.07 2.689 6.637 1 98.62 56 GLU B CA 1
ATOM 2656 C C . GLU B 1 56 ? 0.975 3.275 5.75 1 98.62 56 GLU B C 1
ATOM 2658 O O . GLU B 1 56 ? -0.115 2.707 5.648 1 98.62 56 GLU B O 1
ATOM 2663 N N . PRO B 1 57 ? 1.238 4.418 5.094 1 98.88 57 PRO B N 1
ATOM 2664 C CA . PRO B 1 57 ? 0.148 5.203 4.512 1 98.88 57 PRO B CA 1
ATOM 2665 C C . PRO B 1 57 ? -0.474 4.535 3.289 1 98.88 57 PRO B C 1
ATOM 2667 O O . PRO B 1 57 ? -1.69 4.605 3.094 1 98.88 57 PRO B O 1
ATOM 2670 N N . PHE B 1 58 ? 0.251 3.875 2.387 1 98.88 58 PHE B N 1
ATOM 2671 C CA . PHE B 1 58 ? -0.336 3.346 1.161 1 98.88 58 PHE B CA 1
ATOM 2672 C C . PHE B 1 58 ? -1.247 2.162 1.464 1 98.88 58 PHE B C 1
ATOM 2674 O O . PHE B 1 58 ? -2.336 2.049 0.897 1 98.88 58 PHE B O 1
ATOM 2681 N N . THR B 1 59 ? -0.804 1.267 2.369 1 98.88 59 THR B N 1
ATOM 2682 C CA . THR B 1 59 ? -1.674 0.164 2.764 1 98.88 59 THR B CA 1
ATOM 2683 C C . THR B 1 59 ? -2.916 0.686 3.482 1 98.88 59 THR B C 1
ATOM 2685 O O . THR B 1 59 ? -4.035 0.283 3.168 1 98.88 59 THR B O 1
ATOM 2688 N N . THR B 1 60 ? -2.713 1.655 4.355 1 98.94 60 THR B N 1
ATOM 2689 C CA . THR B 1 60 ? -3.801 2.197 5.16 1 98.94 60 THR B CA 1
ATOM 2690 C C . THR B 1 60 ? -4.82 2.914 4.277 1 98.94 60 THR B C 1
ATOM 2692 O O . THR B 1 60 ? -6.02 2.643 4.363 1 98.94 60 THR B O 1
ATOM 2695 N N . LEU B 1 61 ? -4.328 3.779 3.428 1 98.94 61 LEU B N 1
ATOM 2696 C CA . LEU B 1 61 ? -5.215 4.582 2.592 1 98.94 61 LEU B CA 1
ATOM 2697 C C . LEU B 1 61 ? -5.93 3.709 1.564 1 98.94 61 LEU B C 1
ATOM 2699 O O . LEU B 1 61 ? -7.09 3.963 1.228 1 98.94 61 LEU B O 1
ATOM 2703 N N . SER B 1 62 ? -5.238 2.686 1.021 1 98.94 62 SER B N 1
ATOM 2704 C CA . SER B 1 62 ? -5.898 1.768 0.099 1 98.94 62 SER B CA 1
ATOM 2705 C C . SER B 1 62 ? -7.023 1.005 0.79 1 98.94 62 SER B C 1
ATOM 2707 O O . SER B 1 62 ? -8.109 0.838 0.224 1 98.94 62 SER B O 1
ATOM 2709 N N . TRP B 1 63 ? -6.754 0.535 2.027 1 98.88 63 TRP B N 1
ATOM 2710 C CA . TRP B 1 63 ? -7.773 -0.15 2.816 1 98.88 63 TRP B CA 1
ATOM 2711 C C . TRP B 1 63 ? -8.961 0.767 3.082 1 98.88 63 TRP B C 1
ATOM 2713 O O . TRP B 1 63 ? -10.117 0.368 2.896 1 98.88 63 TRP B O 1
ATOM 2723 N N . LEU B 1 64 ? -8.68 2.018 3.428 1 98.81 64 LEU B N 1
ATOM 2724 C CA . LEU B 1 64 ? -9.734 2.986 3.699 1 98.81 64 LEU B CA 1
ATOM 2725 C C . LEU B 1 64 ? -10.5 3.332 2.424 1 98.81 64 LEU B C 1
ATOM 2727 O O . LEU B 1 64 ? -11.703 3.604 2.467 1 98.81 64 LEU B O 1
ATOM 2731 N N . ALA B 1 65 ? -9.781 3.354 1.271 1 98.62 65 ALA B N 1
ATOM 2732 C CA . ALA B 1 65 ? -10.445 3.596 -0.009 1 98.62 65 ALA B CA 1
ATOM 2733 C C . ALA B 1 65 ? -11.539 2.564 -0.263 1 98.62 65 ALA B C 1
ATOM 2735 O O . ALA B 1 65 ? -12.578 2.885 -0.851 1 98.62 65 ALA B O 1
ATOM 2736 N N . GLY B 1 66 ? -11.305 1.319 0.197 1 96.62 66 GLY B N 1
ATOM 2737 C CA . GLY B 1 66 ? -12.297 0.269 0.038 1 96.62 66 GLY B CA 1
ATOM 2738 C C . GLY B 1 66 ? -13.516 0.463 0.917 1 96.62 66 GLY B C 1
ATOM 2739 O O . GLY B 1 66 ? -14.586 -0.076 0.63 1 96.62 66 GLY B O 1
ATOM 2740 N N . GLY B 1 67 ? -13.414 1.287 1.927 1 95 67 GLY B N 1
ATOM 2741 C CA . GLY B 1 67 ? -14.484 1.445 2.898 1 95 67 GLY B CA 1
ATOM 2742 C C . GLY B 1 67 ? -15.102 2.83 2.887 1 95 67 GLY B C 1
ATOM 2743 O O . GLY B 1 67 ? -15.969 3.135 3.707 1 95 67 GLY B O 1
ATOM 2744 N N . THR B 1 68 ? -14.586 3.736 2.043 1 96.69 68 THR B N 1
ATOM 2745 C CA . THR B 1 68 ? -15.117 5.086 1.916 1 96.69 68 THR B CA 1
ATOM 2746 C C . THR B 1 68 ? -15.562 5.363 0.481 1 96.69 68 THR B C 1
ATOM 2748 O O . THR B 1 68 ? -15.234 4.598 -0.43 1 96.69 68 THR B O 1
ATOM 2751 N N . THR B 1 69 ? -16.312 6.422 0.252 1 94.25 69 THR B N 1
ATOM 2752 C CA . THR B 1 69 ? -16.891 6.602 -1.07 1 94.25 69 THR B CA 1
ATOM 2753 C C . THR B 1 69 ? -16.641 8.016 -1.587 1 94.25 69 THR B C 1
ATOM 2755 O O . THR B 1 69 ? -16.469 8.219 -2.791 1 94.25 69 THR B O 1
ATOM 2758 N N . ARG B 1 70 ? -16.547 9.031 -0.729 1 95.06 70 ARG B N 1
ATOM 2759 C CA . ARG B 1 70 ? -16.562 10.422 -1.184 1 95.06 70 ARG B CA 1
ATOM 2760 C C . ARG B 1 70 ? -15.297 11.148 -0.739 1 95.06 70 ARG B C 1
ATOM 2762 O O . ARG B 1 70 ? -14.75 11.969 -1.484 1 95.06 70 ARG B O 1
ATOM 2769 N N . ILE B 1 71 ? -14.906 10.891 0.481 1 98.25 71 ILE B N 1
ATOM 2770 C CA . ILE B 1 71 ? -13.844 11.672 1.106 1 98.25 71 ILE B CA 1
ATOM 2771 C C . ILE B 1 71 ? -12.531 11.453 0.349 1 98.25 71 ILE B C 1
ATOM 2773 O O . ILE B 1 71 ? -12.227 10.336 -0.069 1 98.25 71 ILE B O 1
ATOM 2777 N N . ARG B 1 72 ? -11.844 12.477 0.074 1 98.81 72 ARG B N 1
ATOM 2778 C CA . ARG B 1 72 ? -10.5 12.344 -0.493 1 98.81 72 ARG B CA 1
ATOM 2779 C C . ARG B 1 72 ? -9.531 11.758 0.526 1 98.81 72 ARG B C 1
ATOM 2781 O O . ARG B 1 72 ? -9.695 11.945 1.732 1 98.81 72 ARG B O 1
ATOM 2788 N N . LEU B 1 73 ? -8.602 11.016 0.015 1 98.88 73 LEU B N 1
ATOM 2789 C CA . LEU B 1 73 ? -7.598 10.328 0.822 1 98.88 73 LEU B CA 1
ATOM 2790 C C . LEU B 1 73 ? -6.195 10.844 0.496 1 98.88 73 LEU B C 1
ATOM 2792 O O . LEU B 1 73 ? -5.879 11.094 -0.668 1 98.88 73 LEU B O 1
ATOM 2796 N N . GLY B 1 74 ? -5.348 11 1.549 1 98.88 74 GLY B N 1
ATOM 2797 C CA . GLY B 1 74 ? -4.031 11.477 1.159 1 98.88 74 GLY B CA 1
ATOM 2798 C C . GLY B 1 74 ? -3.002 11.367 2.27 1 98.88 74 GLY B C 1
ATOM 2799 O O . GLY B 1 74 ? -3.277 10.781 3.32 1 98.88 74 GLY B O 1
ATOM 2800 N N . THR B 1 75 ? -1.789 11.781 1.953 1 98.94 75 THR B N 1
ATOM 2801 C CA . THR B 1 75 ? -0.682 11.82 2.902 1 98.94 75 THR B CA 1
ATOM 2802 C C . THR B 1 75 ? -0.377 13.258 3.316 1 98.94 75 THR B C 1
ATOM 2804 O O . THR B 1 75 ? -0.523 14.18 2.516 1 98.94 75 THR B O 1
ATOM 2807 N N . THR B 1 76 ? 0.028 13.453 4.551 1 98.75 76 THR B N 1
ATOM 2808 C CA . THR B 1 76 ? 0.422 14.742 5.094 1 98.75 76 THR B CA 1
ATOM 2809 C C . THR B 1 76 ? 1.517 14.578 6.145 1 98.75 76 THR B C 1
ATOM 2811 O O . THR B 1 76 ? 1.295 14.852 7.328 1 98.75 76 THR B O 1
ATOM 2814 N N . VAL B 1 77 ? 2.557 13.898 5.656 1 98.5 77 VAL B N 1
ATOM 2815 C CA . VAL B 1 77 ? 3.07 13.789 4.297 1 98.5 77 VAL B CA 1
ATOM 2816 C C . VAL B 1 77 ? 3.738 12.43 4.102 1 98.5 77 VAL B C 1
ATOM 2818 O O . VAL B 1 77 ? 4.059 11.75 5.078 1 98.5 77 VAL B O 1
ATOM 2821 N N . LEU B 1 78 ? 3.898 12.023 2.871 1 98.88 78 LEU B N 1
ATOM 2822 C CA . LEU B 1 78 ? 4.797 10.945 2.467 1 98.88 78 LEU B CA 1
ATOM 2823 C C . LEU B 1 78 ? 6.246 11.414 2.486 1 98.88 78 LEU B C 1
ATOM 2825 O O . LEU B 1 78 ? 6.582 12.445 1.892 1 98.88 78 LEU B O 1
ATOM 2829 N N . ILE B 1 79 ? 7.129 10.688 3.17 1 98.88 79 ILE B N 1
ATOM 2830 C CA . ILE B 1 79 ? 8.555 10.992 3.123 1 98.88 79 ILE B CA 1
ATOM 2831 C C . ILE B 1 79 ? 9.18 10.367 1.877 1 98.88 79 ILE B C 1
ATOM 2833 O O . ILE B 1 79 ? 9.43 9.164 1.838 1 98.88 79 ILE B O 1
ATOM 2837 N N . VAL B 1 80 ? 9.492 11.125 0.923 1 98.88 80 VAL B N 1
ATOM 2838 C CA . VAL B 1 80 ? 9.75 10.734 -0.459 1 98.88 80 VAL B CA 1
ATOM 2839 C C . VAL B 1 80 ? 10.977 9.828 -0.522 1 98.88 80 VAL B C 1
ATOM 2841 O O . VAL B 1 80 ? 10.938 8.766 -1.152 1 98.88 80 VAL B O 1
ATOM 2844 N N . PRO B 1 81 ? 12.078 10.117 0.26 1 98.75 81 PRO B N 1
ATOM 2845 C CA . PRO B 1 81 ? 13.305 9.344 0.067 1 98.75 81 PRO B CA 1
ATOM 2846 C C . PRO B 1 81 ? 13.203 7.922 0.611 1 98.75 81 PRO B C 1
ATOM 2848 O O . PRO B 1 81 ? 14.086 7.098 0.366 1 98.75 81 PRO B O 1
ATOM 2851 N N . TYR B 1 82 ? 12.102 7.602 1.311 1 98.81 82 TYR B N 1
ATOM 2852 C CA . TYR B 1 82 ? 11.992 6.297 1.961 1 98.81 82 TYR B CA 1
ATOM 2853 C C . TYR B 1 82 ? 11.688 5.203 0.945 1 98.81 82 TYR B C 1
ATOM 2855 O O . TYR B 1 82 ? 11.789 4.016 1.254 1 98.81 82 TYR B O 1
ATOM 2863 N N . ARG B 1 83 ? 11.336 5.562 -0.251 1 98.75 83 ARG B N 1
ATOM 2864 C CA . ARG B 1 83 ? 10.93 4.617 -1.285 1 98.75 83 ARG B CA 1
ATOM 2865 C C . ARG B 1 83 ? 11.562 4.969 -2.629 1 98.75 83 ARG B C 1
ATOM 2867 O O . ARG B 1 83 ? 11.828 6.141 -2.906 1 98.75 83 ARG B O 1
ATOM 2874 N N . HIS B 1 84 ? 11.797 3.938 -3.434 1 98.75 84 HIS B N 1
ATOM 2875 C CA . HIS B 1 84 ? 12.18 4.188 -4.82 1 98.75 84 HIS B CA 1
ATOM 2876 C C . HIS B 1 84 ? 11.102 4.984 -5.551 1 98.75 84 HIS B C 1
ATOM 2878 O O . HIS B 1 84 ? 9.906 4.73 -5.379 1 98.75 84 HIS B O 1
ATOM 2884 N N . PRO B 1 85 ? 11.5 5.992 -6.371 1 98.81 85 PRO B N 1
ATOM 2885 C CA . PRO B 1 85 ? 10.5 6.867 -6.992 1 98.81 85 PRO B CA 1
ATOM 2886 C C . PRO B 1 85 ? 9.523 6.102 -7.883 1 98.81 85 PRO B C 1
ATOM 2888 O O . PRO B 1 85 ? 8.344 6.461 -7.965 1 98.81 85 PRO B O 1
ATOM 2891 N N . LEU B 1 86 ? 9.961 5.031 -8.578 1 98.88 86 LEU B N 1
ATOM 2892 C CA . LEU B 1 86 ? 9.055 4.273 -9.438 1 98.88 86 LEU B CA 1
ATOM 2893 C C . LEU B 1 86 ? 8.039 3.498 -8.609 1 98.88 86 LEU B C 1
ATOM 2895 O O . LEU B 1 86 ? 6.91 3.27 -9.047 1 98.88 86 LEU B O 1
ATOM 2899 N N . LEU B 1 87 ? 8.453 3.066 -7.41 1 98.94 87 LEU B N 1
ATOM 2900 C CA . LEU B 1 87 ? 7.492 2.451 -6.504 1 98.94 87 LEU B CA 1
ATOM 2901 C C . LEU B 1 87 ? 6.449 3.463 -6.047 1 98.94 87 LEU B C 1
ATOM 2903 O O . LEU B 1 87 ? 5.254 3.162 -6.031 1 98.94 87 LEU B O 1
ATOM 2907 N N . ILE B 1 88 ? 6.887 4.672 -5.707 1 98.94 88 ILE B N 1
ATOM 2908 C CA . ILE B 1 88 ? 5.953 5.734 -5.34 1 98.94 88 ILE B CA 1
ATOM 2909 C C . ILE B 1 88 ? 4.973 5.98 -6.484 1 98.94 88 ILE B C 1
ATOM 2911 O O . ILE B 1 88 ? 3.76 6.023 -6.27 1 98.94 88 ILE B O 1
ATOM 2915 N N . ALA B 1 89 ? 5.543 6.102 -7.688 1 98.94 89 ALA B N 1
ATOM 2916 C CA . ALA B 1 89 ? 4.727 6.398 -8.859 1 98.94 89 ALA B CA 1
ATOM 2917 C C . ALA B 1 89 ? 3.65 5.336 -9.062 1 98.94 89 ALA B C 1
ATOM 2919 O O . ALA B 1 89 ? 2.484 5.664 -9.305 1 98.94 89 ALA B O 1
ATOM 2920 N N . ARG B 1 90 ? 4.035 4.082 -8.953 1 98.88 90 ARG B N 1
ATOM 2921 C CA . ARG B 1 90 ? 3.125 2.965 -9.188 1 98.88 90 ARG B CA 1
ATOM 2922 C C . ARG B 1 90 ? 2.053 2.898 -8.109 1 98.88 90 ARG B C 1
ATOM 2924 O O . ARG B 1 90 ? 0.859 2.844 -8.414 1 98.88 90 ARG B O 1
ATOM 2931 N N . MET B 1 91 ? 2.455 2.984 -6.867 1 98.88 91 MET B N 1
ATOM 2932 C CA . MET B 1 91 ? 1.526 2.861 -5.746 1 98.88 91 MET B CA 1
ATOM 2933 C C . MET B 1 91 ? 0.543 4.027 -5.723 1 98.88 91 MET B C 1
ATOM 2935 O O . MET B 1 91 ? -0.653 3.832 -5.504 1 98.88 91 MET B O 1
ATOM 2939 N N . ALA B 1 92 ? 1.051 5.223 -5.941 1 98.94 92 ALA B N 1
ATOM 2940 C CA . ALA B 1 92 ? 0.182 6.395 -5.93 1 98.94 92 ALA B CA 1
ATOM 2941 C C . ALA B 1 92 ? -0.818 6.348 -7.082 1 98.94 92 ALA B C 1
ATOM 2943 O O . ALA B 1 92 ? -2.004 6.625 -6.895 1 98.94 92 ALA B O 1
ATOM 2944 N N . ALA B 1 93 ? -0.339 6.02 -8.273 1 98.88 93 ALA B N 1
ATOM 2945 C CA . ALA B 1 93 ? -1.23 5.91 -9.43 1 98.88 93 ALA B CA 1
ATOM 2946 C C . ALA B 1 93 ? -2.32 4.871 -9.18 1 98.88 93 ALA B C 1
ATOM 2948 O O . ALA B 1 93 ? -3.498 5.121 -9.445 1 98.88 93 ALA B O 1
ATOM 2949 N N . ASN B 1 94 ? -1.901 3.723 -8.68 1 98.88 94 ASN B N 1
ATOM 2950 C CA . ASN B 1 94 ? -2.859 2.656 -8.414 1 98.88 94 ASN B CA 1
ATOM 2951 C C . ASN B 1 94 ? -3.863 3.061 -7.336 1 98.88 94 ASN B C 1
ATOM 2953 O O . ASN B 1 94 ? -5.07 2.869 -7.5 1 98.88 94 ASN B O 1
ATOM 2957 N N . LEU B 1 95 ? -3.369 3.629 -6.254 1 98.88 95 LEU B N 1
ATOM 2958 C CA . LEU B 1 95 ? -4.266 4.066 -5.191 1 98.88 95 LEU B CA 1
ATOM 2959 C C . LEU B 1 95 ? -5.25 5.113 -5.703 1 98.88 95 LEU B C 1
ATOM 2961 O O . LEU B 1 95 ? -6.422 5.105 -5.328 1 98.88 95 LEU B O 1
ATOM 2965 N N . ASN B 1 96 ? -4.75 6.059 -6.523 1 98.88 96 ASN B N 1
ATOM 2966 C CA . ASN B 1 96 ? -5.656 7.043 -7.109 1 98.88 96 ASN B CA 1
ATOM 2967 C C . ASN B 1 96 ? -6.773 6.375 -7.906 1 98.88 96 ASN B C 1
ATOM 2969 O O . ASN B 1 96 ? -7.941 6.738 -7.773 1 98.88 96 ASN B O 1
ATOM 2973 N N . GLN B 1 97 ? -6.477 5.391 -8.695 1 98.62 97 GLN B N 1
ATOM 2974 C CA . GLN B 1 97 ? -7.484 4.668 -9.469 1 98.62 97 GLN B CA 1
ATOM 2975 C C . GLN B 1 97 ? -8.422 3.883 -8.555 1 98.62 97 GLN B C 1
ATOM 2977 O O . GLN B 1 97 ? -9.641 3.951 -8.703 1 98.62 97 GLN B O 1
ATOM 2982 N N . LEU B 1 98 ? -7.836 3.168 -7.594 1 98.56 98 LEU B N 1
ATOM 2983 C CA . LEU B 1 98 ? -8.617 2.309 -6.707 1 98.56 98 LEU B CA 1
ATOM 2984 C C . LEU B 1 98 ? -9.586 3.131 -5.863 1 98.56 98 LEU B C 1
ATOM 2986 O O . LEU B 1 98 ? -10.656 2.65 -5.5 1 98.56 98 LEU B O 1
ATOM 2990 N N . SER B 1 99 ? -9.234 4.387 -5.59 1 98.38 99 SER B N 1
ATOM 2991 C CA . SER B 1 99 ? -10.07 5.25 -4.762 1 98.38 99 SER B CA 1
ATOM 2992 C C . SER B 1 99 ? -11.039 6.062 -5.609 1 98.38 99 SER B C 1
ATOM 2994 O O . SER B 1 99 ? -11.875 6.801 -5.078 1 98.38 99 SER B O 1
ATOM 2996 N N . GLY B 1 100 ? -10.953 5.945 -6.953 1 97.88 100 GLY B N 1
ATOM 2997 C CA . GLY B 1 100 ? -11.812 6.703 -7.844 1 97.88 100 GLY B CA 1
ATOM 2998 C C . GLY B 1 100 ? -11.344 8.125 -8.062 1 97.88 100 GLY B C 1
ATOM 2999 O O . GLY B 1 100 ? -12.156 9.047 -8.203 1 97.88 100 GLY B O 1
ATOM 3000 N N . GLY B 1 101 ? -10.016 8.297 -7.996 1 98.31 101 GLY B N 1
ATOM 3001 C CA . GLY B 1 101 ? -9.438 9.602 -8.273 1 98.31 101 GLY B CA 1
ATOM 3002 C C . GLY B 1 101 ? -9.43 10.523 -7.066 1 98.31 101 GLY B C 1
ATOM 3003 O O . GLY B 1 101 ? -9.469 11.742 -7.211 1 98.31 101 GLY B O 1
ATOM 3004 N N . ARG B 1 102 ? -9.312 9.984 -5.891 1 98.56 102 ARG B N 1
ATOM 3005 C CA . ARG B 1 102 ? -9.531 10.789 -4.688 1 98.56 102 ARG B CA 1
ATOM 3006 C C . ARG B 1 102 ? -8.219 11.062 -3.967 1 98.56 102 ARG B C 1
ATOM 3008 O O . ARG B 1 102 ? -8.211 11.641 -2.877 1 98.56 102 ARG B O 1
ATOM 3015 N N . LEU B 1 103 ? -7.043 10.672 -4.531 1 98.88 103 LEU B N 1
ATOM 3016 C CA . LEU B 1 103 ? -5.781 10.734 -3.803 1 98.88 103 LEU B CA 1
ATOM 3017 C C . LEU B 1 103 ? -5.18 12.133 -3.871 1 98.88 103 LEU B C 1
ATOM 3019 O O . LEU B 1 103 ? -5.168 12.758 -4.938 1 98.88 103 LEU B O 1
ATOM 3023 N N . VAL B 1 104 ? -4.766 12.664 -2.766 1 98.94 104 VAL B N 1
ATOM 3024 C CA . VAL B 1 104 ? -3.867 13.805 -2.656 1 98.94 104 VAL B CA 1
ATOM 3025 C C . VAL B 1 104 ? -2.523 13.359 -2.09 1 98.94 104 VAL B C 1
ATOM 3027 O O . VAL B 1 104 ? -2.467 12.75 -1.017 1 98.94 104 VAL B O 1
ATOM 3030 N N . LEU B 1 105 ? -1.497 13.609 -2.811 1 98.94 105 LEU B N 1
ATOM 3031 C CA . LEU B 1 105 ? -0.183 13.141 -2.383 1 98.94 105 LEU B CA 1
ATOM 3032 C C . LEU B 1 105 ? 0.621 14.281 -1.759 1 98.94 105 LEU B C 1
ATOM 3034 O O . LEU B 1 105 ? 1.322 15.008 -2.463 1 98.94 105 LEU B O 1
ATOM 3038 N N . GLY B 1 106 ? 0.521 14.453 -0.438 1 98.94 106 GLY B N 1
ATOM 3039 C CA . GLY B 1 106 ? 1.435 15.32 0.284 1 98.94 106 GLY B CA 1
ATOM 3040 C C . GLY B 1 106 ? 2.803 14.703 0.499 1 98.94 106 GLY B C 1
ATOM 3041 O O . GLY B 1 106 ? 2.908 13.547 0.915 1 98.94 106 GLY B O 1
ATOM 3042 N N . VAL B 1 107 ? 3.834 15.461 0.239 1 98.94 107 VAL B N 1
ATOM 3043 C CA . VAL B 1 107 ? 5.18 14.898 0.257 1 98.94 107 VAL B CA 1
ATOM 3044 C C . VAL B 1 107 ? 6.129 15.836 0.995 1 98.94 107 VAL B C 1
ATOM 3046 O O . VAL B 1 107 ? 5.863 17.047 1.094 1 98.94 107 VAL B O 1
ATOM 3049 N N . ALA B 1 108 ? 7.191 15.289 1.519 1 98.69 108 ALA B N 1
ATOM 3050 C CA . ALA B 1 108 ? 8.273 16.078 2.111 1 98.69 108 ALA B CA 1
ATOM 3051 C C . ALA B 1 108 ? 9.57 15.273 2.174 1 98.69 108 ALA B C 1
ATOM 3053 O O . ALA B 1 108 ? 9.594 14.102 1.794 1 98.69 108 ALA B O 1
ATOM 3054 N N . SER B 1 109 ? 10.656 15.867 2.641 1 98.19 109 SER B N 1
ATOM 3055 C CA . SER B 1 109 ? 11.984 15.273 2.627 1 98.19 109 SER B CA 1
ATOM 3056 C C . SER B 1 109 ? 12.234 14.453 3.887 1 98.19 109 SER B C 1
ATOM 3058 O O . SER B 1 109 ? 13.078 13.547 3.889 1 98.19 109 SER B O 1
ATOM 3060 N N . GLY B 1 110 ? 11.508 14.742 4.891 1 97.31 110 GLY B N 1
ATOM 3061 C CA . GLY B 1 110 ? 11.695 14 6.125 1 97.31 110 GLY B CA 1
ATOM 3062 C C . GLY B 1 110 ? 12.703 14.641 7.062 1 97.31 110 GLY B C 1
ATOM 3063 O O . GLY B 1 110 ? 13.469 15.516 6.656 1 97.31 110 GLY B O 1
ATOM 3064 N N . TRP B 1 111 ? 12.734 14.203 8.398 1 96.44 111 TRP B N 1
ATOM 3065 C CA . TRP B 1 111 ? 13.555 14.844 9.414 1 96.44 111 TRP B CA 1
ATOM 3066 C C . TRP B 1 111 ? 14.328 13.812 10.234 1 96.44 111 TRP B C 1
ATOM 3068 O O . TRP B 1 111 ? 15.297 14.148 10.914 1 96.44 111 TRP B O 1
ATOM 3078 N N . ALA B 1 112 ? 13.859 12.523 10.266 1 98.19 112 ALA B N 1
ATOM 3079 C CA . ALA B 1 112 ? 14.305 11.539 11.25 1 98.19 112 ALA B CA 1
ATOM 3080 C C . ALA B 1 112 ? 15.609 10.875 10.812 1 98.19 112 ALA B C 1
ATOM 3082 O O . ALA B 1 112 ? 15.594 9.883 10.086 1 98.19 112 ALA B O 1
ATOM 3083 N N . ARG B 1 113 ? 16.703 11.352 11.328 1 98.38 113 ARG B N 1
ATOM 3084 C CA . ARG B 1 113 ? 18.031 10.922 10.914 1 98.38 113 ARG B CA 1
ATOM 3085 C C . ARG B 1 113 ? 18.219 9.422 11.148 1 98.38 113 ARG B C 1
ATOM 3087 O O . ARG B 1 113 ? 18.766 8.727 10.289 1 98.38 113 ARG B O 1
ATOM 3094 N N . GLN B 1 114 ? 17.828 8.961 12.297 1 98.75 114 GLN B N 1
ATOM 3095 C CA . GLN B 1 114 ? 18.016 7.543 12.609 1 98.75 114 GLN B CA 1
ATOM 3096 C C . GLN B 1 114 ? 17.172 6.668 11.68 1 98.75 114 GLN B C 1
ATOM 3098 O O . GLN B 1 114 ? 17.594 5.562 11.328 1 98.75 114 GLN B O 1
ATOM 3103 N N . GLU B 1 115 ? 16.016 7.121 11.312 1 98.75 115 GLU B N 1
ATOM 3104 C CA . GLU B 1 115 ? 15.172 6.367 10.383 1 98.75 115 GLU B CA 1
ATOM 3105 C C . GLU B 1 115 ? 15.812 6.289 9 1 98.75 115 GLU B C 1
ATOM 3107 O O . GLU B 1 115 ? 15.773 5.242 8.352 1 98.75 115 GLU B O 1
ATOM 3112 N N . PHE B 1 116 ? 16.375 7.398 8.547 1 98.81 116 PHE B N 1
ATOM 3113 C CA . PHE B 1 116 ? 17.125 7.391 7.289 1 98.81 116 PHE B CA 1
ATOM 3114 C C . PHE B 1 116 ? 18.234 6.344 7.32 1 98.81 116 PHE B C 1
ATOM 3116 O O . PHE B 1 116 ? 18.406 5.59 6.359 1 98.81 116 PHE B O 1
ATOM 3123 N N . ALA B 1 117 ? 18.938 6.305 8.383 1 98.81 117 ALA B N 1
ATOM 3124 C CA . ALA B 1 117 ? 20 5.324 8.531 1 98.81 117 ALA B CA 1
ATOM 3125 C C . ALA B 1 117 ? 19.453 3.9 8.484 1 98.81 117 ALA B C 1
ATOM 3127 O O . ALA B 1 117 ? 20.016 3.031 7.816 1 98.81 117 ALA B O 1
ATOM 3128 N N . ALA B 1 118 ? 18.344 3.688 9.148 1 98.75 118 ALA B N 1
ATOM 3129 C CA . ALA B 1 118 ? 17.719 2.369 9.188 1 98.75 118 ALA B CA 1
ATOM 3130 C C . ALA B 1 118 ? 17.297 1.924 7.785 1 98.75 118 ALA B C 1
ATOM 3132 O O . ALA B 1 118 ? 17.281 0.727 7.488 1 98.75 118 ALA B O 1
ATOM 3133 N N . LEU B 1 119 ? 17 2.857 6.922 1 98.69 119 LEU B N 1
ATOM 3134 C CA . LEU B 1 119 ? 16.516 2.557 5.578 1 98.69 119 LEU B CA 1
ATOM 3135 C C . LEU B 1 119 ? 17.641 2.68 4.555 1 98.69 119 LEU B C 1
ATOM 3137 O O . LEU B 1 119 ? 17.406 2.605 3.348 1 98.69 119 LEU B O 1
ATOM 3141 N N . ASP B 1 120 ? 18.781 2.898 5.008 1 98.19 120 ASP B N 1
ATOM 3142 C CA . ASP B 1 120 ? 20 2.977 4.191 1 98.19 120 ASP B CA 1
ATOM 3143 C C . ASP B 1 120 ? 19.922 4.133 3.197 1 98.19 120 ASP B C 1
ATOM 3145 O O . ASP B 1 120 ? 20.297 3.982 2.033 1 98.19 120 ASP B O 1
ATOM 3149 N N . VAL B 1 121 ? 19.344 5.23 3.6 1 98.44 121 VAL B N 1
ATOM 3150 C CA . VAL B 1 121 ? 19.25 6.445 2.795 1 98.44 121 VAL B CA 1
ATOM 3151 C C . VAL B 1 121 ? 20.125 7.539 3.42 1 98.44 121 VAL B C 1
ATOM 3153 O O . VAL B 1 121 ? 20.031 7.793 4.625 1 98.44 121 VAL B O 1
ATOM 3156 N N . PRO B 1 122 ? 21 8.188 2.66 1 98.5 122 PRO B N 1
ATOM 3157 C CA . PRO B 1 122 ? 21.828 9.266 3.225 1 98.5 122 PRO B CA 1
ATOM 3158 C C . PRO B 1 122 ? 21 10.484 3.625 1 98.5 122 PRO B C 1
ATOM 3160 O O . PRO B 1 122 ? 20.453 11.18 2.76 1 98.5 122 PRO B O 1
ATOM 3163 N N . PHE B 1 123 ? 21.016 10.797 4.883 1 98.5 123 PHE B N 1
ATOM 3164 C CA . PHE B 1 123 ? 20.188 11.859 5.445 1 98.5 123 PHE B CA 1
ATOM 3165 C C . PHE B 1 123 ? 20.578 13.211 4.852 1 98.5 123 PHE B C 1
ATOM 3167 O O . PHE B 1 123 ? 19.703 14.039 4.574 1 98.5 123 PHE B O 1
ATOM 3174 N N . GLU B 1 124 ? 21.766 13.438 4.613 1 98.12 124 GLU B N 1
ATOM 3175 C CA . GLU B 1 124 ? 22.281 14.727 4.164 1 98.12 124 GLU B CA 1
ATOM 3176 C C . GLU B 1 124 ? 21.859 15.016 2.725 1 98.12 124 GLU B C 1
ATOM 3178 O O . GLU B 1 124 ? 21.938 16.156 2.262 1 98.12 124 GLU B O 1
ATOM 3183 N N . LYS B 1 125 ? 21.453 13.977 2.031 1 98.25 125 LYS B N 1
ATOM 3184 C CA . LYS B 1 125 ? 21.047 14.133 0.634 1 98.25 125 LYS B CA 1
ATOM 3185 C C . LYS B 1 125 ? 19.531 14.156 0.492 1 98.25 125 LYS B C 1
ATOM 3187 O O . LYS B 1 125 ? 19 14.141 -0.623 1 98.25 125 LYS B O 1
ATOM 3192 N N . ARG B 1 126 ? 18.797 14.227 1.566 1 97.81 126 ARG B N 1
ATOM 3193 C CA . ARG B 1 126 ? 17.359 14.008 1.562 1 97.81 126 ARG B CA 1
ATOM 3194 C C . ARG B 1 126 ? 16.641 15.039 0.693 1 97.81 126 ARG B C 1
ATOM 3196 O O . ARG B 1 126 ? 15.68 14.719 -0.001 1 97.81 126 ARG B O 1
ATOM 3203 N N . GLY B 1 127 ? 17.094 16.297 0.708 1 97.62 127 GLY B N 1
ATOM 3204 C CA . GLY B 1 127 ? 16.5 17.297 -0.146 1 97.62 127 GLY B CA 1
ATOM 3205 C C . GLY B 1 127 ? 16.656 17.016 -1.626 1 97.62 127 GLY B C 1
ATOM 3206 O O . GLY B 1 127 ? 15.68 16.984 -2.371 1 97.62 127 GLY B O 1
ATOM 3207 N N . ARG B 1 128 ? 17.875 16.766 -2.068 1 97.81 128 ARG B N 1
ATOM 3208 C CA . ARG B 1 128 ? 18.172 16.469 -3.467 1 97.81 128 ARG B CA 1
ATOM 3209 C C . ARG B 1 128 ? 17.453 15.195 -3.922 1 97.81 128 ARG B C 1
ATOM 3211 O O . ARG B 1 128 ? 16.922 15.141 -5.031 1 97.81 128 ARG B O 1
ATOM 3218 N N . LEU B 1 129 ? 17.5 14.203 -3.051 1 98.56 129 LEU B N 1
ATOM 3219 C CA . LEU B 1 129 ? 16.781 12.969 -3.359 1 98.56 129 LEU B CA 1
ATOM 3220 C C . LEU B 1 129 ? 15.305 13.227 -3.574 1 98.56 129 LEU B C 1
ATOM 3222 O O . LEU B 1 129 ? 14.695 12.664 -4.488 1 98.56 129 LEU B O 1
ATOM 3226 N N . THR B 1 130 ? 14.734 14.062 -2.713 1 98.69 130 THR B N 1
ATOM 3227 C CA . THR B 1 130 ? 13.32 14.398 -2.848 1 98.69 130 THR B CA 1
ATOM 3228 C C . THR B 1 130 ? 13.047 15.055 -4.199 1 98.69 130 THR B C 1
ATOM 3230 O O . THR B 1 130 ? 12.102 14.672 -4.898 1 98.69 130 THR B O 1
ATOM 3233 N N . ASP B 1 131 ? 13.875 15.992 -4.586 1 98.31 131 ASP B N 1
ATOM 3234 C CA . ASP B 1 131 ? 13.711 16.656 -5.875 1 98.31 131 ASP B CA 1
ATOM 3235 C C . ASP B 1 131 ? 13.805 15.672 -7.027 1 98.31 131 ASP B C 1
ATOM 3237 O O . ASP B 1 131 ? 12.922 15.625 -7.887 1 98.31 131 ASP B O 1
ATOM 3241 N N . ASP B 1 132 ? 14.859 14.852 -7.027 1 98.56 132 ASP B N 1
ATOM 3242 C CA . ASP B 1 132 ? 15.094 13.875 -8.086 1 98.56 132 ASP B CA 1
ATOM 3243 C C . ASP B 1 132 ? 13.945 12.867 -8.164 1 98.56 132 ASP B C 1
ATOM 3245 O O . ASP B 1 132 ? 13.492 12.516 -9.258 1 98.56 132 ASP B O 1
ATOM 3249 N N . HIS B 1 133 ? 13.531 12.406 -6.996 1 98.75 133 HIS B N 1
ATOM 3250 C CA . HIS B 1 133 ? 12.484 11.398 -6.945 1 98.75 133 HIS B CA 1
ATOM 3251 C C . HIS B 1 133 ? 11.156 11.961 -7.449 1 98.75 133 HIS B C 1
ATOM 3253 O O . HIS B 1 133 ? 10.422 11.281 -8.172 1 98.75 133 HIS B O 1
ATOM 3259 N N . LEU B 1 134 ? 10.82 13.18 -7.066 1 98.75 134 LEU B N 1
ATOM 3260 C CA . LEU B 1 134 ? 9.57 13.781 -7.523 1 98.75 134 LEU B CA 1
ATOM 3261 C C . LEU B 1 134 ? 9.594 13.992 -9.031 1 98.75 134 LEU B C 1
ATOM 3263 O O . LEU B 1 134 ? 8.578 13.805 -9.703 1 98.75 134 LEU B O 1
ATOM 3267 N N . ASP B 1 135 ? 10.75 14.391 -9.594 1 98.62 135 ASP B N 1
ATOM 3268 C CA . ASP B 1 135 ? 10.883 14.492 -11.039 1 98.62 135 ASP B CA 1
ATOM 3269 C C . ASP B 1 135 ? 10.648 13.141 -11.711 1 98.62 135 ASP B C 1
ATOM 3271 O O . ASP B 1 135 ? 9.938 13.055 -12.719 1 98.62 135 ASP B O 1
ATOM 3275 N N . ALA B 1 136 ? 11.219 12.117 -11.148 1 98.75 136 ALA B N 1
ATOM 3276 C CA . ALA B 1 136 ? 11.07 10.766 -11.688 1 98.75 136 ALA B CA 1
ATOM 3277 C C . ALA B 1 136 ? 9.617 10.312 -11.633 1 98.75 136 ALA B C 1
ATOM 3279 O O . ALA B 1 136 ? 9.125 9.664 -12.555 1 98.75 136 ALA B O 1
ATOM 3280 N N . VAL B 1 137 ? 8.93 10.625 -10.562 1 98.81 137 VAL B N 1
ATOM 3281 C CA . VAL B 1 137 ? 7.523 10.273 -10.398 1 98.81 137 VAL B CA 1
ATOM 3282 C C . VAL B 1 137 ? 6.691 10.953 -11.477 1 98.81 137 VAL B C 1
ATOM 3284 O O . VAL B 1 137 ? 5.891 10.305 -12.156 1 98.81 137 VAL B O 1
ATOM 3287 N N . ARG B 1 138 ? 6.844 12.227 -11.656 1 98.06 138 ARG B N 1
ATOM 3288 C CA . ARG B 1 138 ? 6.094 12.969 -12.664 1 98.06 138 ARG B CA 1
ATOM 3289 C C . ARG B 1 138 ? 6.402 12.453 -14.062 1 98.06 138 ARG B C 1
ATOM 3291 O O . ARG B 1 138 ? 5.5 12.336 -14.906 1 98.06 138 ARG B O 1
ATOM 3298 N N . ASP B 1 139 ? 7.703 12.164 -14.312 1 98.19 139 ASP B N 1
ATOM 3299 C CA . ASP B 1 139 ? 8.094 11.602 -15.602 1 98.19 139 ASP B CA 1
ATOM 3300 C C . ASP B 1 139 ? 7.379 10.273 -15.852 1 98.19 139 ASP B C 1
ATOM 3302 O O . ASP B 1 139 ? 6.898 10.016 -16.969 1 98.19 139 ASP B O 1
ATOM 3306 N N . ALA B 1 140 ? 7.348 9.453 -14.859 1 98.56 140 ALA B N 1
ATOM 3307 C CA . ALA B 1 140 ? 6.652 8.172 -14.969 1 98.56 140 ALA B CA 1
ATOM 3308 C C . ALA B 1 140 ? 5.18 8.375 -15.312 1 98.56 140 ALA B C 1
ATOM 3310 O O . ALA B 1 140 ? 4.641 7.707 -16.203 1 98.56 140 ALA B O 1
ATOM 3311 N N . TRP B 1 141 ? 4.508 9.305 -14.641 1 98.5 141 TRP B N 1
ATOM 3312 C CA . TRP B 1 141 ? 3.072 9.531 -14.781 1 98.5 141 TRP B CA 1
ATOM 3313 C C . TRP B 1 141 ? 2.748 10.109 -16.156 1 98.5 141 TRP B C 1
ATOM 3315 O O . TRP B 1 141 ? 1.59 10.102 -16.578 1 98.5 141 TRP B O 1
ATOM 3325 N N . ALA B 1 142 ? 3.715 10.648 -16.828 1 97.56 142 ALA B N 1
ATOM 3326 C CA . ALA B 1 142 ? 3.506 11.148 -18.188 1 97.56 142 ALA B CA 1
ATOM 3327 C C . ALA B 1 142 ? 3.148 10.008 -19.141 1 97.56 142 ALA B C 1
ATOM 3329 O O . ALA B 1 142 ? 2.529 10.234 -20.188 1 97.56 142 ALA B O 1
ATOM 3330 N N . ASN B 1 143 ? 3.59 8.797 -18.781 1 97.06 143 ASN B N 1
ATOM 3331 C CA . ASN B 1 143 ? 3.182 7.621 -19.547 1 97.06 143 ASN B CA 1
ATOM 3332 C C . ASN B 1 143 ? 1.806 7.121 -19.109 1 97.06 143 ASN B C 1
ATOM 3334 O O . ASN B 1 143 ? 1.703 6.176 -18.328 1 97.06 143 ASN B O 1
ATOM 3338 N N . ASP B 1 144 ? 0.839 7.609 -19.719 1 94.94 144 ASP B N 1
ATOM 3339 C CA . ASP B 1 144 ? -0.536 7.348 -19.297 1 94.94 144 ASP B CA 1
ATOM 3340 C C . ASP B 1 144 ? -0.947 5.914 -19.641 1 94.94 144 ASP B C 1
ATOM 3342 O O . ASP B 1 144 ? -1.781 5.324 -18.938 1 94.94 144 ASP B O 1
ATOM 3346 N N . THR B 1 145 ? -0.39 5.398 -20.656 1 93.94 145 THR B N 1
ATOM 3347 C CA . THR B 1 145 ? -0.737 4.035 -21.031 1 93.94 145 THR B CA 1
ATOM 3348 C C . THR B 1 145 ? -0.273 3.039 -19.969 1 93.94 145 THR B C 1
ATOM 3350 O O . THR B 1 145 ? -0.92 2.014 -19.75 1 93.94 145 THR B O 1
ATOM 3353 N N . ASP B 1 146 ? 0.765 3.406 -19.312 1 96.5 146 ASP B N 1
ATOM 3354 C CA . ASP B 1 146 ? 1.338 2.518 -18.312 1 96.5 146 ASP B CA 1
ATOM 3355 C C . ASP B 1 146 ? 0.735 2.785 -16.938 1 96.5 146 ASP B C 1
ATOM 3357 O O . ASP B 1 146 ? 0.138 1.893 -16.328 1 96.5 146 ASP B O 1
ATOM 3361 N N . TYR B 1 147 ? 0.785 4.027 -16.516 1 97.56 147 TYR B N 1
ATOM 3362 C CA . TYR B 1 147 ? 0.51 4.332 -15.117 1 97.56 147 TYR B CA 1
ATOM 3363 C C . TYR B 1 147 ? -0.951 4.719 -14.914 1 97.56 147 TYR B C 1
ATOM 3365 O O . TYR B 1 147 ? -1.54 4.434 -13.875 1 97.56 147 TYR B O 1
ATOM 3373 N N . ARG B 1 148 ? -1.546 5.355 -15.883 1 97.31 148 ARG B N 1
ATOM 3374 C CA . ARG B 1 148 ? -2.916 5.848 -15.766 1 97.31 148 ARG B CA 1
ATOM 3375 C C . ARG B 1 148 ? -3.121 6.598 -14.461 1 97.31 148 ARG B C 1
ATOM 3377 O O . ARG B 1 148 ? -4.098 6.355 -13.742 1 97.31 148 ARG B O 1
ATOM 3384 N N . ALA B 1 149 ? -2.195 7.441 -14.133 1 97.56 149 ALA B N 1
ATOM 3385 C CA . ALA B 1 149 ? -2.166 8.086 -12.828 1 97.56 149 ALA B CA 1
ATOM 3386 C C . ALA B 1 149 ? -3.332 9.062 -12.664 1 97.56 149 ALA B C 1
ATOM 3388 O O . ALA B 1 149 ? -3.797 9.305 -11.555 1 97.56 149 ALA B O 1
ATOM 3389 N N . GLY B 1 150 ? -3.852 9.586 -13.82 1 97.12 150 GLY B N 1
ATOM 3390 C CA . GLY B 1 150 ? -4.82 10.664 -13.711 1 97.12 150 GLY B CA 1
ATOM 3391 C C . GLY B 1 150 ? -4.246 11.922 -13.07 1 97.12 150 GLY B C 1
ATOM 3392 O O . GLY B 1 150 ? -3.068 12.234 -13.258 1 97.12 150 GLY B O 1
ATOM 3393 N N . ASP B 1 151 ? -5.121 12.695 -12.414 1 96.88 151 ASP B N 1
ATOM 3394 C CA . ASP B 1 151 ? -4.699 13.93 -11.766 1 96.88 151 ASP B CA 1
ATOM 3395 C C . ASP B 1 151 ? -4.461 13.711 -10.273 1 96.88 151 ASP B C 1
ATOM 3397 O O . ASP B 1 151 ? -5.41 13.656 -9.484 1 96.88 151 ASP B O 1
ATOM 3401 N N . ILE B 1 152 ? -3.266 13.57 -9.898 1 98.75 152 ILE B N 1
ATOM 3402 C CA . ILE B 1 152 ? -2.9 13.438 -8.5 1 98.75 152 ILE B CA 1
ATOM 3403 C C . ILE B 1 152 ? -2.219 14.719 -8.016 1 98.75 152 ILE B C 1
ATOM 3405 O O . ILE B 1 152 ? -1.08 15 -8.398 1 98.75 152 ILE B O 1
ATOM 3409 N N . PRO B 1 153 ? -2.9 15.5 -7.223 1 98.81 153 PRO B N 1
ATOM 3410 C CA . PRO B 1 153 ? -2.227 16.688 -6.699 1 98.81 153 PRO B CA 1
ATOM 3411 C C . PRO B 1 153 ? -1.035 16.359 -5.805 1 98.81 153 PRO B C 1
ATOM 3413 O O . PRO B 1 153 ? -1.128 15.453 -4.961 1 98.81 153 PRO B O 1
ATOM 3416 N N . ILE B 1 154 ? 0.014 17.047 -6.012 1 98.88 154 ILE B N 1
ATOM 3417 C CA . ILE B 1 154 ? 1.183 16.953 -5.145 1 98.88 154 ILE B CA 1
ATOM 3418 C C . ILE B 1 154 ? 1.257 18.172 -4.234 1 98.88 154 ILE B C 1
ATOM 3420 O O . ILE B 1 154 ? 1.431 19.297 -4.711 1 98.88 154 ILE B O 1
ATOM 3424 N N . TRP B 1 155 ? 1.054 17.969 -2.945 1 98.94 155 TRP B N 1
ATOM 3425 C CA . TRP B 1 155 ? 1.266 19 -1.934 1 98.94 155 TRP B CA 1
ATOM 3426 C C . TRP B 1 155 ? 2.66 18.891 -1.327 1 98.94 155 TRP B C 1
ATOM 3428 O O . TRP B 1 155 ? 3.018 17.859 -0.763 1 98.94 155 TRP B O 1
ATOM 3438 N N . VAL B 1 156 ? 3.426 19.906 -1.436 1 98.88 156 VAL B N 1
ATOM 3439 C CA . VAL B 1 156 ? 4.785 19.859 -0.908 1 98.88 156 VAL B CA 1
ATOM 3440 C C . VAL B 1 156 ? 4.832 20.5 0.47 1 98.88 156 VAL B C 1
ATOM 3442 O O . VAL B 1 156 ? 4.523 21.688 0.612 1 98.88 156 VAL B O 1
ATOM 3445 N N . GLY B 1 157 ? 5.133 19.688 1.415 1 98.19 157 GLY B N 1
ATOM 3446 C CA . GLY B 1 157 ? 5.266 20.172 2.777 1 98.19 157 GLY B CA 1
ATOM 3447 C C . GLY B 1 157 ? 6.617 20.812 3.059 1 98.19 157 GLY B C 1
ATOM 3448 O O . GLY B 1 157 ? 7.574 20.594 2.307 1 98.19 157 GLY B O 1
ATOM 3449 N N . GLY B 1 158 ? 6.602 21.531 4.227 1 94.69 158 GLY B N 1
ATOM 3450 C CA . GLY B 1 158 ? 7.824 22.141 4.73 1 94.69 158 GLY B CA 1
ATOM 3451 C C . GLY B 1 158 ? 7.691 23.641 4.969 1 94.69 158 GLY B C 1
ATOM 3452 O O . GLY B 1 158 ? 7.113 24.344 4.145 1 94.69 158 GLY B O 1
ATOM 3453 N N . ASN B 1 159 ? 8.297 24.125 6.035 1 96.38 159 ASN B N 1
ATOM 3454 C CA . ASN B 1 159 ? 8.234 25.531 6.418 1 96.38 159 ASN B CA 1
ATOM 3455 C C . ASN B 1 159 ? 9.484 26.297 5.988 1 96.38 159 ASN B C 1
ATOM 3457 O O . ASN B 1 159 ? 9.516 27.531 6.027 1 96.38 159 ASN B O 1
ATOM 3461 N N . SER B 1 160 ? 10.523 25.562 5.562 1 95.62 160 SER B N 1
ATOM 3462 C CA . SER B 1 160 ? 11.789 26.188 5.191 1 95.62 160 SER B CA 1
ATOM 3463 C C . SER B 1 160 ? 11.719 26.781 3.793 1 95.62 160 SER B C 1
ATOM 3465 O O . SER B 1 160 ? 10.844 26.438 3.002 1 95.62 160 SER B O 1
ATOM 3467 N N . ASP B 1 161 ? 12.68 27.625 3.492 1 95.19 161 ASP B N 1
ATOM 3468 C CA . ASP B 1 161 ? 12.75 28.188 2.15 1 95.19 161 ASP B CA 1
ATOM 3469 C C . ASP B 1 161 ? 13 27.109 1.104 1 95.19 161 ASP B C 1
ATOM 3471 O O . ASP B 1 161 ? 12.508 27.188 -0.022 1 95.19 161 ASP B O 1
ATOM 3475 N N . ALA B 1 162 ? 13.773 26.156 1.491 1 95.81 162 ALA B N 1
ATOM 3476 C CA . ALA B 1 162 ? 14 25.047 0.581 1 95.81 162 ALA B CA 1
ATOM 3477 C C . ALA B 1 162 ? 12.695 24.312 0.261 1 95.81 162 ALA B C 1
ATOM 3479 O O . ALA B 1 162 ? 12.453 23.953 -0.889 1 95.81 162 ALA B O 1
ATOM 3480 N N . GLY B 1 163 ? 11.875 24.125 1.288 1 97 163 GLY B N 1
ATOM 3481 C CA . GLY B 1 163 ? 10.562 23.516 1.074 1 97 163 GLY B CA 1
ATOM 3482 C C . GLY B 1 163 ? 9.664 24.359 0.197 1 97 163 GLY B C 1
ATOM 3483 O O . GLY B 1 163 ? 8.977 23.844 -0.684 1 97 163 GLY B O 1
ATOM 3484 N N . ILE B 1 164 ? 9.688 25.656 0.426 1 98.19 164 ILE B N 1
ATOM 3485 C CA . ILE B 1 164 ? 8.875 26.562 -0.367 1 98.19 164 ILE B CA 1
ATOM 3486 C C . ILE B 1 164 ? 9.352 26.562 -1.817 1 98.19 164 ILE B C 1
ATOM 3488 O O . ILE B 1 164 ? 8.547 26.484 -2.744 1 98.19 164 ILE B O 1
ATOM 3492 N N . ARG B 1 165 ? 10.664 26.641 -2.068 1 98.19 165 ARG B N 1
ATOM 3493 C CA . ARG B 1 165 ? 11.219 26.594 -3.42 1 98.19 165 ARG B CA 1
ATOM 3494 C C . ARG B 1 165 ? 10.797 25.312 -4.141 1 98.19 165 ARG B C 1
ATOM 3496 O O . ARG B 1 165 ? 10.461 25.344 -5.324 1 98.19 165 ARG B O 1
ATOM 3503 N N . ARG B 1 166 ? 10.812 24.234 -3.404 1 98.31 166 ARG B N 1
ATOM 3504 C CA . ARG B 1 166 ? 10.383 22.969 -3.977 1 98.31 166 ARG B CA 1
ATOM 3505 C C . ARG B 1 166 ? 8.906 23 -4.348 1 98.31 166 ARG B C 1
ATOM 3507 O O . ARG B 1 166 ? 8.516 22.516 -5.418 1 98.31 166 ARG B O 1
ATOM 3514 N N . ALA B 1 167 ? 8.078 23.5 -3.43 1 98.62 167 ALA B N 1
ATOM 3515 C CA . ALA B 1 167 ? 6.645 23.609 -3.693 1 98.62 167 ALA B CA 1
ATOM 3516 C C . ALA B 1 167 ? 6.383 24.422 -4.961 1 98.62 167 ALA B C 1
ATOM 3518 O O . ALA B 1 167 ? 5.531 24.062 -5.773 1 98.62 167 ALA B O 1
ATOM 3519 N N . VAL B 1 168 ? 7.102 25.484 -5.113 1 98.5 168 VAL B N 1
ATOM 3520 C CA . VAL B 1 168 ? 6.945 26.344 -6.281 1 98.5 168 VAL B CA 1
ATOM 3521 C C . VAL B 1 168 ? 7.383 25.594 -7.535 1 98.5 168 VAL B C 1
ATOM 3523 O O . VAL B 1 168 ? 6.727 25.672 -8.578 1 98.5 168 VAL B O 1
ATOM 3526 N N . ARG B 1 169 ? 8.398 24.828 -7.422 1 97.69 169 ARG B N 1
ATOM 3527 C CA . ARG B 1 169 ? 8.992 24.172 -8.578 1 97.69 169 ARG B CA 1
ATOM 3528 C C . ARG B 1 169 ? 8.141 23.016 -9.055 1 97.69 169 ARG B C 1
ATOM 3530 O O . ARG B 1 169 ? 7.902 22.844 -10.258 1 97.69 169 ARG B O 1
ATOM 3537 N N . VAL B 1 170 ? 7.691 22.172 -8.086 1 96.12 170 VAL B N 1
ATOM 3538 C CA . VAL B 1 170 ? 7.141 20.891 -8.539 1 96.12 170 VAL B CA 1
ATOM 3539 C C . VAL B 1 170 ? 5.77 20.672 -7.906 1 96.12 170 VAL B C 1
ATOM 3541 O O . VAL B 1 170 ? 5.031 19.766 -8.312 1 96.12 170 VAL B O 1
ATOM 3544 N N . GLY B 1 171 ? 5.344 21.453 -6.98 1 97.75 171 GLY B N 1
ATOM 3545 C CA . GLY B 1 171 ? 4.117 21.203 -6.242 1 97.75 171 GLY B CA 1
ATOM 3546 C C . GLY B 1 171 ? 2.896 21.844 -6.867 1 97.75 171 GLY B C 1
ATOM 3547 O O . GLY B 1 171 ? 3 22.906 -7.48 1 97.75 171 GLY B O 1
ATOM 3548 N N . ASP B 1 172 ? 1.787 21.188 -6.734 1 98.5 172 ASP B N 1
ATOM 3549 C CA . ASP B 1 172 ? 0.507 21.844 -6.996 1 98.5 172 ASP B CA 1
ATOM 3550 C C . ASP B 1 172 ? 0.104 22.75 -5.84 1 98.5 172 ASP B C 1
ATOM 3552 O O . ASP B 1 172 ? -0.659 23.703 -6.031 1 98.5 172 ASP B O 1
ATOM 3556 N N . ALA B 1 173 ? 0.62 22.5 -4.688 1 98.88 173 ALA B N 1
ATOM 3557 C CA . ALA B 1 173 ? 0.33 23.328 -3.514 1 98.88 173 ALA B CA 1
ATOM 3558 C C . ALA B 1 173 ? 1.504 23.312 -2.539 1 98.88 173 ALA B C 1
ATOM 3560 O O . ALA B 1 173 ? 2.309 22.391 -2.531 1 98.88 173 ALA B O 1
ATOM 3561 N N . TRP B 1 174 ? 1.631 24.375 -1.789 1 98.88 174 TRP B N 1
ATOM 3562 C CA . TRP B 1 174 ? 2.477 24.469 -0.602 1 98.88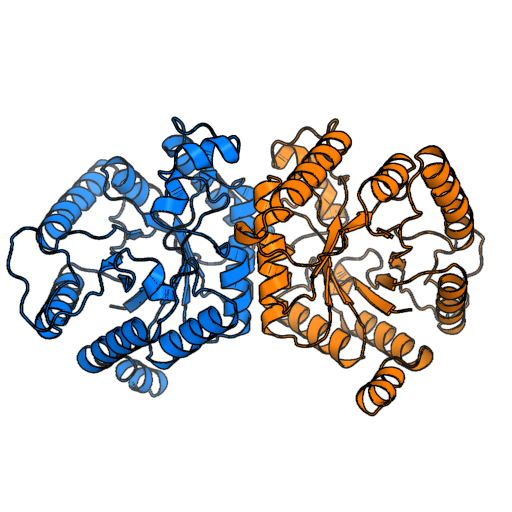 174 TRP B CA 1
ATOM 3563 C C . TRP B 1 174 ? 1.698 24.078 0.649 1 98.88 174 TRP B C 1
ATOM 3565 O O . TRP B 1 174 ? 0.572 24.531 0.857 1 98.88 174 TRP B O 1
ATOM 3575 N N . HIS B 1 175 ? 2.229 23.141 1.432 1 98.88 175 HIS B N 1
ATOM 3576 C CA . HIS B 1 175 ? 1.539 22.5 2.543 1 98.88 175 HIS B CA 1
ATOM 3577 C C . HIS B 1 175 ? 2.291 22.703 3.854 1 98.88 175 HIS B C 1
ATOM 3579 O O . HIS B 1 175 ? 2.805 21.75 4.438 1 98.88 175 HIS B O 1
ATOM 3585 N N . PRO B 1 176 ? 2.305 23.969 4.379 1 98.62 176 PRO B N 1
ATOM 3586 C CA . PRO B 1 176 ? 3.021 24.266 5.621 1 98.62 176 PRO B CA 1
ATOM 3587 C C . PRO B 1 176 ? 2.365 23.625 6.848 1 98.62 176 PRO B C 1
ATOM 3589 O O . PRO B 1 176 ? 1.19 23.25 6.797 1 98.62 176 PRO B O 1
ATOM 3592 N N . LEU B 1 177 ? 3.176 23.531 7.891 1 97.12 177 LEU B N 1
ATOM 3593 C CA . LEU B 1 177 ? 2.746 22.766 9.055 1 97.12 177 LEU B CA 1
ATOM 3594 C C . LEU B 1 177 ? 2.816 23.609 10.32 1 97.12 177 LEU B C 1
ATOM 3596 O O . LEU B 1 177 ? 3.855 24.203 10.625 1 97.12 177 LEU B O 1
ATOM 3600 N N . ARG B 1 178 ? 1.743 23.641 11.117 1 95.62 178 ARG B N 1
ATOM 3601 C CA . ARG B 1 178 ? 1.641 24.094 12.5 1 95.62 178 ARG B CA 1
ATOM 3602 C C . ARG B 1 178 ? 2.334 25.438 12.695 1 95.62 178 ARG B C 1
ATOM 3604 O O . ARG B 1 178 ? 3.232 25.562 13.531 1 95.62 178 ARG B O 1
ATOM 3611 N N . ALA B 1 179 ? 1.835 26.438 12.102 1 97.25 179 ALA B N 1
ATOM 3612 C CA . ALA B 1 179 ? 2.398 27.781 12.188 1 97.25 179 ALA B CA 1
ATOM 3613 C C . ALA B 1 179 ? 1.377 28.766 12.734 1 97.25 179 ALA B C 1
ATOM 3615 O O . ALA B 1 179 ? 0.191 28.453 12.844 1 97.25 179 ALA B O 1
ATOM 3616 N N . THR B 1 180 ? 1.894 29.938 13.125 1 98.19 180 THR B N 1
ATOM 3617 C CA . THR B 1 180 ? 1.015 31.031 13.508 1 98.19 180 THR B CA 1
ATOM 3618 C C . THR B 1 180 ? 0.429 31.719 12.281 1 98.19 180 THR B C 1
ATOM 3620 O O . THR B 1 180 ? 0.991 31.625 11.188 1 98.19 180 THR B O 1
ATOM 3623 N N . LEU B 1 181 ? -0.718 32.375 12.453 1 97.81 181 LEU B N 1
ATOM 3624 C CA . LEU B 1 181 ? -1.348 33.062 11.328 1 97.81 181 LEU B CA 1
ATOM 3625 C C . LEU B 1 181 ? -0.45 34.188 10.805 1 97.81 181 LEU B C 1
ATOM 3627 O O . LEU B 1 181 ? -0.294 34.344 9.586 1 97.81 181 LEU B O 1
ATOM 3631 N N . PRO B 1 182 ? 0.206 34.969 11.711 1 97.5 182 PRO B N 1
ATOM 3632 C CA . PRO B 1 182 ? 1.12 36 11.195 1 97.5 182 PRO B CA 1
ATOM 3633 C C . PRO B 1 182 ? 2.273 35.406 10.391 1 97.5 182 PRO B C 1
ATOM 3635 O O . PRO B 1 182 ? 2.627 35.938 9.336 1 97.5 182 PRO B O 1
ATOM 3638 N N . TRP B 1 183 ? 2.828 34.375 10.852 1 97.94 183 TRP B N 1
ATOM 3639 C CA . TRP B 1 183 ? 3.912 33.719 10.109 1 97.94 183 TRP B CA 1
ATOM 3640 C C . TRP B 1 183 ? 3.436 33.25 8.742 1 97.94 183 TRP B C 1
ATOM 3642 O O . TRP B 1 183 ? 4.133 33.438 7.738 1 97.94 183 TRP B O 1
ATOM 3652 N N . LEU B 1 184 ? 2.262 32.625 8.703 1 98.38 184 LEU B N 1
ATOM 3653 C CA . LEU B 1 184 ? 1.707 32.156 7.445 1 98.38 184 LEU B CA 1
ATOM 3654 C C . LEU B 1 184 ? 1.502 33.312 6.469 1 98.38 184 LEU B C 1
ATOM 3656 O O . LEU B 1 184 ? 1.781 33.156 5.273 1 98.38 184 LEU B O 1
ATOM 3660 N N . THR B 1 185 ? 1.004 34.406 6.957 1 97.56 185 THR B N 1
ATOM 3661 C CA . THR B 1 185 ? 0.79 35.594 6.125 1 97.56 185 THR B CA 1
ATOM 3662 C C . THR B 1 185 ? 2.104 36.062 5.504 1 97.56 185 THR B C 1
ATOM 3664 O O . THR B 1 185 ? 2.172 36.312 4.297 1 97.56 185 THR B O 1
ATOM 3667 N N . GLU B 1 186 ? 3.07 36.125 6.32 1 97.69 186 GLU B N 1
ATOM 3668 C CA . GLU B 1 186 ? 4.387 36.531 5.844 1 97.69 186 GLU B CA 1
ATOM 3669 C C . GLU B 1 186 ? 4.961 35.5 4.863 1 97.69 186 GLU B C 1
ATOM 3671 O O . GLU B 1 186 ? 5.57 35.875 3.857 1 97.69 186 GLU B O 1
ATOM 3676 N N . ALA B 1 187 ? 4.812 34.25 5.191 1 98.31 187 ALA B N 1
ATOM 3677 C CA . ALA B 1 187 ? 5.348 33.188 4.355 1 98.31 187 ALA B CA 1
ATOM 3678 C C . ALA B 1 187 ? 4.73 33.219 2.959 1 98.31 187 ALA B C 1
ATOM 3680 O O . ALA B 1 187 ? 5.402 32.938 1.971 1 98.31 187 ALA B O 1
ATOM 3681 N N . LEU B 1 188 ? 3.475 33.562 2.848 1 98.38 188 LEU B N 1
ATOM 3682 C CA . LEU B 1 188 ? 2.807 33.656 1.552 1 98.38 188 LEU B CA 1
ATOM 3683 C C . LEU B 1 188 ? 3.434 34.719 0.669 1 98.38 188 LEU B C 1
ATOM 3685 O O . LEU B 1 188 ? 3.49 34.562 -0.553 1 98.38 188 LEU B O 1
ATOM 3689 N N . THR B 1 189 ? 3.887 35.781 1.313 1 97.69 189 THR B N 1
ATOM 3690 C CA . THR B 1 189 ? 4.621 36.781 0.571 1 97.69 189 THR B CA 1
ATOM 3691 C C . THR B 1 189 ? 5.926 36.219 0.022 1 97.69 189 THR B C 1
ATOM 3693 O O . THR B 1 189 ? 6.293 36.5 -1.124 1 97.69 189 THR B O 1
ATOM 3696 N N . ARG B 1 190 ? 6.582 35.469 0.833 1 97.56 190 ARG B N 1
ATOM 3697 C CA . ARG B 1 190 ? 7.82 34.812 0.406 1 97.56 190 ARG B CA 1
ATOM 3698 C C . ARG B 1 190 ? 7.559 33.844 -0.727 1 97.56 190 ARG B C 1
ATOM 3700 O O . ARG B 1 190 ? 8.336 33.75 -1.68 1 97.56 190 ARG B O 1
ATOM 3707 N N . VAL B 1 191 ? 6.504 33.031 -0.602 1 98.62 191 VAL B N 1
ATOM 3708 C CA . VAL B 1 191 ? 6.133 32.094 -1.652 1 98.62 191 VAL B CA 1
ATOM 3709 C C . VAL B 1 191 ? 5.961 32.844 -2.977 1 98.62 191 VAL B C 1
ATOM 3711 O O . VAL B 1 191 ? 6.473 32.406 -4.012 1 98.62 191 VAL B O 1
ATOM 3714 N N . LYS B 1 192 ? 5.242 33.969 -2.957 1 98.38 192 LYS B N 1
ATOM 3715 C CA . LYS B 1 192 ? 5.016 34.75 -4.16 1 98.38 192 LYS B CA 1
ATOM 3716 C C . LYS B 1 192 ? 6.332 35.281 -4.734 1 98.38 192 LYS B C 1
ATOM 3718 O O . LYS B 1 192 ? 6.547 35.219 -5.949 1 98.38 192 LYS B O 1
ATOM 3723 N N . ALA B 1 193 ? 7.164 35.75 -3.875 1 98.31 193 ALA B N 1
ATOM 3724 C CA . ALA B 1 193 ? 8.461 36.25 -4.312 1 98.31 193 ALA B CA 1
ATOM 3725 C C . ALA B 1 193 ? 9.297 35.156 -4.969 1 98.31 193 ALA B C 1
ATOM 3727 O O . ALA B 1 193 ? 9.922 35.375 -6.004 1 98.31 193 ALA B O 1
ATOM 3728 N N . ILE B 1 194 ? 9.32 34.031 -4.344 1 98.19 194 ILE B N 1
ATOM 3729 C CA . ILE B 1 194 ? 10.086 32.906 -4.859 1 98.19 194 ILE B CA 1
ATOM 3730 C C . ILE B 1 194 ? 9.5 32.469 -6.195 1 98.19 194 ILE B C 1
ATOM 3732 O O . ILE B 1 194 ? 10.242 32.188 -7.141 1 98.19 194 ILE B O 1
ATOM 3736 N N . ALA B 1 195 ? 8.188 32.344 -6.266 1 98.62 195 ALA B N 1
ATOM 3737 C CA . ALA B 1 195 ? 7.523 31.984 -7.516 1 98.62 195 ALA B CA 1
ATOM 3738 C C . ALA B 1 195 ? 7.879 32.969 -8.633 1 98.62 195 ALA B C 1
ATOM 3740 O O . ALA B 1 195 ? 8.219 32.531 -9.742 1 98.62 195 ALA B O 1
ATOM 3741 N N . ASP B 1 196 ? 7.812 34.25 -8.344 1 98.12 196 ASP B N 1
ATOM 3742 C CA . ASP B 1 196 ? 8.18 35.281 -9.305 1 98.12 196 ASP B CA 1
ATOM 3743 C C . ASP B 1 196 ? 9.633 35.094 -9.766 1 98.12 196 ASP B C 1
ATOM 3745 O O . ASP B 1 196 ? 9.922 35.188 -10.953 1 98.12 196 ASP B O 1
ATOM 3749 N N . GLY B 1 197 ? 10.445 34.938 -8.836 1 98 197 GLY B N 1
ATOM 3750 C CA . GLY B 1 197 ? 11.859 34.75 -9.141 1 98 197 GLY B CA 1
ATOM 3751 C C . GLY B 1 197 ? 12.125 33.562 -10.031 1 98 197 GLY B C 1
ATOM 3752 O O . GLY B 1 197 ? 13.062 33.562 -10.836 1 98 197 GLY B O 1
ATOM 3753 N N . GLN B 1 198 ? 11.367 32.5 -9.875 1 97.12 198 GLN B N 1
ATOM 3754 C CA . GLN B 1 198 ? 11.523 31.281 -10.664 1 97.12 198 GLN B CA 1
ATOM 3755 C C . GLN B 1 198 ? 10.719 31.359 -11.953 1 97.12 198 GLN B C 1
ATOM 3757 O O . GLN B 1 198 ? 10.797 30.453 -12.789 1 97.12 198 GLN B O 1
ATOM 3762 N N . GLY B 1 199 ? 9.945 32.375 -12.094 1 98.19 199 GLY B N 1
ATOM 3763 C CA . GLY B 1 199 ? 9.078 32.469 -13.266 1 98.19 199 GLY B CA 1
ATOM 3764 C C . GLY B 1 199 ? 8.016 31.391 -13.32 1 98.19 199 GLY B C 1
ATOM 3765 O O . GLY B 1 199 ? 7.711 30.859 -14.391 1 98.19 199 GLY B O 1
ATOM 3766 N N . ARG B 1 200 ? 7.523 31.016 -12.164 1 98.12 200 ARG B N 1
ATOM 3767 C CA . ARG B 1 200 ? 6.52 29.953 -12.047 1 98.12 200 ARG B CA 1
ATOM 3768 C C . ARG B 1 200 ? 5.258 30.469 -11.367 1 98.12 200 ARG B C 1
ATOM 3770 O O . ARG B 1 200 ? 5.297 31.484 -10.664 1 98.12 200 ARG B O 1
ATOM 3777 N N . PRO B 1 201 ? 4.145 29.812 -11.633 1 98.06 201 PRO B N 1
ATOM 3778 C CA . PRO B 1 201 ? 2.938 30.188 -10.891 1 98.06 201 PRO B CA 1
ATOM 3779 C C . PRO B 1 201 ? 3.053 29.906 -9.391 1 98.06 201 PRO B C 1
ATOM 3781 O O . PRO B 1 201 ? 3.75 28.969 -8.992 1 98.06 201 PRO B O 1
ATOM 3784 N N . VAL B 1 202 ? 2.416 30.703 -8.562 1 98.44 202 VAL B N 1
ATOM 3785 C CA . VAL B 1 202 ? 2.34 30.453 -7.125 1 98.44 202 VAL B CA 1
ATOM 3786 C C . VAL B 1 202 ? 1.533 29.188 -6.855 1 98.44 202 VAL B C 1
ATOM 3788 O O . VAL B 1 202 ? 0.418 29.047 -7.359 1 98.44 202 VAL B O 1
ATOM 3791 N N . PRO B 1 203 ? 2.082 28.25 -6.168 1 98.69 203 PRO B N 1
ATOM 3792 C CA . PRO B 1 203 ? 1.302 27.047 -5.832 1 98.69 203 PRO B CA 1
ATOM 3793 C C . PRO B 1 203 ? 0.107 27.359 -4.934 1 98.69 203 PRO B C 1
ATOM 3795 O O . PRO B 1 203 ? 0.07 28.422 -4.289 1 98.69 203 PRO B O 1
ATOM 3798 N N . ALA B 1 204 ? -0.856 26.469 -5.027 1 98.88 204 ALA B N 1
ATOM 3799 C CA . ALA B 1 204 ? -1.981 26.609 -4.105 1 98.88 204 ALA B CA 1
ATOM 3800 C C . ALA B 1 204 ? -1.512 26.594 -2.656 1 98.88 204 ALA B C 1
ATOM 3802 O O . ALA B 1 204 ? -0.354 26.266 -2.377 1 98.88 204 ALA B O 1
ATOM 3803 N N . PHE B 1 205 ? -2.354 27.062 -1.851 1 98.81 205 PHE B N 1
ATOM 3804 C CA . PHE B 1 205 ? -2.066 27.172 -0.427 1 98.81 205 PHE B CA 1
ATOM 3805 C C . PHE B 1 205 ? -2.932 26.219 0.385 1 98.81 205 PHE B C 1
ATOM 3807 O O . PHE B 1 205 ? -4.156 26.359 0.415 1 98.81 205 PHE B O 1
ATOM 3814 N N . THR B 1 206 ? -2.27 25.156 1.097 1 98.94 206 THR B N 1
ATOM 3815 C CA . THR B 1 206 ? -3.012 24.125 1.823 1 98.94 206 THR B CA 1
ATOM 3816 C C . THR B 1 206 ? -2.377 23.859 3.186 1 98.94 206 THR B C 1
ATOM 3818 O O . THR B 1 206 ? -1.767 22.812 3.398 1 98.94 206 THR B O 1
ATOM 3821 N N . PRO B 1 207 ? -2.566 24.719 4.18 1 98.88 207 PRO B N 1
ATOM 3822 C CA . PRO B 1 207 ? -1.884 24.594 5.469 1 98.88 207 PRO B CA 1
ATOM 3823 C C . PRO B 1 207 ? -2.488 23.5 6.352 1 98.88 207 PRO B C 1
ATOM 3825 O O . PRO B 1 207 ? -3.697 23.266 6.297 1 98.88 207 PRO B O 1
ATOM 3828 N N . ARG B 1 208 ? -1.657 22.844 7.066 1 98.88 208 ARG B N 1
ATOM 3829 C CA . ARG B 1 208 ? -2.068 22 8.18 1 98.88 208 ARG B CA 1
ATOM 3830 C C . ARG B 1 208 ? -1.906 22.734 9.508 1 98.88 208 ARG B C 1
ATOM 3832 O O . ARG B 1 208 ? -0.803 23.156 9.867 1 98.88 208 ARG B O 1
ATOM 3839 N N . ILE B 1 209 ? -2.967 22.875 10.234 1 98.75 209 ILE B N 1
ATOM 3840 C CA . ILE B 1 209 ? -2.943 23.625 11.484 1 98.75 209 ILE B CA 1
ATOM 3841 C C . ILE B 1 209 ? -3.387 22.719 12.633 1 98.75 209 ILE B C 1
ATOM 3843 O O . ILE B 1 209 ? -3.959 21.656 12.398 1 98.75 209 ILE B O 1
ATOM 3847 N N . LEU B 1 210 ? -3.152 23.156 13.844 1 98.12 210 LEU B N 1
ATOM 3848 C CA . LEU B 1 210 ? -3.602 22.406 15.016 1 98.12 210 LEU B CA 1
ATOM 3849 C C . LEU B 1 210 ? -5.121 22.438 15.133 1 98.12 210 LEU B C 1
ATOM 3851 O O . LEU B 1 210 ? -5.77 23.344 14.586 1 98.12 210 LEU B O 1
ATOM 3855 N N . LEU B 1 211 ? -5.684 21.516 15.695 1 98.69 211 LEU B N 1
ATOM 3856 C CA . LEU B 1 211 ? -7.02 21.562 16.281 1 98.69 211 LEU B CA 1
ATOM 3857 C C . LEU B 1 211 ? -6.965 21.297 17.781 1 98.69 211 LEU B C 1
ATOM 3859 O O . LEU B 1 211 ? -6.965 20.141 18.219 1 98.69 211 LEU B O 1
ATOM 3863 N N . ASN B 1 212 ? -6.824 22.281 18.516 1 97.62 212 ASN B N 1
ATOM 3864 C CA . ASN B 1 212 ? -6.785 22.25 19.969 1 97.62 212 ASN B CA 1
ATOM 3865 C C . ASN B 1 212 ? -7.781 23.234 20.578 1 97.62 212 ASN B C 1
ATOM 3867 O O . ASN B 1 212 ? -7.457 24.406 20.781 1 97.62 212 ASN B O 1
ATOM 3871 N N . ILE B 1 213 ? -8.953 22.766 20.875 1 97.94 213 ILE B N 1
ATOM 3872 C CA . ILE B 1 213 ? -10 23.625 21.422 1 97.94 213 ILE B CA 1
ATOM 3873 C C . ILE B 1 213 ? -9.789 23.812 22.922 1 97.94 213 ILE B C 1
ATOM 3875 O O . ILE B 1 213 ? -9.648 22.844 23.656 1 97.94 213 ILE B O 1
ATOM 3879 N N . THR B 1 214 ? -9.734 25.031 23.312 1 97.38 214 THR B N 1
ATOM 3880 C CA . THR B 1 214 ? -9.602 25.344 24.734 1 97.38 214 THR B CA 1
ATOM 3881 C C . THR B 1 214 ? -10.836 26.094 25.234 1 97.38 214 THR B C 1
ATOM 3883 O O . THR B 1 214 ? -11.586 26.672 24.453 1 97.38 214 THR B O 1
ATOM 3886 N N . ASP B 1 215 ? -11.07 26.031 26.531 1 97.06 215 ASP B N 1
ATOM 3887 C CA . ASP B 1 215 ? -12.219 26.688 27.141 1 97.06 215 ASP B CA 1
ATOM 3888 C C . ASP B 1 215 ? -12.031 28.203 27.188 1 97.06 215 ASP B C 1
ATOM 3890 O O . ASP B 1 215 ? -13 28.969 27.125 1 97.06 215 ASP B O 1
ATOM 3894 N N . ARG B 1 216 ? -10.828 28.625 27.297 1 97.69 216 ARG B N 1
ATOM 3895 C CA . ARG B 1 216 ? -10.492 30.047 27.375 1 97.69 216 ARG B CA 1
ATOM 3896 C C . ARG B 1 216 ? -9.664 30.484 26.172 1 97.69 216 ARG B C 1
ATOM 3898 O O . ARG B 1 216 ? -8.938 29.672 25.578 1 97.69 216 ARG B O 1
ATOM 3905 N N . PRO B 1 217 ? -9.82 31.703 25.812 1 97.88 217 PRO B N 1
ATOM 3906 C CA . PRO B 1 217 ? -9.031 32.188 24.688 1 97.88 217 PRO B CA 1
ATOM 3907 C C . PRO B 1 217 ? -7.523 32.062 24.922 1 97.88 217 PRO B C 1
ATOM 3909 O O . PRO B 1 217 ? -7.059 32.281 26.047 1 97.88 217 PRO B O 1
ATOM 3912 N N . VAL B 1 218 ? -6.836 31.609 24.031 1 97.44 218 VAL B N 1
ATOM 3913 C CA . VAL B 1 218 ? -5.379 31.625 24.031 1 97.44 218 VAL B CA 1
ATOM 3914 C C . VAL B 1 218 ? -4.863 32.906 23.406 1 97.44 218 VAL B C 1
ATOM 3916 O O . VAL B 1 218 ? -5.227 33.281 22.281 1 97.44 218 VAL B O 1
ATOM 3919 N N . THR B 1 219 ? -4.125 33.531 24.344 1 90.25 219 THR B N 1
ATOM 3920 C CA . THR B 1 219 ? -3.646 34.844 23.922 1 90.25 219 THR B CA 1
ATOM 3921 C C . THR B 1 219 ? -2.123 34.875 23.859 1 90.25 219 THR B C 1
ATOM 3923 O O . THR B 1 219 ? -1.457 34.031 24.438 1 90.25 219 THR B O 1
ATOM 3926 N N . GLY B 1 220 ? -1.375 35.375 22.953 1 91.56 220 GLY B N 1
ATOM 3927 C CA . GLY B 1 220 ? 0.067 35.5 22.797 1 91.56 220 GLY B CA 1
ATOM 3928 C C . GLY B 1 220 ? 0.518 35.438 21.359 1 91.56 220 GLY B C 1
ATOM 3929 O O . GLY B 1 220 ? -0.207 34.969 20.484 1 91.56 220 GLY B O 1
ATOM 3930 N N . PRO B 1 221 ? 1.612 36 21.234 1 92.5 221 PRO B N 1
ATOM 3931 C CA . PRO B 1 221 ? 2.105 36.094 19.859 1 92.5 221 PRO B CA 1
ATOM 3932 C C . PRO B 1 221 ? 2.5 34.75 19.281 1 92.5 221 PRO B C 1
ATOM 3934 O O . PRO B 1 221 ? 2.627 34.594 18.062 1 92.5 221 PRO B O 1
ATOM 3937 N N . ASP B 1 222 ? 2.631 33.719 20.141 1 95.62 222 ASP B N 1
ATOM 3938 C CA . ASP B 1 222 ? 3.09 32.438 19.672 1 95.62 222 ASP B CA 1
ATOM 3939 C C . ASP B 1 222 ? 1.916 31.469 19.484 1 95.62 222 ASP B C 1
ATOM 3941 O O . ASP B 1 222 ? 2.113 30.281 19.25 1 95.62 222 ASP B O 1
ATOM 3945 N N . ARG B 1 223 ? 0.69 31.953 19.547 1 97.69 223 ARG B N 1
ATOM 3946 C CA . ARG B 1 223 ? -0.475 31.094 19.359 1 97.69 223 ARG B CA 1
ATOM 3947 C C . ARG B 1 223 ? -0.486 30.484 17.969 1 97.69 223 ARG B C 1
ATOM 3949 O O . ARG B 1 223 ? -0.528 31.203 16.969 1 97.69 223 ARG B O 1
ATOM 3956 N N . ALA B 1 224 ? -0.474 29.188 17.969 1 97.69 224 ALA B N 1
ATOM 3957 C CA . ALA B 1 224 ? -0.574 28.5 16.688 1 97.69 224 ALA B CA 1
ATOM 3958 C C . ALA B 1 224 ? -1.979 28.625 16.094 1 97.69 224 ALA B C 1
ATOM 3960 O O . ALA B 1 224 ? -2.965 28.641 16.844 1 97.69 224 ALA B O 1
ATOM 3961 N N . ALA B 1 225 ? -2.064 28.75 14.781 1 98.38 225 ALA B N 1
ATOM 3962 C CA . ALA B 1 225 ? -3.377 28.656 14.148 1 98.38 225 ALA B CA 1
ATOM 3963 C C . ALA B 1 225 ? -4.09 27.375 14.547 1 98.38 225 ALA B C 1
ATOM 3965 O O . ALA B 1 225 ? -3.488 26.297 14.547 1 98.38 225 ALA B O 1
ATOM 3966 N N . GLY B 1 226 ? -5.367 27.453 14.93 1 98.5 226 GLY B N 1
ATOM 3967 C CA . GLY B 1 226 ? -6.168 26.297 15.289 1 98.5 226 GLY B CA 1
ATOM 3968 C C . GLY B 1 226 ? -6.141 26 16.781 1 98.5 226 GLY B C 1
ATOM 3969 O O . GLY B 1 226 ? -6.695 24.984 17.219 1 98.5 226 GLY B O 1
ATOM 3970 N N . GLU B 1 227 ? -5.457 26.844 17.578 1 98.25 227 GLU B N 1
ATOM 3971 C CA . GLU B 1 227 ? -5.453 26.719 19.031 1 98.25 227 GLU B CA 1
ATOM 3972 C C . GLU B 1 227 ? -6.312 27.797 19.688 1 98.25 227 GLU B C 1
ATOM 3974 O O . GLU B 1 227 ? -6.195 28.984 19.344 1 98.25 227 GLU B O 1
ATOM 3979 N N . GLY B 1 228 ? -7.176 27.438 20.594 1 98.31 228 GLY B N 1
ATOM 3980 C CA . GLY B 1 228 ? -7.996 28.406 21.312 1 98.31 228 GLY B CA 1
ATOM 3981 C C . GLY B 1 228 ? -9.461 28.016 21.375 1 98.31 228 GLY B C 1
ATOM 3982 O O . GLY B 1 228 ? -9.797 26.844 21.188 1 98.31 228 GLY B O 1
ATOM 3983 N N . THR B 1 229 ? -10.305 28.984 21.734 1 98.31 229 THR B N 1
ATOM 3984 C CA . THR B 1 229 ? -11.742 28.734 21.766 1 98.31 229 THR B CA 1
ATOM 3985 C C . THR B 1 229 ? -12.273 28.453 20.359 1 98.31 229 THR B C 1
ATOM 3987 O O . THR B 1 229 ? -11.602 28.719 19.375 1 98.31 229 THR B O 1
ATOM 3990 N N . ILE B 1 230 ? -13.453 27.859 20.297 1 98.31 230 ILE B N 1
ATOM 3991 C CA . ILE B 1 230 ? -14.039 27.547 19 1 98.31 230 ILE B CA 1
ATOM 3992 C C . ILE B 1 230 ? -14.219 28.812 18.188 1 98.31 230 ILE B C 1
ATOM 3994 O O . ILE B 1 230 ? -14.062 28.797 16.953 1 98.31 230 ILE B O 1
ATOM 3998 N N . GLU B 1 231 ? -14.477 29.969 18.812 1 98.06 231 GLU B N 1
ATOM 3999 C CA . GLU B 1 231 ? -14.594 31.25 18.109 1 98.06 231 GLU B CA 1
ATOM 4000 C C . GLU B 1 231 ? -13.266 31.641 17.469 1 98.06 231 GLU B C 1
ATOM 4002 O O . GLU B 1 231 ? -13.234 32.125 16.328 1 98.06 231 GLU B O 1
ATOM 4007 N N . GLN B 1 232 ? -12.234 31.406 18.203 1 98.44 232 GLN B N 1
ATOM 4008 C CA . GLN B 1 232 ? -10.906 31.719 17.672 1 98.44 232 GLN B CA 1
ATOM 4009 C C . GLN B 1 232 ? -10.547 30.812 16.5 1 98.44 232 GLN B C 1
ATOM 4011 O O . GLN B 1 232 ? -9.961 31.266 15.516 1 98.44 232 GLN B O 1
ATOM 4016 N N . ILE B 1 233 ? -10.852 29.578 16.625 1 98.62 233 ILE B N 1
ATOM 4017 C CA . ILE B 1 233 ? -10.516 28.609 15.57 1 98.62 233 ILE B CA 1
ATOM 4018 C C . ILE B 1 233 ? -11.312 28.922 14.312 1 98.62 233 ILE B C 1
ATOM 4020 O O . ILE B 1 233 ? -10.773 28.906 13.203 1 98.62 233 ILE B O 1
ATOM 4024 N N . VAL B 1 234 ? -12.578 29.266 14.422 1 98.06 234 VAL B N 1
ATOM 4025 C CA . VAL B 1 234 ? -13.406 29.641 13.281 1 98.06 234 VAL B CA 1
ATOM 4026 C C . VAL B 1 234 ? -12.859 30.922 12.648 1 98.06 234 VAL B C 1
ATOM 4028 O O . VAL B 1 234 ? -12.82 31.047 11.43 1 98.06 234 VAL B O 1
ATOM 4031 N N . ASP B 1 235 ? -12.477 31.812 13.508 1 98.12 235 ASP B N 1
ATOM 4032 C CA . ASP B 1 235 ? -11.852 33.031 13.008 1 98.12 235 ASP B CA 1
ATOM 4033 C C . ASP B 1 235 ? -10.578 32.719 12.227 1 98.12 235 ASP B C 1
ATOM 4035 O O . ASP B 1 235 ? -10.32 33.312 11.18 1 98.12 235 ASP B O 1
ATOM 4039 N N . ASP B 1 236 ? -9.727 31.859 12.766 1 98.56 236 ASP B N 1
ATOM 4040 C CA . ASP B 1 236 ? -8.523 31.422 12.055 1 98.56 236 ASP B CA 1
ATOM 4041 C C . ASP B 1 236 ? -8.875 30.859 10.672 1 98.56 236 ASP B C 1
ATOM 4043 O O . ASP B 1 236 ? -8.227 31.203 9.68 1 98.56 236 ASP B O 1
ATOM 4047 N N . LEU B 1 237 ? -9.867 29.969 10.609 1 98.56 237 LEU B N 1
ATOM 4048 C CA . LEU B 1 237 ? -10.289 29.359 9.344 1 98.56 237 LEU B CA 1
ATOM 4049 C C . LEU B 1 237 ? -10.742 30.438 8.359 1 98.56 237 LEU B C 1
ATOM 4051 O O . LEU B 1 237 ? -10.414 30.375 7.176 1 98.56 237 LEU B O 1
ATOM 4055 N N . ASP B 1 238 ? -11.484 31.391 8.844 1 98.25 238 ASP B N 1
ATOM 4056 C CA . ASP B 1 238 ? -11.938 32.5 7.992 1 98.25 238 ASP B CA 1
ATOM 4057 C C . ASP B 1 238 ? -10.758 33.281 7.449 1 98.25 238 ASP B C 1
ATOM 4059 O O . ASP B 1 238 ? -10.742 33.656 6.277 1 98.25 238 ASP B O 1
ATOM 4063 N N . ARG B 1 239 ? -9.867 33.594 8.297 1 98.44 239 ARG B N 1
ATOM 4064 C CA . ARG B 1 239 ? -8.68 34.344 7.875 1 98.44 239 ARG B CA 1
ATOM 4065 C C . ARG B 1 239 ? -7.879 33.531 6.844 1 98.44 239 ARG B C 1
ATOM 4067 O O . ARG B 1 239 ? -7.383 34.125 5.867 1 98.44 239 ARG B O 1
ATOM 4074 N N . LEU B 1 240 ? -7.703 32.25 7.078 1 98.75 240 LEU B N 1
ATOM 4075 C CA . LEU B 1 240 ? -6.992 31.422 6.125 1 98.75 240 LEU B CA 1
ATOM 4076 C C . LEU B 1 240 ? -7.707 31.391 4.777 1 98.75 240 LEU B C 1
ATOM 4078 O O . LEU B 1 240 ? -7.062 31.406 3.727 1 98.75 240 LEU B O 1
ATOM 4082 N N . ARG B 1 241 ? -9.008 31.297 4.809 1 98.31 241 ARG B N 1
ATOM 4083 C CA . ARG B 1 241 ? -9.789 31.391 3.58 1 98.31 241 ARG B CA 1
ATOM 4084 C C . ARG B 1 241 ? -9.484 32.688 2.842 1 98.31 241 ARG B C 1
ATOM 4086 O O . ARG B 1 241 ? -9.297 32.688 1.624 1 98.31 241 ARG B O 1
ATOM 4093 N N . HIS B 1 242 ? -9.43 33.781 3.547 1 97.81 242 HIS B N 1
ATOM 4094 C CA . HIS B 1 242 ? -9.164 35.094 2.959 1 97.81 242 HIS B CA 1
ATOM 4095 C C . HIS B 1 242 ? -7.75 35.156 2.395 1 97.81 242 HIS B C 1
ATOM 4097 O O . HIS B 1 242 ? -7.504 35.875 1.416 1 97.81 242 HIS B O 1
ATOM 4103 N N . LEU B 1 243 ? -6.867 34.438 3.059 1 98.31 243 LEU B N 1
ATOM 4104 C CA . LEU B 1 243 ? -5.488 34.375 2.588 1 98.31 243 LEU B CA 1
ATOM 4105 C C . LEU B 1 243 ? -5.371 33.5 1.347 1 98.31 243 LEU B C 1
ATOM 4107 O O . LEU B 1 243 ? -4.301 33.406 0.74 1 98.31 243 LEU B O 1
ATOM 4111 N N . GLY B 1 244 ? -6.441 32.781 1.012 1 98.25 244 GLY B N 1
ATOM 4112 C CA . GLY B 1 244 ? -6.461 32.031 -0.236 1 98.25 244 GLY B CA 1
ATOM 4113 C C . GLY B 1 244 ? -6.258 30.547 -0.044 1 98.25 244 GLY B C 1
ATOM 4114 O O . GLY B 1 244 ? -5.941 29.828 -0.997 1 98.25 244 GLY B O 1
ATOM 4115 N N . ALA B 1 245 ? -6.434 30.062 1.152 1 98.75 245 ALA B N 1
ATOM 4116 C CA . ALA B 1 245 ? -6.297 28.625 1.371 1 98.75 245 ALA B CA 1
ATOM 4117 C C . ALA B 1 245 ? -7.355 27.859 0.594 1 98.75 245 ALA B C 1
ATOM 4119 O O . ALA B 1 245 ? -8.547 28.156 0.678 1 98.75 245 ALA B O 1
ATOM 4120 N N . GLU B 1 246 ? -6.875 26.906 -0.174 1 98.56 246 GLU B N 1
ATOM 4121 C CA . GLU B 1 246 ? -7.801 26.031 -0.885 1 98.56 246 GLU B CA 1
ATOM 4122 C C . GLU B 1 246 ? -8.305 24.906 0.02 1 98.56 246 GLU B C 1
ATOM 4124 O O . GLU B 1 246 ? -9.453 24.5 -0.087 1 98.56 246 GLU B O 1
ATOM 4129 N N . THR B 1 247 ? -7.414 24.438 0.792 1 98.69 247 THR B N 1
ATOM 4130 C CA . THR B 1 247 ? -7.715 23.406 1.778 1 98.69 247 THR B CA 1
ATOM 4131 C C . THR B 1 247 ? -6.984 23.672 3.088 1 98.69 247 THR B C 1
ATOM 4133 O O . THR B 1 247 ? -5.809 24.062 3.082 1 98.69 247 THR B O 1
ATOM 4136 N N . VAL B 1 248 ? -7.664 23.547 4.168 1 98.88 248 VAL B N 1
ATOM 4137 C CA . VAL B 1 248 ? -7.035 23.547 5.484 1 98.88 248 VAL B CA 1
ATOM 4138 C C . VAL B 1 248 ? -7.148 22.156 6.105 1 98.88 248 VAL B C 1
ATOM 4140 O O . VAL B 1 248 ? -8.234 21.562 6.129 1 98.88 248 VAL B O 1
ATOM 4143 N N . VAL B 1 249 ? -6.039 21.625 6.57 1 98.94 249 VAL B N 1
ATOM 4144 C CA . VAL B 1 249 ? -6.031 20.312 7.23 1 98.94 249 VAL B CA 1
ATOM 4145 C C . VAL B 1 249 ? -5.934 20.5 8.742 1 98.94 249 VAL B C 1
ATOM 4147 O O . VAL B 1 249 ? -4.984 21.125 9.234 1 98.94 249 VAL B O 1
ATOM 4150 N N . LEU B 1 250 ? -6.926 20 9.453 1 98.88 250 LEU B N 1
ATOM 4151 C CA . LEU B 1 250 ? -6.938 20.062 10.914 1 98.88 250 LEU B CA 1
ATOM 4152 C C . LEU B 1 250 ? -6.164 18.891 11.516 1 98.88 250 LEU B C 1
ATOM 4154 O O . LEU B 1 250 ? -6.348 17.75 11.109 1 98.88 250 LEU B O 1
ATOM 4158 N N . ASP B 1 251 ? -5.316 19.188 12.438 1 98.62 251 ASP B N 1
ATOM 4159 C CA . ASP B 1 251 ? -4.516 18.203 13.148 1 98.62 251 ASP B CA 1
ATOM 4160 C C . ASP B 1 251 ? -4.941 18.094 14.609 1 98.62 251 ASP B C 1
ATOM 4162 O O . ASP B 1 251 ? -4.531 18.906 15.438 1 98.62 251 ASP B O 1
ATOM 4166 N N . PRO B 1 252 ? -5.711 17.109 14.938 1 97.5 252 PRO B N 1
ATOM 4167 C CA . PRO B 1 252 ? -6.223 17.016 16.297 1 97.5 252 PRO B CA 1
ATOM 4168 C C . PRO B 1 252 ? -5.219 16.375 17.266 1 97.5 252 PRO B C 1
ATOM 4170 O O . PRO B 1 252 ? -5.5 16.25 18.453 1 97.5 252 PRO B O 1
ATOM 4173 N N . PHE B 1 253 ? -4.082 15.922 16.766 1 95.69 253 PHE B N 1
ATOM 4174 C CA . PHE B 1 253 ? -3.061 15.32 17.609 1 95.69 253 PHE B CA 1
ATOM 4175 C C . PHE B 1 253 ? -2.225 16.391 18.297 1 95.69 253 PHE B C 1
ATOM 4177 O O . PHE B 1 253 ? -1.572 17.203 17.641 1 95.69 253 PHE B O 1
ATOM 4184 N N . SER B 1 254 ? -2.154 16.422 19.625 1 90.81 254 SER B N 1
ATOM 4185 C CA . SER B 1 254 ? -1.52 17.484 20.375 1 90.81 254 SER B CA 1
ATOM 4186 C C . SER B 1 254 ? -0.119 17.094 20.828 1 90.81 254 SER B C 1
ATOM 4188 O O . SER B 1 254 ? 0.562 17.875 21.5 1 90.81 254 SER B O 1
ATOM 4190 N N . GLY B 1 255 ? 0.273 15.859 20.531 1 91.75 255 GLY B N 1
ATOM 4191 C CA . GLY B 1 255 ? 1.633 15.469 20.859 1 91.75 255 GLY B CA 1
ATOM 4192 C C . GLY B 1 255 ? 1.698 14.391 21.938 1 91.75 255 GLY B C 1
ATOM 4193 O O . GLY B 1 255 ? 2.771 13.859 22.219 1 91.75 255 GLY B O 1
ATOM 4194 N N . ASP B 1 256 ? 0.57 14.031 22.516 1 93.19 256 ASP B N 1
ATOM 4195 C CA . ASP B 1 256 ? 0.519 12.961 23.5 1 93.19 256 ASP B CA 1
ATOM 4196 C C . ASP B 1 256 ? -0.027 11.672 22.891 1 93.19 256 ASP B C 1
ATOM 4198 O O . ASP B 1 256 ? -1.228 11.562 22.641 1 93.19 256 ASP B O 1
ATOM 4202 N N . PRO B 1 257 ? 0.814 10.711 22.797 1 93.12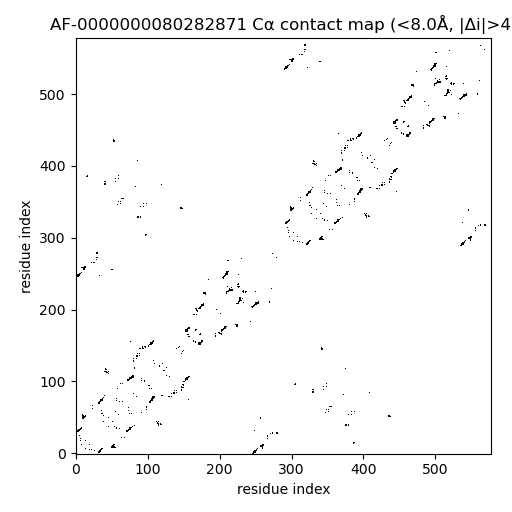 257 PRO B N 1
ATOM 4203 C CA . PRO B 1 257 ? 0.379 9.461 22.156 1 93.12 257 PRO B CA 1
ATOM 4204 C C . PRO B 1 257 ? -0.791 8.805 22.891 1 93.12 257 PRO B C 1
ATOM 4206 O O . PRO B 1 257 ? -1.561 8.055 22.281 1 93.12 257 PRO B O 1
ATOM 4209 N N . GLU B 1 258 ? -0.947 9.094 24.141 1 94.06 258 GLU B N 1
ATOM 4210 C CA . GLU B 1 258 ? -2.031 8.5 24.906 1 94.06 258 GLU B CA 1
ATOM 4211 C C . GLU B 1 258 ? -3.393 8.984 24.422 1 94.06 258 GLU B C 1
ATOM 4213 O O . GLU B 1 258 ? -4.41 8.328 24.641 1 94.06 258 GLU B O 1
ATOM 4218 N N . GLU B 1 259 ? -3.416 10.062 23.688 1 94.5 259 GLU B N 1
ATOM 4219 C CA . GLU B 1 259 ? -4.648 10.578 23.094 1 94.5 259 GLU B CA 1
ATOM 4220 C C . GLU B 1 259 ? -5.242 9.594 22.094 1 94.5 259 GLU B C 1
ATOM 4222 O O . GLU B 1 259 ? -6.453 9.594 21.859 1 94.5 259 GLU B O 1
ATOM 4227 N N . THR B 1 260 ? -4.398 8.758 21.531 1 95.88 260 THR B N 1
ATOM 4228 C CA . THR B 1 260 ? -4.871 7.812 20.531 1 95.88 260 THR B CA 1
ATOM 4229 C C . THR B 1 260 ? -5.754 6.742 21.156 1 95.88 260 THR B C 1
ATOM 4231 O O . THR B 1 260 ? -6.516 6.066 20.469 1 95.88 260 THR B O 1
ATOM 4234 N N . ARG B 1 261 ? -5.672 6.59 22.484 1 96.38 261 ARG B N 1
ATOM 4235 C CA . ARG B 1 261 ? -6.508 5.633 23.203 1 96.38 261 ARG B CA 1
ATOM 4236 C C . ARG B 1 261 ? -7.918 6.18 23.406 1 96.38 261 ARG B C 1
ATOM 4238 O O . ARG B 1 261 ? -8.836 5.426 23.734 1 96.38 261 ARG B O 1
ATOM 4245 N N . ARG B 1 262 ? -8 7.488 23.25 1 95.69 262 ARG B N 1
ATOM 4246 C CA . ARG B 1 262 ? -9.273 8.164 23.438 1 95.69 262 ARG B CA 1
ATOM 4247 C C . ARG B 1 262 ? -9.586 9.102 22.281 1 95.69 262 ARG B C 1
ATOM 4249 O O . ARG B 1 262 ? -9.664 10.32 22.453 1 95.69 262 ARG B O 1
ATOM 4256 N N . PRO B 1 263 ? -9.844 8.461 21.125 1 97.31 263 PRO B N 1
ATOM 4257 C CA . PRO B 1 263 ? -10.047 9.289 19.922 1 97.31 263 PRO B CA 1
ATOM 4258 C C . PRO B 1 263 ? -11.32 10.133 19.984 1 97.31 263 PRO B C 1
ATOM 4260 O O . PRO B 1 263 ? -11.492 11.062 19.203 1 97.31 263 PRO B O 1
ATOM 4263 N N . GLU B 1 264 ? -12.203 9.859 20.922 1 97.12 264 GLU B N 1
ATOM 4264 C CA . GLU B 1 264 ? -13.5 10.531 21.031 1 97.12 264 GLU B CA 1
ATOM 4265 C C . GLU B 1 264 ? -13.32 12.023 21.281 1 97.12 264 GLU B C 1
ATOM 4267 O O . GLU B 1 264 ? -14.133 12.836 20.828 1 97.12 264 GLU B O 1
ATOM 4272 N N . ALA B 1 265 ? -12.32 12.367 22.047 1 96.5 265 ALA B N 1
ATOM 4273 C CA . ALA B 1 265 ? -12.062 13.789 22.297 1 96.5 265 ALA B CA 1
ATOM 4274 C C . ALA B 1 265 ? -11.789 14.531 20.984 1 96.5 265 ALA B C 1
ATOM 4276 O O . ALA B 1 265 ? -12.336 15.609 20.766 1 96.5 265 ALA B O 1
ATOM 4277 N N . ALA B 1 266 ? -10.961 13.969 20.172 1 98.19 266 ALA B N 1
ATOM 4278 C CA . ALA B 1 266 ? -10.672 14.555 18.859 1 98.19 266 ALA B CA 1
ATOM 4279 C C . ALA B 1 266 ? -11.914 14.57 17.984 1 98.19 266 ALA B C 1
ATOM 4281 O O . ALA B 1 266 ? -12.172 15.547 17.281 1 98.19 266 ALA B O 1
ATOM 4282 N N . TRP B 1 267 ? -12.695 13.5 18.016 1 98.44 267 TRP B N 1
ATOM 4283 C CA . TRP B 1 267 ? -13.922 13.414 17.234 1 98.44 267 TRP B CA 1
ATOM 4284 C C . TRP B 1 267 ? -14.906 14.492 17.656 1 98.44 267 TRP B C 1
ATOM 4286 O O . TRP B 1 267 ? -15.562 15.117 16.812 1 98.44 267 TRP B O 1
ATOM 4296 N N . GLN B 1 268 ? -14.969 14.734 18.938 1 98.06 268 GLN B N 1
ATOM 4297 C CA . GLN B 1 268 ? -15.844 15.789 19.438 1 98.06 268 GLN B CA 1
ATOM 4298 C C . GLN B 1 268 ? -15.367 17.172 18.969 1 98.06 268 GLN B C 1
ATOM 4300 O O . GLN B 1 268 ? -16.172 18.031 18.625 1 98.06 268 GLN B O 1
ATOM 4305 N N . ALA B 1 269 ? -14.102 17.359 19.016 1 98.44 269 ALA B N 1
ATOM 4306 C CA . ALA B 1 269 ? -13.547 18.609 18.516 1 98.44 269 ALA B CA 1
ATOM 4307 C C . ALA B 1 269 ? -13.875 18.812 17.047 1 98.44 269 ALA B C 1
ATOM 4309 O O . ALA B 1 269 ? -14.273 19.891 16.625 1 98.44 269 ALA B O 1
ATOM 4310 N N . LEU B 1 270 ? -13.734 17.781 16.281 1 98.62 270 LEU B N 1
ATOM 4311 C CA . LEU B 1 270 ? -14.047 17.828 14.867 1 98.62 270 LEU B CA 1
ATOM 4312 C C . LEU B 1 270 ? -15.523 18.109 14.641 1 98.62 270 LEU B C 1
ATOM 4314 O O . LEU B 1 270 ? -15.891 18.875 13.742 1 98.62 270 LEU B O 1
ATOM 4318 N N . ALA B 1 271 ? -16.344 17.453 15.406 1 98.44 271 ALA B N 1
ATOM 4319 C CA . ALA B 1 271 ? -17.781 17.703 15.312 1 98.44 271 ALA B CA 1
ATOM 4320 C C . ALA B 1 271 ? -18.109 19.172 15.609 1 98.44 271 ALA B C 1
ATOM 4322 O O . ALA B 1 271 ? -18.969 19.766 14.961 1 98.44 271 ALA B O 1
ATOM 4323 N N . THR B 1 272 ? -17.438 19.688 16.609 1 98.25 272 THR B N 1
ATOM 4324 C CA . THR B 1 272 ? -17.625 21.078 16.984 1 98.25 272 THR B CA 1
ATOM 4325 C C . THR B 1 272 ? -17.266 22.016 15.836 1 98.25 272 THR B C 1
ATOM 4327 O O . THR B 1 272 ? -18.016 22.938 15.508 1 98.25 272 THR B O 1
ATOM 4330 N N . VAL B 1 273 ? -16.125 21.75 15.211 1 98.5 273 VAL B N 1
ATOM 4331 C CA . VAL B 1 273 ? -15.719 22.562 14.078 1 98.5 273 VAL B CA 1
ATOM 4332 C C . VAL B 1 273 ? -16.719 22.406 12.938 1 98.5 273 VAL B C 1
ATOM 4334 O O . VAL B 1 273 ? -17.125 23.391 12.305 1 98.5 273 VAL B O 1
ATOM 4337 N N . ALA B 1 274 ? -17.094 21.156 12.648 1 97.81 274 ALA B N 1
ATOM 4338 C CA . ALA B 1 274 ? -18.047 20.891 11.57 1 97.81 274 ALA B CA 1
ATOM 4339 C C . ALA B 1 274 ? -19.344 21.656 11.766 1 97.81 274 ALA B C 1
ATOM 4341 O O . ALA B 1 274 ? -19.891 22.203 10.812 1 97.81 274 ALA B O 1
ATOM 4342 N N . ALA B 1 275 ? -19.797 21.734 12.953 1 96.5 275 ALA B N 1
ATOM 4343 C CA . ALA B 1 275 ? -21.031 22.438 13.281 1 96.5 275 ALA B CA 1
ATOM 4344 C C . ALA B 1 275 ? -20.875 23.953 13.07 1 96.5 275 ALA B C 1
ATOM 4346 O O . ALA B 1 275 ? -21.766 24.594 12.5 1 96.5 275 ALA B O 1
ATOM 4347 N N . HIS B 1 276 ? -19.781 24.484 13.461 1 95.88 276 HIS B N 1
ATOM 4348 C CA . HIS B 1 276 ? -19.578 25.922 13.43 1 95.88 276 HIS B CA 1
ATOM 4349 C C . HIS B 1 276 ? -19.188 26.391 12.031 1 95.88 276 HIS B C 1
ATOM 4351 O O . HIS B 1 276 ? -19.422 27.562 11.68 1 95.88 276 HIS B O 1
ATOM 4357 N N . TRP B 1 277 ? -18.547 25.531 11.305 1 93 277 TRP B N 1
ATOM 4358 C CA . TRP B 1 277 ? -18.141 25.859 9.938 1 93 277 TRP B CA 1
ATOM 4359 C C . TRP B 1 277 ? -19.203 25.422 8.93 1 93 277 TRP B C 1
ATOM 4361 O O . TRP B 1 277 ? -19.047 25.656 7.73 1 93 277 TRP B O 1
ATOM 4371 N N . GLU B 1 278 ? -20.25 24.766 9.367 1 87.5 278 GLU B N 1
ATOM 4372 C CA . GLU B 1 278 ? -21.391 24.297 8.594 1 87.5 278 GLU B CA 1
ATOM 4373 C C . GLU B 1 278 ? -20.969 23.344 7.492 1 87.5 278 GLU B C 1
ATOM 4375 O O . GLU B 1 278 ? -21.344 23.516 6.328 1 87.5 278 GLU B O 1
ATOM 4380 N N . LEU B 1 279 ? -20.125 22.391 8 1 81.31 279 LEU B N 1
ATOM 4381 C CA . LEU B 1 279 ? -19.719 21.359 7.051 1 81.31 279 LEU B CA 1
ATOM 4382 C C . LEU B 1 279 ? -20.906 20.484 6.648 1 81.31 279 LEU B C 1
ATOM 4384 O O . LEU B 1 279 ? -21.797 20.234 7.461 1 81.31 279 LEU B O 1
ATOM 4388 N N . GLY B 1 280 ? -21.109 20.016 5.402 1 64.19 280 GLY B N 1
ATOM 4389 C CA . GLY B 1 280 ? -22.188 19.172 4.938 1 64.19 280 GLY B CA 1
ATOM 4390 C C . GLY B 1 280 ? -23.391 19.953 4.441 1 64.19 280 GLY B C 1
ATOM 4391 O O . GLY B 1 280 ? -24.156 19.469 3.615 1 64.19 280 GLY B O 1
ATOM 4392 N N . HIS B 1 281 ? -23.703 21.078 5.238 1 55.84 281 HIS B N 1
ATOM 4393 C CA . HIS B 1 281 ? -24.828 21.875 4.77 1 55.84 281 HIS B CA 1
ATOM 4394 C C . HIS B 1 281 ? -24.609 22.375 3.346 1 55.84 281 HIS B C 1
ATOM 4396 O O . HIS B 1 281 ? -25.562 22.484 2.568 1 55.84 281 HIS B O 1
ATOM 4402 N N . TYR B 1 282 ? -23.438 22.594 3.025 1 45.41 282 TYR B N 1
ATOM 4403 C CA . TYR B 1 282 ? -23.156 23.141 1.699 1 45.41 282 TYR B CA 1
ATOM 4404 C C . TYR B 1 282 ? -23.312 22.062 0.632 1 45.41 282 TYR B C 1
ATOM 4406 O O . TYR B 1 282 ? -23.641 22.359 -0.518 1 45.41 282 TYR B O 1
ATOM 4414 N N . ARG B 1 283 ? -22.969 20.797 0.861 1 49.66 283 ARG B N 1
ATOM 4415 C CA . ARG B 1 283 ? -23.031 19.734 -0.148 1 49.66 283 ARG B CA 1
ATOM 4416 C C . ARG B 1 283 ? -24.484 19.375 -0.467 1 49.66 283 ARG B C 1
ATOM 4418 O O . ARG B 1 283 ? -24.797 19 -1.6 1 49.66 283 ARG B O 1
ATOM 4425 N N . SER B 1 284 ? -25.344 19.328 0.537 1 45.38 284 SER B N 1
ATOM 4426 C CA . SER B 1 284 ? -26.766 19.094 0.235 1 45.38 284 SER B CA 1
ATOM 4427 C C . SER B 1 284 ? -27.281 20.109 -0.77 1 45.38 284 SER B C 1
ATOM 4429 O O . SER B 1 284 ? -28.094 19.781 -1.633 1 45.38 284 SER B O 1
ATOM 4431 N N . GLU B 1 285 ? -26.781 21.203 -0.753 1 43.38 285 GLU B N 1
ATOM 4432 C CA . GLU B 1 285 ? -27.297 22.219 -1.669 1 43.38 285 GLU B CA 1
ATOM 4433 C C . GLU B 1 285 ? -26.703 22.047 -3.066 1 43.38 285 GLU B C 1
ATOM 4435 O O . GLU B 1 285 ? -27.406 22.25 -4.066 1 43.38 285 GLU B O 1
ATOM 4440 N N . LYS B 1 286 ? -25.453 21.766 -3.27 1 43.72 286 LYS B N 1
ATOM 4441 C CA . LYS B 1 286 ? -24.828 21.641 -4.586 1 43.72 286 LYS B CA 1
ATOM 4442 C C . LYS B 1 286 ? -25.219 20.312 -5.246 1 43.72 286 LYS B C 1
ATOM 4444 O O . LYS B 1 286 ? -25.156 20.188 -6.473 1 43.72 286 LYS B O 1
ATOM 4449 N N . GLU B 1 287 ? -25.5 19.219 -4.582 1 41.81 287 GLU B N 1
ATOM 4450 C CA . GLU B 1 287 ? -25.938 17.953 -5.164 1 41.81 287 GLU B CA 1
ATOM 4451 C C . GLU B 1 287 ? -27.406 18.016 -5.59 1 41.81 287 GLU B C 1
ATOM 4453 O O . GLU B 1 287 ? -27.891 17.141 -6.316 1 41.81 287 GLU B O 1
ATOM 4458 N N . ARG B 1 288 ? -28.141 18.984 -5.078 1 45.12 288 ARG B N 1
ATOM 4459 C CA . ARG B 1 288 ? -29.516 19.219 -5.52 1 45.12 288 ARG B CA 1
ATOM 4460 C C . ARG B 1 288 ? -29.547 20.188 -6.703 1 45.12 288 ARG B C 1
ATOM 4462 O O . ARG B 1 288 ? -30.578 20.344 -7.348 1 45.12 288 ARG B O 1
ATOM 4469 N N . SER B 1 289 ? -28.484 20.984 -6.789 1 35.19 289 SER B N 1
ATOM 4470 C CA . SER B 1 289 ? -28.547 21.891 -7.922 1 35.19 289 SER B CA 1
ATOM 4471 C C . SER B 1 289 ? -27.906 21.297 -9.164 1 35.19 289 SER B C 1
ATOM 4473 O O . SER B 1 289 ? -26.891 20.594 -9.07 1 35.19 289 SER B O 1
#

Solvent-accessible surface area (backbone atoms only — not comparable to full-atom values): 28969 Å² total; per-residue (Å²): 112,44,42,27,34,49,45,78,48,31,10,79,34,46,47,61,68,50,51,50,49,48,52,53,48,45,47,69,51,39,40,46,32,45,24,29,44,55,65,65,59,78,34,73,78,41,34,75,67,54,30,47,32,62,46,36,44,61,38,49,51,19,21,46,32,42,69,52,85,76,52,23,36,34,31,73,29,35,42,46,59,81,47,58,33,58,51,50,36,40,47,50,15,40,41,14,52,62,42,72,60,32,38,35,46,18,29,32,49,69,83,56,56,66,36,26,56,75,68,73,38,66,60,90,45,25,61,61,44,27,54,52,31,52,52,47,22,54,57,52,46,68,40,47,76,51,46,51,30,77,79,62,50,34,27,21,28,46,84,48,68,69,27,44,55,45,8,38,72,73,24,56,15,34,26,31,64,65,46,31,59,68,55,51,57,54,46,52,54,51,46,46,51,53,11,56,73,67,74,40,66,65,38,42,37,34,41,33,27,38,44,41,79,36,96,53,76,67,83,57,93,80,48,39,32,31,47,14,18,68,68,51,28,53,48,44,53,53,51,40,45,73,74,51,30,52,32,40,28,35,27,51,74,87,71,55,51,70,48,37,65,48,53,61,61,46,52,49,52,50,51,51,49,26,63,75,69,47,42,48,62,59,54,59,52,55,77,71,95,112,45,42,27,34,48,46,80,47,32,9,76,34,46,46,59,68,51,52,49,49,49,51,52,49,44,46,69,52,38,39,48,32,47,23,27,42,56,66,65,58,76,31,72,78,42,33,74,67,54,29,48,32,63,46,35,44,60,40,49,50,19,22,47,34,41,70,51,86,77,51,23,38,36,31,72,30,35,40,46,60,81,48,59,34,60,50,50,37,40,45,51,14,38,40,13,51,62,42,70,59,32,38,35,46,18,29,33,48,70,84,55,55,65,34,26,55,75,69,74,37,66,61,91,44,24,63,61,44,27,54,54,31,52,52,49,24,55,58,52,45,69,40,47,76,51,48,50,31,78,79,61,49,34,27,22,28,45,83,47,69,70,27,43,55,46,7,36,72,72,23,56,15,34,27,34,66,65,44,31,59,69,56,50,58,54,47,52,52,50,45,44,49,52,11,57,75,68,73,41,67,65,39,42,37,35,40,34,26,39,45,43,81,36,95,54,77,67,80,62,93,80,51,39,33,30,48,13,20,68,69,50,30,52,48,43,52,52,52,40,44,74,74,52,30,50,31,40,29,35,28,52,74,87,72,56,51,72,49,38,64,47,54,60,62,47,50,49,52,49,51,53,47,27,64,77,69,47,41,47,62,58,53,61,52,57,76,71,96

InterPro domains:
  IPR011251 Luciferase-like domain [PF00296] (1-208)
  IPR036661 Luciferase-like domain superfamily [G3DSA:3.20.20.30] (1-276)
  IPR036661 Luciferase-like domain superfamily [SSF51679] (1-256)
  IPR050172 SsuD/RutA monooxygenase [PTHR42847] (12-202)

Nearest PDB structures (foldseek):
  2b81-assembly2_C  TM=8.156E-01  e=3.123E-17  Bacillus cereus
  8cbb-assembly1_A  TM=7.921E-01  e=1.859E-14  Enhygromyxa salina
  8cbb-assembly2_C  TM=7.891E-01  e=1.973E-14  Enhygromyxa salina
  8k74-assembly1_B  TM=7.406E-01  e=1.744E-15  Klebsiella sp. PCX
  8cbb-assembly2_D  TM=7.952E-01  e=1.235E-13  Enhygromyxa salina

Sequence (578 aa):
MRIGVNVPNFGPGTDPGTLRGWATTVEGLGYDLLMVSDHVAITPDVAEQYPAPFYEPFTTLSWLAGGTTRIRLGTTVLIVPYRHPLLIARMAANLNQLSGGRLVLGVASGWARQEFAALDVPFEKRGRLTDDHLDAVRDAWANDTDYRAGDIPIWVGGNSDAGIRRAVRVGDAWHPLRATLPWLTEALTRVKAIADGQGRPVPAFTPRILLNITDRPVTGPDRAAGEGTIEQIVDDLDRLRHLGAETVVLDPFSGDPEETRRPEAAWQALATVAAHWELGHYRSEKERSMRIGVNVPNFGPGTDPGTLRGWATTVEGLGYDLLMVSDHVAITPDVAEQYPAPFYEPFTTLSWLAGGTTRIRLGTTVLIVPYRHPLLIARMAANLNQLSGGRLVLGVASGWARQEFAALDVPFEKRGRLTDDHLDAVRDAWANDTDYRAGDIPIWVGGNSDAGIRRAVRVGDAWHPLRATLPWLTEALTRVKAIADGQGRPVPAFTPRILLNITDRPVTGPDRAAGEGTIEQIVDDLDRLRHLGAETVVLDPFSGDPEETRRPEAAWQALATVAAHWELGHYRSEKERS

pLDDT: mean 95.96, std 9.52, range [33.84, 98.94]

Organism: Amycolatopsis orientalis (NCBI:txid31958)